Protein AF-A0A9D4PNY8-F1 (afdb_monomer_lite)

Secondary structure (DSSP, 8-state):
-----HHHHHHHS---HHHHHHHHHHHHHHHHHHHHTT-HHHHHHHHHHHHHHHHH--GGGHHHHHTTHHHHHHHHHHSPTT-TTHHHHHHHHHHHHHH--HHHHHHHHSSTTHHHHHHHHHHHHHHHHHSTTS-TT-HHHHHHHHHHHHHHHHHHHHHHHHHSBTTB-HHHHHHHHHHHHHHHH-GGG-GGGS-HHHHHHHHHHH--HHHHHHHHHHHHHHHHHHHH---HHHHHHHHHHHHHHHHSS-HHHHHHHHHHHHHHHHHHHHHHHHHHHHHHHHHHHHT---HHHHHHHHHHHHHHHHH--STTHHHHHHHHHHHHHHHHHHHTTTT--SGGGHHHHHHHHHHHHHHIIIII--HHHHHHHHHHHHHHHGGGT-HHHHHHHHHHHHTTS---TTHHHHHHHHHHHHHHHHHHHTT-PPP-

InterPro domains:
  IPR026791 Dedicator of cytokinesis [PTHR45653] (39-424)
  IPR027357 DOCKER domain [PS51651] (357-428)
  IPR043161 Dedicator of cytokinesis, C-terminal, lobe A [G3DSA:1.25.40.410] (334-428)
  IPR056372 Dedicator of cytokinesis, TPR repeats region [PF23554] (73-300)

pLDDT: mean 79.93, std 15.78, range [33.12, 97.75]

Foldseek 3Di:
DDLDPVVVVVPPDPDDPVVLLVCLLVLLLVLLVVLQVPDPVCLVVSLVVLVVNLVSDDLVNLVSLLSNQVSLLVSLVPDDAPPPSNQSSLVSNLSSLLSDAQVSLCVNQVDPCSLVSLLSVLVSLLCSQPNPNDDPVVLVVNLSSLLSSLRVLLSSLVVCLPPQVVVHPLVSVLSSLLSLLCSLLPPSLLLVPDDPVSSCVSCVVRNNSNVSSLVSVLVSLCSNCVPVVDDLVCLLSNLLSLLSSLLRPDLVSNVSSLVVLVSSCVRPLVSSLVSNVVNLVVCLVVLTHDPVSLVSLVVSLVCLVPVDPDPVSVLSSLSSVLSSVLSNLSNVCVVPPDPVCLVSVLVSLVVNLVSCVPRVVPLVVSQVSLCVSLVSCVVVLVLQVSLVSLVVNLVVADCDPDPRVVVSVVSVVSSVVSCVSSVPDDPD

Organism: Rhipicephalus sanguineus (NCBI:txid34632)

Sequence (428 aa):
MYGINARAVCASCKLTDEWRLRLVCACGAAVGSQLSQGRPEEAALCAKVLGQLVTAADVGAAPALLALVPPLLESLQALEDGDPLLGPLSASLLGVVRALGESHYAQLWGGEGGREGVACALSVLRRLLLGPTFPADWAVMRALANHVALGALQELAQLLASRFLRPLDVPLWLQYLRLASDFLAQPSLQLEHLSPTQRARLTERYGDMRLLAGFQVLALWGRLWEEEGGRCELVSSLVGPLVRMTLVREAELRRAMLPLFYDLMDKDLPKVESELMEQLDELVTAGSGDEQYQQLFTSIRMILLSALSLRKARRALRCILSLHYSIINTLCRSVMEGAENRDKRMSCTVNLLRFYREEVGRQEMFVRYVHKLCELHVPAEHFAEAAIALRLHADLLPWEEGEQGRLKEQLYLNMLHYFDRGKASFSA

Radius of gyration: 27.41 Å; chains: 1; bounding box: 78×50×77 Å

Structure (mmCIF, N/CA/C/O backbone):
data_AF-A0A9D4PNY8-F1
#
_entry.id   AF-A0A9D4PNY8-F1
#
loop_
_atom_site.group_PDB
_atom_site.id
_atom_site.type_symbol
_atom_site.label_atom_id
_atom_site.label_alt_id
_atom_site.label_comp_id
_atom_site.label_asym_id
_atom_site.label_entity_id
_atom_site.label_seq_id
_atom_site.pdbx_PDB_ins_code
_atom_site.Cartn_x
_atom_site.Cartn_y
_atom_site.Cartn_z
_atom_site.occupancy
_atom_site.B_iso_or_equiv
_atom_site.auth_seq_id
_atom_site.auth_comp_id
_atom_site.auth_asym_id
_atom_site.auth_atom_id
_atom_site.pdbx_PDB_model_num
ATOM 1 N N . MET A 1 1 ? -38.084 -16.919 14.797 1.00 34.31 1 MET A N 1
ATOM 2 C CA . MET A 1 1 ? -37.962 -15.997 15.949 1.00 34.31 1 MET A CA 1
ATOM 3 C C . MET A 1 1 ? -38.332 -14.596 15.488 1.00 34.31 1 MET A C 1
ATOM 5 O O . MET A 1 1 ? -37.939 -14.219 14.394 1.00 34.31 1 MET A O 1
ATOM 9 N N . TYR A 1 2 ? -39.160 -13.891 16.261 1.00 34.47 2 TYR A N 1
ATOM 10 C CA . TYR A 1 2 ? -39.755 -12.597 15.912 1.00 34.47 2 TYR A CA 1
ATOM 11 C C . TYR A 1 2 ? -38.698 -11.561 15.498 1.00 34.47 2 TYR A C 1
ATOM 13 O O . TYR A 1 2 ? -37.755 -11.303 16.240 1.00 34.47 2 TYR A O 1
ATOM 21 N N . GLY A 1 3 ? -38.866 -10.962 14.314 1.00 34.53 3 GLY A N 1
ATOM 22 C CA . GLY A 1 3 ? -38.012 -9.883 13.821 1.00 34.53 3 GLY A CA 1
ATOM 23 C C . GLY A 1 3 ? -38.187 -8.626 14.669 1.00 34.53 3 GLY A C 1
ATOM 24 O O . GLY A 1 3 ? -39.150 -7.881 14.494 1.00 34.53 3 GLY A O 1
ATOM 25 N N . ILE A 1 4 ? -37.263 -8.396 15.600 1.00 43.16 4 ILE A N 1
ATOM 26 C CA . ILE A 1 4 ? -37.228 -7.178 16.409 1.00 43.16 4 ILE A CA 1
ATOM 27 C C . ILE A 1 4 ? -36.754 -6.036 15.506 1.00 43.16 4 ILE A C 1
ATOM 29 O O . ILE A 1 4 ? -35.595 -5.969 15.105 1.00 43.16 4 ILE A O 1
ATOM 33 N N . ASN A 1 5 ? -37.668 -5.131 15.165 1.00 43.75 5 ASN A N 1
ATOM 34 C CA . ASN A 1 5 ? -37.341 -3.889 14.479 1.00 43.75 5 ASN A CA 1
ATOM 35 C C . ASN A 1 5 ? -36.811 -2.885 15.514 1.00 43.75 5 ASN A C 1
ATOM 37 O O . ASN A 1 5 ? -37.595 -2.183 16.156 1.00 43.75 5 ASN A O 1
ATOM 41 N N . ALA A 1 6 ? -35.488 -2.821 15.691 1.00 45.31 6 ALA A N 1
ATOM 42 C CA . ALA A 1 6 ? -34.845 -1.973 16.701 1.00 45.31 6 ALA A CA 1
ATOM 43 C C . ALA A 1 6 ? -35.224 -0.483 16.557 1.00 45.31 6 ALA A C 1
ATOM 45 O O . ALA A 1 6 ? -35.365 0.228 17.551 1.00 45.31 6 ALA A O 1
ATOM 46 N N . ARG A 1 7 ? -35.512 -0.021 15.328 1.00 38.12 7 ARG A N 1
ATOM 47 C CA . ARG A 1 7 ? -36.015 1.341 15.074 1.00 38.12 7 ARG A CA 1
ATOM 48 C C . ARG A 1 7 ? -37.415 1.589 15.634 1.00 38.12 7 ARG A C 1
ATOM 50 O O . ARG A 1 7 ? -37.678 2.691 16.105 1.00 38.12 7 ARG A O 1
ATOM 57 N N . ALA A 1 8 ? -38.301 0.594 15.593 1.00 45.06 8 ALA A N 1
ATOM 58 C CA . ALA A 1 8 ? -39.656 0.729 16.129 1.00 45.06 8 ALA A CA 1
ATOM 59 C C . ALA A 1 8 ? -39.648 0.789 17.664 1.00 45.06 8 ALA A C 1
ATOM 61 O O . ALA A 1 8 ? -40.397 1.565 18.245 1.00 45.06 8 ALA A O 1
ATOM 62 N N . VAL A 1 9 ? -38.744 0.041 18.307 1.00 47.59 9 VAL A N 1
ATOM 63 C CA . VAL A 1 9 ? -38.562 0.069 19.768 1.00 47.59 9 VAL A CA 1
ATOM 64 C C . VAL A 1 9 ? -37.977 1.410 20.232 1.00 47.59 9 VAL A C 1
ATOM 66 O O . VAL A 1 9 ? -38.410 1.951 21.247 1.00 47.59 9 VAL A O 1
ATOM 69 N N . CYS A 1 10 ? -37.041 1.993 19.475 1.00 41.59 10 CYS A N 1
ATOM 70 C CA . CYS A 1 10 ? -36.437 3.285 19.817 1.00 41.59 10 CYS A CA 1
ATOM 71 C C . CYS A 1 10 ? -37.340 4.503 19.560 1.00 41.59 10 CYS A C 1
ATOM 73 O O . CYS A 1 10 ? -37.179 5.511 20.242 1.00 41.59 10 CYS A O 1
ATOM 75 N N . ALA A 1 11 ? -38.264 4.448 18.592 1.00 43.19 11 ALA A N 1
ATOM 76 C CA . ALA A 1 11 ? -39.074 5.609 18.207 1.00 43.19 11 ALA A CA 1
ATOM 77 C C . ALA A 1 11 ? -40.287 5.863 19.124 1.00 43.19 11 ALA A C 1
ATOM 79 O O . ALA A 1 11 ? -40.733 7.003 19.235 1.00 43.19 11 ALA A O 1
ATOM 80 N N . SER A 1 12 ? -40.825 4.832 19.789 1.00 42.06 12 SER A N 1
ATOM 81 C CA . SER A 1 12 ? -42.035 4.957 20.619 1.00 42.06 12 SER A CA 1
ATOM 82 C C . SER A 1 12 ? -41.768 5.270 22.092 1.00 42.06 12 SER A C 1
ATOM 84 O O . SER A 1 12 ? -42.695 5.623 22.816 1.00 42.06 12 SER A O 1
ATOM 86 N N . CYS A 1 13 ? -40.523 5.154 22.553 1.00 38.91 13 CYS A N 1
ATOM 87 C CA . CYS A 1 13 ? -40.169 5.372 23.948 1.00 38.91 13 CYS A CA 1
ATOM 88 C C . CYS A 1 13 ? -39.072 6.432 24.045 1.00 38.91 13 CYS A C 1
ATOM 90 O O . CYS A 1 13 ? -38.023 6.315 23.414 1.00 38.91 13 CYS A O 1
ATOM 92 N N . LYS A 1 14 ? -39.283 7.445 24.894 1.00 39.97 14 LYS A N 1
ATOM 93 C CA . LYS A 1 14 ? -38.215 8.304 25.429 1.00 39.97 14 LYS A CA 1
ATOM 94 C C . LYS A 1 14 ? -37.290 7.439 26.303 1.00 39.97 14 LYS A C 1
ATOM 96 O O . LYS A 1 14 ? -37.368 7.474 27.524 1.00 39.97 14 LYS A O 1
ATOM 101 N N . LEU A 1 15 ? -36.515 6.564 25.667 1.00 49.09 15 LEU A N 1
ATOM 102 C CA . LEU A 1 15 ? -35.613 5.612 26.308 1.00 49.09 15 LEU A CA 1
ATOM 103 C C . LEU A 1 15 ? -34.380 6.359 26.811 1.00 49.09 15 LEU A C 1
ATOM 105 O O . LEU A 1 15 ? -33.722 7.045 26.032 1.00 49.09 15 LEU A O 1
ATOM 109 N N . THR A 1 16 ? -34.091 6.210 28.101 1.00 57.00 16 THR A N 1
ATOM 110 C CA . THR A 1 16 ? -32.850 6.656 28.740 1.00 57.00 16 THR A CA 1
ATOM 111 C C . THR A 1 16 ? -31.635 5.951 28.120 1.00 57.00 16 THR A C 1
ATOM 113 O O . THR A 1 16 ? -31.741 4.801 27.680 1.00 57.00 16 THR A O 1
ATOM 116 N N . ASP A 1 17 ? -30.475 6.617 28.110 1.00 61.72 17 ASP A N 1
ATOM 117 C CA . ASP A 1 17 ? -29.221 6.101 27.526 1.00 61.72 17 ASP A CA 1
ATOM 118 C C . ASP A 1 17 ? -28.834 4.712 28.067 1.00 61.72 17 ASP A C 1
ATOM 120 O O . ASP A 1 17 ? -28.313 3.866 27.338 1.00 61.72 17 ASP A O 1
ATOM 124 N N . GLU A 1 18 ? -29.183 4.419 29.323 1.00 65.12 18 GLU A N 1
ATOM 125 C CA . GLU A 1 18 ? -28.891 3.145 29.988 1.00 65.12 18 GLU A CA 1
ATOM 126 C C . GLU A 1 18 ? -29.607 1.934 29.355 1.00 65.12 18 GLU A C 1
ATOM 128 O O . GLU A 1 18 ? -29.022 0.857 29.224 1.00 65.12 18 GLU A O 1
ATOM 133 N N . TRP A 1 19 ? -30.859 2.083 28.907 1.00 66.50 19 TRP A N 1
ATOM 134 C CA . TRP A 1 19 ? -31.576 0.985 28.243 1.00 66.50 19 TRP A CA 1
ATOM 135 C C . TRP A 1 19 ? -31.083 0.750 26.818 1.00 66.50 19 TRP A C 1
ATOM 137 O O . TRP A 1 19 ? -31.044 -0.399 26.375 1.00 66.50 19 TRP A O 1
ATOM 147 N N . ARG A 1 20 ? -30.668 1.813 26.115 1.00 64.62 20 ARG A N 1
ATOM 148 C CA . ARG A 1 20 ? -30.032 1.693 24.794 1.00 64.62 20 ARG A CA 1
ATOM 149 C C . ARG A 1 20 ? -28.738 0.894 24.896 1.00 64.62 20 ARG A C 1
ATOM 151 O O . ARG A 1 20 ? -28.556 -0.052 24.140 1.00 64.62 20 ARG A O 1
ATOM 158 N N . LEU A 1 21 ? -27.907 1.202 25.890 1.00 67.44 21 LEU A N 1
ATOM 159 C CA . LEU A 1 21 ? -26.690 0.453 26.208 1.00 67.44 21 LEU A CA 1
ATOM 160 C C . LEU A 1 21 ? -26.967 -1.033 26.462 1.00 67.44 21 LEU A C 1
ATOM 162 O O . LEU A 1 21 ? -26.346 -1.887 25.836 1.00 67.44 21 LEU A O 1
ATOM 166 N N . ARG A 1 22 ? -27.940 -1.359 27.322 1.00 71.38 22 ARG A N 1
ATOM 167 C CA . ARG A 1 22 ? -28.304 -2.759 27.613 1.00 71.38 22 ARG A CA 1
ATOM 168 C C . ARG A 1 22 ? -28.824 -3.502 26.383 1.00 71.38 22 ARG A C 1
ATOM 170 O O . ARG A 1 22 ? -28.490 -4.671 26.201 1.00 71.38 22 ARG A O 1
ATOM 177 N N . LEU A 1 23 ? -29.613 -2.834 25.540 1.00 70.19 23 LEU A N 1
ATOM 178 C CA . LEU A 1 23 ? -30.108 -3.404 24.289 1.00 70.19 23 LEU A CA 1
ATOM 179 C C . LEU A 1 23 ? -28.954 -3.684 23.318 1.00 70.19 23 LEU A C 1
ATOM 181 O O . LEU A 1 23 ? -28.876 -4.782 22.776 1.00 70.19 23 LEU A O 1
ATOM 185 N N . VAL A 1 24 ? -28.038 -2.726 23.142 1.00 72.31 24 VAL A N 1
ATOM 186 C CA . VAL A 1 24 ? -26.851 -2.895 22.291 1.00 72.31 24 VAL A CA 1
ATOM 187 C C . VAL A 1 24 ? -25.971 -4.033 22.808 1.00 72.31 24 VAL A C 1
ATOM 189 O O . VAL A 1 24 ? -25.576 -4.876 22.008 1.00 72.31 24 VAL A O 1
ATOM 192 N N . CYS A 1 25 ? -25.745 -4.140 24.123 1.00 71.50 25 CYS A N 1
ATOM 193 C CA . CYS A 1 25 ? -25.008 -5.261 24.719 1.00 71.50 25 CYS A CA 1
ATOM 194 C C . CYS A 1 25 ? -25.680 -6.612 24.436 1.00 71.50 25 CYS A C 1
ATOM 196 O O . CYS A 1 25 ? -25.037 -7.537 23.944 1.00 71.50 25 CYS A O 1
ATOM 198 N N . ALA A 1 26 ? -26.973 -6.740 24.753 1.00 72.69 26 ALA A N 1
ATOM 199 C CA . ALA A 1 26 ? -27.687 -8.012 24.656 1.00 72.69 26 ALA A CA 1
ATOM 200 C C . ALA A 1 26 ? -27.835 -8.474 23.201 1.00 72.69 26 ALA A C 1
ATOM 202 O O . ALA A 1 26 ? -27.560 -9.631 22.879 1.00 72.69 26 ALA A O 1
ATOM 203 N N . CYS A 1 27 ? -28.232 -7.566 22.306 1.00 74.50 27 CYS A N 1
ATOM 204 C CA . CYS A 1 27 ? -28.344 -7.871 20.886 1.00 74.50 27 CYS A CA 1
ATOM 205 C C . CYS A 1 27 ? -26.967 -8.077 20.246 1.00 74.50 27 CYS A C 1
ATOM 207 O O . CYS A 1 27 ? -26.826 -8.968 19.417 1.00 74.50 27 CYS A O 1
ATOM 209 N N . GLY A 1 28 ? -25.951 -7.309 20.650 1.00 73.69 28 GLY A N 1
ATOM 210 C CA . GLY A 1 28 ? -24.579 -7.469 20.177 1.00 73.69 28 GLY A CA 1
ATOM 211 C C . GLY A 1 28 ? -24.016 -8.850 20.510 1.00 73.69 28 GLY A C 1
ATOM 212 O O . GLY A 1 28 ? -23.591 -9.569 19.612 1.00 73.69 28 GLY A O 1
ATOM 213 N N . ALA A 1 29 ? -24.106 -9.282 21.770 1.00 74.25 29 ALA A N 1
ATOM 214 C CA . ALA A 1 29 ? -23.644 -10.609 22.181 1.00 74.25 29 ALA A CA 1
ATOM 215 C C . ALA A 1 29 ? -24.378 -11.743 21.441 1.00 74.25 29 ALA A C 1
ATOM 217 O O . ALA A 1 29 ? -23.748 -12.686 20.961 1.00 74.25 29 ALA A O 1
ATOM 218 N N . ALA A 1 30 ? -25.704 -11.630 21.296 1.00 75.00 30 ALA A N 1
ATOM 219 C CA . ALA A 1 30 ? -26.499 -12.617 20.573 1.00 75.00 30 ALA A CA 1
ATOM 220 C C . ALA A 1 30 ? -26.102 -12.699 19.091 1.00 75.00 30 ALA A C 1
ATOM 222 O O . ALA A 1 30 ? -25.901 -13.793 18.573 1.00 75.00 30 ALA A O 1
ATOM 223 N N . VAL A 1 31 ? -25.947 -11.555 18.417 1.00 77.69 31 VAL A N 1
ATOM 224 C CA . VAL A 1 31 ? -25.566 -11.527 16.999 1.00 77.69 31 VAL A CA 1
ATOM 225 C C . VAL A 1 31 ? -24.124 -11.992 16.796 1.00 77.69 31 VAL A C 1
ATOM 227 O O . VAL A 1 31 ? -23.871 -12.759 15.873 1.00 77.69 31 VAL A O 1
ATOM 230 N N . GLY A 1 32 ? -23.194 -11.608 17.673 1.00 76.50 32 GLY A N 1
ATOM 231 C CA . GLY A 1 32 ? -21.815 -12.100 17.638 1.00 76.50 32 GLY A CA 1
ATOM 232 C C . GLY A 1 32 ? -21.745 -13.625 17.747 1.00 76.50 32 GLY A C 1
ATOM 233 O O . GLY A 1 32 ? -21.055 -14.266 16.960 1.00 76.50 32 GLY A O 1
ATOM 234 N N . SER A 1 33 ? -22.537 -14.219 18.647 1.00 77.50 33 SER A N 1
ATOM 235 C CA . SER A 1 33 ? -22.638 -15.677 18.767 1.00 77.50 33 SER A CA 1
ATOM 236 C C . SER A 1 33 ? -23.273 -16.352 17.548 1.00 77.50 33 SER A C 1
ATOM 238 O O . SER A 1 33 ? -22.978 -17.517 17.303 1.00 77.50 33 SER A O 1
ATOM 240 N N . GLN A 1 34 ? -24.179 -15.690 16.826 1.00 79.19 34 GLN A N 1
ATOM 241 C CA . GLN A 1 34 ? -24.774 -16.261 15.611 1.00 79.19 34 GLN A CA 1
ATOM 242 C C . GLN A 1 34 ? -23.816 -16.179 14.422 1.00 79.19 34 GLN A C 1
ATOM 244 O O . GLN A 1 34 ? -23.726 -17.120 13.635 1.00 79.19 34 GLN A O 1
ATOM 249 N N . LEU A 1 35 ? -23.052 -15.087 14.321 1.00 77.50 35 LEU A N 1
ATOM 250 C CA . LEU A 1 35 ? -22.006 -14.936 13.314 1.00 77.50 35 LEU A CA 1
ATOM 251 C C . LEU A 1 35 ? -20.925 -16.013 13.453 1.00 77.50 35 LEU A C 1
ATOM 253 O O . LEU A 1 35 ? -20.582 -16.653 12.463 1.00 77.50 35 LEU A O 1
ATOM 257 N N . SER A 1 36 ? -20.462 -16.289 14.676 1.00 78.06 36 SER A N 1
ATOM 258 C CA . SER A 1 36 ? -19.451 -17.329 14.910 1.00 78.06 36 SER A CA 1
ATOM 259 C C . SER A 1 36 ? -19.953 -18.753 14.639 1.00 78.06 36 SER A C 1
ATOM 261 O O . SER A 1 36 ? -19.158 -19.643 14.353 1.00 78.06 36 SER A O 1
ATOM 263 N N . GLN A 1 37 ? -21.271 -18.986 14.675 1.00 78.75 37 GLN A N 1
ATOM 264 C CA . GLN A 1 37 ? -21.876 -20.274 14.311 1.00 78.75 37 GLN A CA 1
ATOM 265 C C . GLN A 1 37 ? -21.957 -20.503 12.791 1.00 78.75 37 GLN A C 1
ATOM 267 O O . GLN A 1 37 ? -22.266 -21.618 12.370 1.00 78.75 37 GLN A O 1
ATOM 272 N N . GLY A 1 38 ? -21.689 -19.482 11.966 1.00 66.81 38 GLY A N 1
ATOM 273 C CA . GLY A 1 38 ? -21.497 -19.633 10.521 1.00 66.81 38 GLY A CA 1
ATOM 274 C C . GLY A 1 38 ? -22.745 -20.032 9.725 1.00 66.81 38 GLY A C 1
ATOM 275 O O . GLY A 1 38 ? -22.622 -20.668 8.681 1.00 66.81 38 GLY A O 1
ATOM 276 N N . ARG A 1 39 ? -23.956 -19.698 10.191 1.00 71.69 39 ARG A N 1
ATOM 277 C CA . ARG A 1 39 ? -25.202 -20.038 9.476 1.00 71.69 39 ARG A CA 1
ATOM 278 C C . ARG A 1 39 ? -25.509 -19.022 8.364 1.00 71.69 39 ARG A C 1
ATOM 280 O O . ARG A 1 39 ? -25.894 -17.892 8.677 1.00 71.69 39 ARG A O 1
ATOM 287 N N . PRO A 1 40 ? -25.428 -19.400 7.074 1.00 64.88 40 PRO A N 1
ATOM 288 C CA . PRO A 1 40 ? -25.546 -18.451 5.962 1.00 64.88 40 PRO A CA 1
ATOM 289 C C . PRO A 1 40 ? -26.939 -17.808 5.856 1.00 64.88 40 PRO A C 1
ATOM 291 O O . PRO A 1 40 ? -27.051 -16.627 5.532 1.00 64.88 40 PRO A O 1
ATOM 294 N N . GLU A 1 41 ? -28.003 -18.542 6.197 1.00 70.38 41 GLU A N 1
ATOM 295 C CA . GLU A 1 41 ? -29.388 -18.042 6.159 1.00 70.38 41 GLU A CA 1
ATOM 296 C C . GLU A 1 41 ? -29.650 -16.928 7.188 1.00 70.38 41 GLU A C 1
ATOM 298 O O . GLU A 1 41 ? -30.456 -16.024 6.960 1.00 70.38 41 GLU A O 1
ATOM 303 N N . GLU A 1 42 ? -28.943 -16.963 8.320 1.00 76.56 42 GLU A N 1
ATOM 304 C CA . GLU A 1 42 ? -29.091 -15.995 9.409 1.00 76.56 42 GLU A CA 1
ATOM 305 C C . GLU A 1 42 ? -28.133 -14.803 9.257 1.00 76.56 42 GLU A C 1
ATOM 307 O O . GLU A 1 42 ? -28.389 -13.726 9.800 1.00 76.56 42 GLU A O 1
ATOM 312 N N . ALA A 1 43 ? -27.061 -14.946 8.474 1.00 75.19 43 ALA A N 1
ATOM 313 C CA . ALA A 1 43 ? -26.017 -13.935 8.329 1.00 75.19 43 ALA A CA 1
ATOM 314 C C . ALA A 1 43 ? -26.531 -12.624 7.697 1.00 75.19 43 ALA A C 1
ATOM 316 O O . ALA A 1 43 ? -26.160 -11.533 8.136 1.00 75.19 43 ALA A O 1
ATOM 317 N N . ALA A 1 44 ? -27.473 -12.703 6.749 1.00 79.19 44 ALA A N 1
ATOM 318 C CA . ALA A 1 44 ? -28.128 -11.523 6.171 1.00 79.19 44 ALA A CA 1
ATOM 319 C C . ALA A 1 44 ? -28.982 -10.754 7.196 1.00 79.19 44 ALA A C 1
ATOM 321 O O . ALA A 1 44 ? -28.991 -9.518 7.224 1.00 79.19 44 ALA A O 1
ATOM 322 N N . LEU A 1 45 ? -29.684 -11.480 8.071 1.00 82.38 45 LEU A N 1
ATOM 323 C CA . LEU A 1 45 ? -30.448 -10.892 9.171 1.00 82.38 45 LEU A CA 1
ATOM 324 C C . LEU A 1 45 ? -29.508 -10.276 10.209 1.00 82.38 45 LEU A C 1
ATOM 326 O O . LEU A 1 45 ? -29.739 -9.142 10.630 1.00 82.38 45 LEU A O 1
ATOM 330 N N . CYS A 1 46 ? -28.424 -10.972 10.556 1.00 81.94 46 CYS A N 1
ATOM 331 C CA . CYS A 1 46 ? -27.390 -10.478 11.462 1.00 81.94 46 CYS A CA 1
ATOM 332 C C . CYS A 1 46 ? -26.794 -9.163 10.955 1.00 81.94 46 CYS A C 1
ATOM 334 O O . CYS A 1 46 ? -26.785 -8.183 11.694 1.00 81.94 46 CYS A O 1
ATOM 336 N N . ALA A 1 47 ? -26.396 -9.091 9.682 1.00 80.94 47 ALA A N 1
ATOM 337 C CA . ALA A 1 47 ? -25.866 -7.870 9.078 1.00 80.94 47 ALA A CA 1
ATOM 338 C C . ALA A 1 47 ? -26.864 -6.699 9.143 1.00 80.94 47 ALA A C 1
ATOM 340 O O . ALA A 1 47 ? -26.495 -5.567 9.465 1.00 80.94 47 ALA A O 1
ATOM 341 N N . LYS A 1 48 ? -28.154 -6.963 8.896 1.00 83.44 48 LYS A N 1
ATOM 342 C CA . LYS A 1 48 ? -29.208 -5.942 8.987 1.00 83.44 48 LYS A CA 1
ATOM 343 C C . LYS A 1 48 ? -29.412 -5.444 10.420 1.00 83.44 48 LYS A C 1
ATOM 345 O O . LYS A 1 48 ? -29.550 -4.238 10.628 1.00 83.44 48 LYS A O 1
ATOM 350 N N . VAL A 1 49 ? -29.441 -6.354 11.395 1.00 83.00 49 VAL A N 1
ATOM 351 C CA . VAL A 1 49 ? -29.580 -6.020 12.821 1.00 83.00 49 VAL A CA 1
ATOM 352 C C . VAL A 1 49 ? -28.357 -5.241 13.300 1.00 83.00 49 VAL A C 1
ATOM 354 O O . VAL A 1 49 ? -28.518 -4.209 13.944 1.00 83.00 49 VAL A O 1
ATOM 357 N N . LEU A 1 50 ? -27.150 -5.656 12.916 1.00 81.75 50 LEU A N 1
ATOM 358 C CA . LEU A 1 50 ? -25.905 -4.955 13.240 1.00 81.75 50 LEU A CA 1
ATOM 359 C C . LEU A 1 50 ? -25.893 -3.530 12.713 1.00 81.75 50 LEU A C 1
ATOM 361 O O . LEU A 1 50 ? -25.618 -2.612 13.479 1.00 81.75 50 LEU A O 1
ATOM 365 N N . GLY A 1 51 ? -26.272 -3.320 11.452 1.00 79.88 51 GLY A N 1
ATOM 366 C CA . GLY A 1 51 ? -26.366 -1.973 10.894 1.00 79.88 51 GLY A CA 1
ATOM 367 C C . GLY A 1 51 ? -27.299 -1.066 11.706 1.00 79.88 51 GLY A C 1
ATOM 368 O O . GLY A 1 51 ? -26.988 0.106 11.922 1.00 79.88 51 GLY A O 1
ATOM 369 N N . GLN A 1 52 ? -28.416 -1.605 12.211 1.00 80.69 52 GLN A N 1
ATOM 370 C CA . GLN A 1 52 ? -29.339 -0.871 13.086 1.00 80.69 52 GLN A CA 1
ATOM 371 C C . GLN A 1 52 ? -28.766 -0.621 14.485 1.00 80.69 52 GLN A C 1
ATOM 373 O O . GLN A 1 52 ? -28.925 0.477 15.010 1.00 80.69 52 GLN A O 1
ATOM 378 N N . LEU A 1 53 ? -28.097 -1.612 15.081 1.00 77.94 53 LEU A N 1
ATOM 379 C CA . LEU A 1 53 ? -27.470 -1.481 16.399 1.00 77.94 53 LEU A CA 1
ATOM 380 C C . LEU A 1 53 ? -26.360 -0.434 16.381 1.00 77.94 53 LEU A C 1
ATOM 382 O O . LEU A 1 53 ? -26.335 0.446 17.231 1.00 77.94 53 LEU A O 1
ATOM 386 N N . VAL A 1 54 ? -25.489 -0.491 15.376 1.00 80.19 54 VAL A N 1
ATOM 387 C CA . VAL A 1 54 ? -24.362 0.432 15.215 1.00 80.19 54 VAL A CA 1
ATOM 388 C C . VAL A 1 54 ? -24.843 1.857 14.941 1.00 80.19 54 VAL A C 1
ATOM 390 O O . VAL A 1 54 ? -24.256 2.802 15.448 1.00 80.19 54 VAL A O 1
ATOM 393 N N . THR A 1 55 ? -25.940 2.039 14.194 1.00 79.50 55 THR A N 1
ATOM 394 C CA . THR A 1 55 ? -26.529 3.380 14.009 1.00 79.50 55 THR A CA 1
ATOM 395 C C . THR A 1 55 ? -27.257 3.909 15.241 1.00 79.50 55 THR A C 1
ATOM 397 O O . THR A 1 55 ? -27.402 5.121 15.367 1.00 79.50 55 THR A O 1
ATOM 400 N N . ALA A 1 56 ? -27.733 3.034 16.128 1.00 72.94 56 ALA A N 1
ATOM 401 C CA . ALA A 1 56 ? -28.380 3.420 17.381 1.00 72.94 56 ALA A CA 1
ATOM 402 C C . ALA A 1 56 ? -27.391 3.606 18.547 1.00 72.94 56 ALA A C 1
ATOM 404 O O . ALA A 1 56 ? -27.777 4.133 19.590 1.00 72.94 56 ALA A O 1
ATOM 405 N N . ALA A 1 57 ? -26.149 3.147 18.393 1.00 70.62 57 ALA A N 1
ATOM 406 C CA . ALA A 1 57 ? -25.107 3.248 19.399 1.00 70.62 57 ALA A CA 1
ATOM 407 C C . ALA A 1 57 ? -24.484 4.656 19.398 1.00 70.62 57 ALA A C 1
ATOM 409 O O . ALA A 1 57 ? -23.844 5.064 18.431 1.00 70.62 57 ALA A O 1
ATOM 410 N N . ASP A 1 58 ? -24.652 5.387 20.500 1.00 66.25 58 ASP A N 1
ATOM 411 C CA . ASP A 1 58 ? -23.914 6.627 20.767 1.00 66.25 58 ASP A CA 1
ATOM 412 C C . ASP A 1 58 ? -22.474 6.316 21.234 1.00 66.25 58 ASP A C 1
ATOM 414 O O . ASP A 1 58 ? -22.145 5.173 21.550 1.00 66.25 58 ASP A O 1
ATOM 418 N N . VAL A 1 59 ? -21.601 7.331 21.333 1.00 59.59 59 VAL A N 1
ATOM 419 C CA . VAL A 1 59 ? -20.174 7.177 21.722 1.00 59.59 59 VAL A CA 1
ATOM 420 C C . VAL A 1 59 ? -19.996 6.424 23.054 1.00 59.59 59 VAL A C 1
ATOM 422 O O . VAL A 1 59 ? -19.032 5.683 23.229 1.00 59.59 59 VAL A O 1
ATOM 425 N N . GLY A 1 60 ? -20.956 6.538 23.979 1.00 62.81 60 GLY A N 1
ATOM 426 C CA . GLY A 1 60 ? -20.944 5.814 25.256 1.00 62.81 60 GLY A CA 1
ATOM 427 C C . GLY A 1 60 ? -21.164 4.297 25.148 1.00 62.81 60 GLY A C 1
ATOM 428 O O . GLY A 1 60 ? -20.903 3.586 26.114 1.00 62.81 60 GLY A O 1
ATOM 429 N N . ALA A 1 61 ? -21.614 3.786 23.997 1.00 69.62 61 ALA A N 1
ATOM 430 C CA . ALA A 1 61 ? -21.886 2.366 23.762 1.00 69.62 61 ALA A CA 1
ATOM 431 C C . ALA A 1 61 ? -20.689 1.567 23.222 1.00 69.62 61 ALA A C 1
ATOM 433 O O . ALA A 1 61 ? -20.828 0.373 22.959 1.00 69.62 61 ALA A O 1
ATOM 434 N N . ALA A 1 62 ? -19.502 2.172 23.119 1.00 72.69 62 ALA A N 1
ATOM 435 C CA . ALA A 1 62 ? -18.284 1.492 22.677 1.00 72.69 62 ALA A CA 1
ATOM 436 C C . ALA A 1 62 ? -17.970 0.175 23.433 1.00 72.69 62 ALA A C 1
ATOM 438 O O . ALA A 1 62 ? -17.679 -0.819 22.762 1.00 72.69 62 ALA A O 1
ATOM 439 N N . PRO A 1 63 ? -18.132 0.072 24.773 1.00 72.62 63 PRO A N 1
ATOM 440 C CA . PRO A 1 63 ? -17.905 -1.190 25.485 1.00 72.62 63 PRO A CA 1
ATOM 441 C C . PRO A 1 63 ? -18.878 -2.302 25.066 1.00 72.62 63 PRO A C 1
ATOM 443 O O . PRO A 1 63 ? -18.505 -3.470 25.007 1.00 72.62 63 PRO A O 1
ATOM 446 N N . ALA A 1 64 ? -20.121 -1.938 24.737 1.00 73.00 64 ALA A N 1
ATOM 447 C CA . ALA A 1 64 ? -21.152 -2.871 24.284 1.00 73.00 64 ALA A CA 1
ATOM 448 C C . ALA A 1 64 ? -20.851 -3.433 22.888 1.00 73.00 64 ALA A C 1
ATOM 450 O O . ALA A 1 64 ? -21.168 -4.582 22.587 1.00 73.00 64 ALA A O 1
ATOM 451 N N . LEU A 1 65 ? -20.230 -2.613 22.036 1.00 81.94 65 LEU A N 1
ATOM 452 C CA . LEU A 1 65 ? -19.836 -2.985 20.680 1.00 81.94 65 LEU A CA 1
ATOM 453 C C . LEU A 1 65 ? -18.532 -3.794 20.643 1.00 81.94 65 LEU A C 1
ATOM 455 O O . LEU A 1 65 ? -18.270 -4.470 19.652 1.00 81.94 65 LEU A O 1
ATOM 459 N N . LEU A 1 66 ? -17.734 -3.769 21.714 1.00 86.00 66 LEU A N 1
ATOM 460 C CA . LEU A 1 66 ? -16.437 -4.442 21.778 1.00 86.00 66 LEU A CA 1
ATOM 461 C C . LEU A 1 66 ? -16.538 -5.947 21.492 1.00 86.00 66 LEU A C 1
ATOM 463 O O . LEU A 1 66 ? -15.766 -6.489 20.705 1.00 86.00 66 LEU A O 1
ATOM 467 N N . ALA A 1 67 ? -17.547 -6.605 22.069 1.00 83.69 67 ALA A N 1
ATOM 468 C CA . ALA A 1 67 ? -17.784 -8.040 21.906 1.00 83.69 67 ALA A CA 1
ATOM 469 C C . ALA A 1 67 ? -18.136 -8.448 20.462 1.00 83.69 67 ALA A C 1
ATOM 471 O O . ALA A 1 67 ? -18.044 -9.623 20.118 1.00 83.69 67 ALA A O 1
ATOM 472 N N . LEU A 1 68 ? -18.533 -7.494 19.611 1.00 86.88 68 LEU A N 1
ATOM 473 C CA . LEU A 1 68 ? -18.828 -7.745 18.201 1.00 86.88 68 LEU A CA 1
ATOM 474 C C . LEU A 1 68 ? -17.577 -7.780 17.327 1.00 86.88 68 LEU A C 1
ATOM 476 O O . LEU A 1 68 ? -17.637 -8.336 16.233 1.00 86.88 68 LEU A O 1
ATOM 480 N N . VAL A 1 69 ? -16.464 -7.192 17.776 1.00 91.06 69 VAL A N 1
ATOM 481 C CA . VAL A 1 69 ? -15.268 -7.036 16.938 1.00 91.06 69 VAL A CA 1
ATOM 482 C C . VAL A 1 69 ? -14.691 -8.391 16.517 1.00 91.06 69 VAL A C 1
ATOM 484 O O . VAL A 1 69 ? -14.569 -8.588 15.309 1.00 91.06 69 VAL A O 1
ATOM 487 N N . PRO A 1 70 ? -14.391 -9.349 17.421 1.00 91.19 70 PRO A N 1
ATOM 488 C CA . PRO A 1 70 ? -13.797 -10.618 16.998 1.00 91.19 70 PRO A CA 1
ATOM 489 C C . PRO A 1 70 ? -14.698 -11.429 16.045 1.00 91.19 70 PRO A C 1
ATOM 491 O O . PRO A 1 70 ? -14.229 -11.752 14.955 1.00 91.19 70 PRO A O 1
ATOM 494 N N . PRO A 1 71 ? -16.002 -11.655 16.332 1.00 89.19 71 PRO A N 1
ATOM 495 C CA . PRO A 1 71 ? -16.880 -12.376 15.406 1.00 89.19 71 PRO A CA 1
ATOM 496 C C . PRO A 1 71 ? -17.035 -11.693 14.042 1.00 89.19 71 PRO A C 1
ATOM 498 O O . PRO A 1 71 ? -17.146 -12.371 13.021 1.00 89.19 71 PRO A O 1
ATOM 501 N N . LEU A 1 72 ? -17.050 -10.353 14.000 1.00 91.44 72 LEU A N 1
ATOM 502 C CA . LEU A 1 72 ? -17.104 -9.606 12.742 1.00 91.44 72 LEU A CA 1
ATOM 503 C C . LEU A 1 72 ? -15.826 -9.776 11.925 1.00 91.44 72 LEU A C 1
ATOM 505 O O . LEU A 1 72 ? -15.913 -9.969 10.714 1.00 91.44 72 LEU A O 1
ATOM 509 N N . LEU A 1 73 ? -14.661 -9.699 12.570 1.00 94.00 73 LEU A N 1
ATOM 510 C CA . LEU A 1 73 ? -13.373 -9.892 11.910 1.00 94.00 73 LEU A CA 1
ATOM 511 C C . LEU A 1 73 ? -13.248 -11.313 11.347 1.00 94.00 73 LEU A C 1
ATOM 513 O O . LEU A 1 73 ? -12.927 -11.463 10.170 1.00 94.00 73 LEU A O 1
ATOM 517 N N . GLU A 1 74 ? -13.589 -12.331 12.138 1.00 90.44 74 GLU A N 1
ATOM 518 C CA . GLU A 1 74 ? -13.585 -13.736 11.709 1.00 90.44 74 GLU A CA 1
ATOM 519 C C . GLU A 1 74 ? -14.539 -13.975 10.533 1.00 90.44 74 GLU A C 1
ATOM 521 O O . GLU A 1 74 ? -14.150 -14.558 9.520 1.00 90.44 74 GLU A O 1
ATOM 526 N N . SER A 1 75 ? -15.768 -13.453 10.620 1.00 89.94 75 SER A N 1
ATOM 527 C CA . SER A 1 75 ? -16.753 -13.568 9.539 1.00 89.94 75 SER A CA 1
ATOM 528 C C . SER A 1 75 ? -16.245 -12.909 8.257 1.00 89.94 75 SER A C 1
ATOM 530 O O . SER A 1 75 ? -16.280 -13.513 7.191 1.00 89.94 75 SER A O 1
ATOM 532 N N . LEU A 1 76 ? -15.725 -11.681 8.347 1.00 92.31 76 LEU A N 1
ATOM 533 C CA . LEU A 1 76 ? -15.195 -10.948 7.195 1.00 92.31 76 LEU A CA 1
ATOM 534 C C . LEU A 1 76 ? -13.951 -11.601 6.590 1.00 92.31 76 LEU A C 1
ATOM 536 O O . LEU A 1 76 ? -13.717 -11.457 5.391 1.00 92.31 76 LEU A O 1
ATOM 540 N N . GLN A 1 77 ? -13.153 -12.303 7.392 1.00 91.38 77 GLN A N 1
ATOM 541 C CA . GLN A 1 77 ? -12.013 -13.066 6.900 1.00 91.38 77 GLN A CA 1
ATOM 542 C C . GLN A 1 77 ? -12.451 -14.331 6.147 1.00 91.38 77 GLN A C 1
ATOM 544 O O . GLN A 1 77 ? -11.789 -14.710 5.185 1.00 91.38 77 GLN A O 1
ATOM 549 N N . ALA A 1 78 ? -13.559 -14.957 6.555 1.00 90.19 78 ALA A N 1
ATOM 550 C CA . ALA A 1 78 ? -14.077 -16.182 5.946 1.00 90.19 78 ALA A CA 1
ATOM 551 C C . ALA A 1 78 ? -14.842 -15.962 4.627 1.00 90.19 78 ALA A C 1
ATOM 553 O O . ALA A 1 78 ? -14.943 -16.887 3.825 1.00 90.19 78 ALA A O 1
ATOM 554 N N . LEU A 1 79 ? -15.394 -14.767 4.392 1.00 90.25 79 LEU A N 1
ATOM 555 C CA . LEU A 1 79 ? -16.162 -14.475 3.174 1.00 90.25 79 LEU A CA 1
ATOM 556 C C . LEU A 1 79 ? -15.277 -14.404 1.923 1.00 90.25 79 LEU A C 1
ATOM 558 O O . LEU A 1 79 ? -14.164 -13.885 1.969 1.00 90.25 79 LEU A O 1
ATOM 562 N N . GLU A 1 80 ? -15.798 -14.811 0.770 1.00 90.00 80 GLU A N 1
ATOM 563 C CA . GLU A 1 80 ? -15.130 -14.645 -0.528 1.00 90.00 80 GLU A CA 1
ATOM 564 C C . GLU A 1 80 ? -15.404 -13.266 -1.149 1.00 90.00 80 GLU A C 1
ATOM 566 O O . GLU A 1 80 ? -16.314 -12.536 -0.743 1.00 90.00 80 GLU A O 1
ATOM 571 N N . ASP A 1 81 ? -14.563 -12.852 -2.100 1.00 88.06 81 ASP A N 1
ATOM 572 C CA . ASP A 1 81 ? -14.777 -11.595 -2.818 1.00 88.06 81 ASP A CA 1
ATOM 573 C C . ASP A 1 81 ? -16.036 -11.706 -3.690 1.00 88.06 81 ASP A C 1
ATOM 575 O O . ASP A 1 81 ? -16.202 -12.657 -4.448 1.00 88.06 81 ASP A O 1
ATOM 579 N N . GLY A 1 82 ? -16.931 -10.720 -3.583 1.00 84.50 82 GLY A N 1
ATOM 580 C CA . GLY A 1 82 ? -18.225 -10.720 -4.276 1.00 84.50 82 GLY A CA 1
ATOM 581 C C . GLY A 1 82 ? -19.397 -11.257 -3.449 1.00 84.50 82 GLY A C 1
ATOM 582 O O . GLY A 1 82 ? -20.538 -11.153 -3.901 1.00 84.50 82 GLY A O 1
ATOM 583 N N . ASP A 1 83 ? -19.154 -11.759 -2.234 1.00 89.50 83 ASP A N 1
ATOM 584 C CA . ASP A 1 83 ? -20.234 -12.151 -1.328 1.00 89.50 83 ASP A CA 1
ATOM 585 C C . ASP A 1 83 ? -21.130 -10.938 -0.974 1.00 89.50 83 ASP A C 1
ATOM 587 O O . ASP A 1 83 ? -20.617 -9.871 -0.601 1.00 89.50 83 ASP A O 1
ATOM 591 N N . PRO A 1 84 ? -22.471 -11.060 -1.055 1.00 88.75 84 PRO A N 1
ATOM 592 C CA . PRO A 1 84 ? -23.393 -9.956 -0.781 1.00 88.75 84 PRO A CA 1
ATOM 593 C C . PRO A 1 84 ? -23.320 -9.415 0.658 1.00 88.75 84 PRO A C 1
ATOM 595 O O . PRO A 1 84 ? -23.761 -8.291 0.911 1.00 88.75 84 PRO A O 1
ATOM 598 N N . LEU A 1 85 ? -22.776 -10.180 1.608 1.00 88.81 85 LEU A N 1
ATOM 599 C CA . LEU A 1 85 ? -22.619 -9.791 3.010 1.00 88.81 85 LEU A CA 1
ATOM 600 C C . LEU A 1 85 ? -21.342 -8.993 3.274 1.00 88.81 85 LEU A C 1
ATOM 602 O O . LEU A 1 85 ? -21.269 -8.304 4.296 1.00 88.81 85 LEU A O 1
ATOM 606 N N . LEU A 1 86 ? -20.370 -9.023 2.355 1.00 90.44 86 LEU A N 1
ATOM 607 C CA . LEU A 1 86 ? -19.075 -8.368 2.530 1.00 90.44 86 LEU A CA 1
ATOM 608 C C . LEU A 1 86 ? -19.236 -6.864 2.790 1.00 90.44 86 LEU A C 1
ATOM 610 O O . LEU A 1 86 ? -18.686 -6.340 3.758 1.00 90.44 86 LEU A O 1
ATOM 614 N N . GLY A 1 87 ? -20.041 -6.167 1.985 1.00 91.50 87 GLY A N 1
ATOM 615 C CA . GLY A 1 87 ? -20.289 -4.730 2.149 1.00 91.50 87 GLY A CA 1
ATOM 616 C C . GLY A 1 87 ? -21.022 -4.381 3.458 1.00 91.50 87 GLY A C 1
ATOM 617 O O . GLY A 1 87 ? -20.513 -3.567 4.233 1.00 91.50 87 GLY A O 1
ATOM 618 N N . PRO A 1 88 ? -22.192 -4.987 3.748 1.00 90.75 88 PRO A N 1
ATOM 619 C CA . PRO A 1 88 ? -22.947 -4.750 4.982 1.00 90.75 88 PRO A CA 1
ATOM 620 C C . PRO A 1 88 ? -22.167 -5.025 6.275 1.00 90.75 88 PRO A C 1
ATOM 622 O O . PRO A 1 88 ? -22.220 -4.218 7.212 1.00 90.75 88 PRO A O 1
ATOM 625 N N . LEU A 1 89 ? -21.424 -6.134 6.339 1.00 91.00 89 LEU A N 1
ATOM 626 C CA . LEU A 1 89 ? -20.599 -6.460 7.504 1.00 91.00 89 LEU A CA 1
ATOM 627 C C . LEU A 1 89 ? -19.386 -5.529 7.608 1.00 91.00 89 LEU A C 1
ATOM 629 O O . LEU A 1 89 ? -19.092 -5.061 8.706 1.00 91.00 89 LEU A O 1
ATOM 633 N N . SER A 1 90 ? -18.751 -5.158 6.491 1.00 93.50 90 SER A N 1
ATOM 634 C CA . SER A 1 90 ? -17.656 -4.175 6.498 1.00 93.50 90 SER A CA 1
ATOM 635 C C . SER A 1 90 ? -18.123 -2.803 6.979 1.00 93.50 90 SER A C 1
ATOM 637 O O . SER A 1 90 ? -17.445 -2.154 7.772 1.00 93.50 90 SER A O 1
ATOM 639 N N . ALA A 1 91 ? -19.308 -2.359 6.554 1.00 92.12 91 ALA A N 1
ATOM 640 C CA . ALA A 1 91 ? -19.898 -1.108 7.025 1.00 92.12 91 ALA A CA 1
ATOM 641 C C . ALA A 1 91 ? -20.231 -1.156 8.527 1.00 92.12 91 ALA A C 1
ATOM 643 O O . ALA A 1 91 ? -20.018 -0.172 9.238 1.00 92.12 91 ALA A O 1
ATOM 644 N N . SER A 1 92 ? -20.711 -2.304 9.014 1.00 90.69 92 SER A N 1
ATOM 645 C CA . SER A 1 92 ? -20.972 -2.522 10.441 1.00 90.69 92 SER A CA 1
ATOM 646 C C . SER A 1 92 ? -19.676 -2.485 11.250 1.00 90.69 92 SER A C 1
ATOM 648 O O . SER A 1 92 ? -19.607 -1.769 12.247 1.00 90.69 92 SER A O 1
ATOM 650 N N . LEU A 1 93 ? -18.626 -3.171 10.780 1.00 92.94 93 LEU A N 1
ATOM 651 C CA . LEU A 1 93 ? -17.297 -3.131 11.389 1.00 92.94 93 LEU A CA 1
ATOM 652 C C . LEU A 1 93 ? -16.758 -1.699 11.445 1.00 92.94 93 LEU A C 1
ATOM 654 O O . LEU A 1 93 ? -16.304 -1.275 12.500 1.00 92.94 93 LEU A O 1
ATOM 658 N N . LEU A 1 94 ? -16.851 -0.927 10.357 1.00 93.56 94 LEU A N 1
ATOM 659 C CA . LEU A 1 94 ? -16.410 0.472 10.346 1.00 93.56 94 LEU A CA 1
ATOM 660 C C . LEU A 1 94 ? -17.129 1.318 11.394 1.00 93.56 94 LEU A C 1
ATOM 662 O O . LEU A 1 94 ? -16.498 2.135 12.059 1.00 93.56 94 LEU A O 1
ATOM 666 N N . GLY A 1 95 ? -18.440 1.137 11.554 1.00 90.12 95 GLY A N 1
ATOM 667 C CA . GLY A 1 95 ? -19.181 1.870 12.572 1.00 90.12 95 GLY A CA 1
ATOM 668 C C . GLY A 1 95 ? -18.806 1.453 13.998 1.00 90.12 95 GLY A C 1
ATOM 669 O O . GLY A 1 95 ? -18.693 2.327 14.853 1.00 90.12 95 GLY A O 1
ATOM 670 N N . VAL A 1 96 ? -18.528 0.165 14.238 1.00 90.06 96 VAL A N 1
ATOM 671 C CA . VAL A 1 96 ? -18.001 -0.317 15.527 1.00 90.06 96 VAL A CA 1
ATOM 672 C C . VAL A 1 96 ? -16.618 0.268 15.799 1.00 90.06 96 VAL A C 1
ATOM 674 O O . VAL A 1 96 ? -16.428 0.929 16.813 1.00 90.06 96 VAL A O 1
ATOM 677 N N . VAL A 1 97 ? -15.671 0.079 14.877 1.00 92.25 97 VAL A N 1
ATOM 678 C CA . VAL A 1 97 ? -14.273 0.517 15.005 1.00 92.25 97 VAL A CA 1
ATOM 679 C C . VAL A 1 97 ? -14.177 2.025 15.222 1.00 92.25 97 VAL A C 1
ATOM 681 O O . VAL A 1 97 ? -13.371 2.472 16.030 1.00 92.25 97 VAL A O 1
ATOM 684 N N . ARG A 1 98 ? -15.040 2.810 14.569 1.00 91.31 98 ARG A N 1
ATOM 685 C CA . ARG A 1 98 ? -15.113 4.266 14.750 1.00 91.31 98 ARG A CA 1
ATOM 686 C C . ARG A 1 98 ? -15.470 4.694 16.179 1.00 91.31 98 ARG A C 1
ATOM 688 O O . ARG A 1 98 ? -15.143 5.814 16.557 1.00 91.31 98 ARG A O 1
ATOM 695 N N . ALA A 1 99 ? -16.162 3.851 16.943 1.00 88.12 99 ALA A N 1
ATOM 696 C CA . ALA A 1 99 ? -16.510 4.128 18.335 1.00 88.12 99 ALA A CA 1
ATOM 697 C C . ALA A 1 99 ? -15.414 3.693 19.325 1.00 88.12 99 ALA A C 1
ATOM 699 O O . ALA A 1 99 ? -15.482 4.051 20.499 1.00 88.12 99 ALA A O 1
ATOM 700 N N . LEU A 1 100 ? -14.420 2.918 18.880 1.00 90.25 100 LEU A N 1
ATOM 701 C CA . LEU A 1 100 ? -13.343 2.418 19.734 1.00 90.25 100 LEU A CA 1
ATOM 702 C C . LEU A 1 100 ? -12.232 3.463 19.903 1.00 90.25 100 LEU A C 1
ATOM 704 O O . LEU A 1 100 ? -12.045 4.346 19.073 1.00 90.25 100 LEU A O 1
ATOM 708 N N . GLY A 1 101 ? -11.460 3.310 20.976 1.00 89.06 101 GLY A N 1
ATOM 709 C CA . GLY A 1 101 ? -10.259 4.098 21.268 1.00 89.06 101 GLY A CA 1
ATOM 710 C C . GLY A 1 101 ? -9.251 3.254 22.046 1.00 89.06 101 GLY A C 1
ATOM 711 O O . GLY A 1 101 ? -9.532 2.085 22.315 1.00 89.06 101 GLY A O 1
ATOM 712 N N . GLU A 1 102 ? -8.118 3.832 22.434 1.00 89.81 102 GLU A N 1
ATOM 713 C CA . GLU A 1 102 ? -6.964 3.142 23.040 1.00 89.81 102 GLU A CA 1
ATOM 714 C C . GLU A 1 102 ? -7.316 2.070 24.089 1.00 89.81 102 GLU A C 1
ATOM 716 O O . GLU A 1 102 ? -6.929 0.904 23.964 1.00 89.81 102 GLU A O 1
ATOM 721 N N . SER A 1 103 ? -8.130 2.414 25.094 1.00 91.31 103 SER A N 1
ATOM 722 C CA . SER A 1 103 ? -8.510 1.482 26.168 1.00 91.31 103 SER A CA 1
ATOM 723 C C . SER A 1 103 ? -9.270 0.251 25.663 1.00 91.31 103 SER A C 1
ATOM 725 O O . SER A 1 103 ? -9.111 -0.843 26.204 1.00 91.31 103 SER A O 1
ATOM 727 N N . HIS A 1 104 ? -10.063 0.403 24.603 1.00 92.50 104 HIS A N 1
ATOM 728 C CA . HIS A 1 104 ? -10.816 -0.681 23.979 1.00 92.50 104 HIS A CA 1
ATOM 729 C C . HIS A 1 104 ? -9.894 -1.631 23.204 1.00 92.50 104 HIS A C 1
ATOM 731 O O . HIS A 1 104 ? -10.059 -2.847 23.281 1.00 92.50 104 HIS A O 1
ATOM 737 N N . TYR A 1 105 ? -8.889 -1.101 22.504 1.00 93.62 105 TYR A N 1
ATOM 738 C CA . TYR A 1 105 ? -7.883 -1.914 21.813 1.00 93.62 105 TYR A CA 1
ATOM 739 C C . TYR A 1 105 ? -7.027 -2.711 22.801 1.00 93.62 105 TYR A C 1
ATOM 741 O O . TYR A 1 105 ? -6.774 -3.896 22.578 1.00 93.62 105 TYR A O 1
ATOM 749 N N . ALA A 1 106 ? -6.649 -2.100 23.927 1.00 92.06 106 ALA A N 1
ATOM 750 C CA . ALA A 1 106 ? -5.964 -2.797 25.011 1.00 92.06 106 ALA A CA 1
ATOM 751 C C . ALA A 1 106 ? -6.820 -3.927 25.613 1.00 92.06 106 ALA A C 1
ATOM 753 O O . ALA A 1 106 ? -6.288 -4.986 25.933 1.00 92.06 106 ALA A O 1
ATOM 754 N N . GLN A 1 107 ? -8.140 -3.745 25.730 1.00 92.31 107 GLN A N 1
ATOM 755 C CA . GLN A 1 107 ? -9.047 -4.802 26.197 1.00 92.31 107 GLN A CA 1
ATOM 756 C C . GLN A 1 107 ? -9.202 -5.943 25.184 1.00 92.31 107 GLN A C 1
ATOM 758 O O . GLN A 1 107 ? -9.177 -7.104 25.582 1.00 92.31 107 GLN A O 1
ATOM 763 N N . LEU A 1 108 ? -9.337 -5.632 23.891 1.00 92.19 108 LEU A N 1
ATOM 764 C CA . LEU A 1 108 ? -9.476 -6.642 22.836 1.00 92.19 108 LEU A CA 1
ATOM 765 C C . LEU A 1 108 ? -8.216 -7.494 22.680 1.00 92.19 108 LEU A C 1
ATOM 767 O O . LEU A 1 108 ? -8.298 -8.713 22.572 1.00 92.19 108 LEU A O 1
ATOM 771 N N . TRP A 1 109 ? -7.051 -6.845 22.656 1.00 93.75 109 TRP A N 1
ATOM 772 C CA . TRP A 1 109 ? -5.807 -7.467 22.195 1.00 93.75 109 TRP A CA 1
ATOM 773 C C . TRP A 1 109 ? -4.710 -7.528 23.266 1.00 93.75 109 TRP A C 1
ATOM 775 O O . TRP A 1 109 ? -3.586 -7.946 22.987 1.00 93.75 109 TRP A O 1
ATOM 785 N N . GLY A 1 110 ? -5.008 -7.121 24.502 1.00 87.62 110 GLY A N 1
ATOM 786 C CA . GLY A 1 110 ? -4.068 -7.169 25.626 1.00 87.62 110 GLY A CA 1
ATOM 787 C C . GLY A 1 110 ? -3.956 -8.535 26.313 1.00 87.62 110 GLY A C 1
ATOM 788 O O . GLY A 1 110 ? -3.049 -8.731 27.124 1.00 87.62 110 GLY A O 1
ATOM 789 N N . GLY A 1 111 ? -4.854 -9.474 26.013 1.00 88.12 111 GLY A N 1
ATOM 790 C CA . GLY A 1 111 ? -4.859 -10.827 26.576 1.00 88.12 111 GLY A CA 1
ATOM 791 C C . GLY A 1 111 ? -4.068 -11.857 25.762 1.00 88.12 111 GLY A C 1
ATOM 792 O O . GLY A 1 111 ? -3.340 -11.528 24.820 1.00 88.12 111 GLY A O 1
ATOM 793 N N . GLU A 1 112 ? -4.238 -13.126 26.131 1.00 82.75 112 GLU A N 1
ATOM 794 C CA . GLU A 1 112 ? -3.840 -14.272 25.306 1.00 82.75 112 GLU A CA 1
ATOM 795 C C . GLU A 1 112 ? -4.699 -14.307 24.028 1.00 82.75 112 GLU A C 1
ATOM 797 O O . GLU A 1 112 ? -5.894 -14.024 24.076 1.00 82.75 112 GLU A O 1
ATOM 802 N N . GLY A 1 113 ? -4.092 -14.585 22.871 1.00 86.75 113 GLY A N 1
ATOM 803 C CA . GLY A 1 113 ? -4.768 -14.510 21.563 1.00 86.75 113 GLY A CA 1
ATOM 804 C C . GLY A 1 113 ? -4.773 -13.120 20.906 1.00 86.75 113 GLY A C 1
ATOM 805 O O . GLY A 1 113 ? -5.237 -12.955 19.777 1.00 86.75 113 GLY A O 1
ATOM 806 N N . GLY A 1 114 ? -4.227 -12.095 21.577 1.00 92.38 114 GLY A N 1
ATOM 807 C CA . GLY A 1 114 ? -4.160 -10.737 21.026 1.00 92.38 114 GLY A CA 1
ATOM 808 C C . GLY A 1 114 ? -3.353 -10.639 19.728 1.00 92.38 114 GLY A C 1
ATOM 809 O O . GLY A 1 114 ? -3.657 -9.815 18.869 1.00 92.38 114 GLY A O 1
ATOM 810 N N . ARG A 1 115 ? -2.356 -11.512 19.550 1.00 95.06 115 ARG A N 1
ATOM 811 C CA . ARG A 1 115 ? -1.526 -11.580 18.343 1.00 95.06 115 ARG A CA 1
ATOM 812 C C . ARG A 1 115 ? -2.356 -11.944 17.109 1.00 95.06 115 ARG A C 1
ATOM 814 O O . ARG A 1 115 ? -2.311 -11.237 16.105 1.00 95.06 115 ARG A O 1
ATOM 821 N N . GLU A 1 116 ? -3.108 -13.041 17.187 1.00 95.12 116 GLU A N 1
ATOM 822 C CA . GLU A 1 116 ? -3.982 -13.536 16.119 1.00 95.12 116 GLU A CA 1
ATOM 823 C C . GLU A 1 116 ? -5.061 -12.505 15.792 1.00 95.12 116 GLU A C 1
ATOM 825 O O . GLU A 1 116 ? -5.326 -12.223 14.624 1.00 95.12 116 GLU A O 1
ATOM 830 N N . GLY A 1 117 ? -5.617 -11.883 16.831 1.00 94.62 117 GLY A N 1
ATOM 831 C CA . GLY A 1 117 ? -6.584 -10.804 16.716 1.00 94.62 117 GLY A CA 1
ATOM 832 C C . GLY A 1 117 ? -6.075 -9.590 15.940 1.00 94.62 117 GLY A C 1
ATOM 833 O O . GLY A 1 117 ? -6.725 -9.137 14.997 1.00 94.62 117 GLY A O 1
ATOM 834 N N . VAL A 1 118 ? -4.876 -9.098 16.272 1.00 96.62 118 VAL A N 1
ATOM 835 C CA . VAL A 1 118 ? -4.231 -7.997 15.536 1.00 96.62 118 VAL A CA 1
ATOM 836 C C . VAL A 1 118 ? -3.929 -8.409 14.093 1.00 96.62 118 VAL A C 1
ATOM 838 O O . VAL A 1 118 ? -4.219 -7.647 13.172 1.00 96.62 118 VAL A O 1
ATOM 841 N N . ALA A 1 119 ? -3.409 -9.618 13.861 1.00 97.25 119 ALA A N 1
ATOM 842 C CA . ALA A 1 119 ? -3.133 -10.115 12.509 1.00 97.25 119 ALA A CA 1
ATOM 843 C C . ALA A 1 119 ? -4.408 -10.220 11.648 1.00 97.25 119 ALA A C 1
ATOM 845 O O . ALA A 1 119 ? -4.402 -9.876 10.457 1.00 97.25 119 ALA A O 1
ATOM 846 N N . CYS A 1 120 ? -5.516 -10.664 12.248 1.00 96.81 120 CYS A N 1
ATOM 847 C CA . CYS A 1 120 ? -6.833 -10.709 11.622 1.00 96.81 120 CYS A CA 1
ATOM 848 C C . CYS A 1 120 ? -7.332 -9.292 11.302 1.00 96.81 120 CYS A C 1
ATOM 850 O O . CYS A 1 120 ? -7.675 -9.004 10.153 1.00 96.81 120 CYS A O 1
ATOM 852 N N . ALA A 1 121 ? -7.262 -8.371 12.270 1.00 97.19 121 ALA A N 1
ATOM 853 C CA . ALA A 1 121 ? -7.644 -6.973 12.087 1.00 97.19 121 ALA A CA 1
ATOM 854 C C . ALA A 1 121 ? -6.870 -6.307 10.936 1.00 97.19 121 ALA A C 1
ATOM 856 O O . ALA A 1 121 ? -7.481 -5.684 10.070 1.00 97.19 121 ALA A O 1
ATOM 857 N N . LEU A 1 122 ? -5.546 -6.493 10.860 1.00 97.75 122 LEU A N 1
ATOM 858 C CA . LEU A 1 122 ? -4.725 -5.976 9.758 1.00 97.75 122 LEU A CA 1
ATOM 859 C C . LEU A 1 122 ? -5.141 -6.568 8.401 1.00 97.75 122 LEU A C 1
ATOM 861 O O . LEU A 1 122 ? -5.217 -5.847 7.406 1.00 97.75 122 LEU A O 1
ATOM 865 N N . SER A 1 123 ? -5.452 -7.864 8.342 1.00 96.56 123 SER A N 1
ATOM 866 C CA . SER A 1 123 ? -5.901 -8.524 7.105 1.00 96.56 123 SER A CA 1
ATOM 867 C C . SER A 1 123 ? -7.251 -7.989 6.624 1.00 96.56 123 SER A C 1
ATOM 869 O O . SER A 1 123 ? -7.412 -7.667 5.445 1.00 96.56 123 SER A O 1
ATOM 871 N N . VAL A 1 124 ? -8.211 -7.844 7.541 1.00 96.56 124 VAL A N 1
ATOM 872 C CA . VAL A 1 124 ? -9.544 -7.312 7.234 1.00 96.56 124 VAL A CA 1
ATOM 873 C C . VAL A 1 124 ? -9.462 -5.840 6.834 1.00 96.56 124 VAL A C 1
ATOM 875 O O . VAL A 1 124 ? -10.065 -5.456 5.834 1.00 96.56 124 VAL A O 1
ATOM 878 N N . LEU A 1 125 ? -8.662 -5.021 7.531 1.00 96.75 125 LEU A N 1
ATOM 879 C CA . LEU A 1 125 ? -8.420 -3.627 7.144 1.00 96.75 125 LEU A CA 1
ATOM 880 C C . LEU A 1 125 ? -7.823 -3.535 5.737 1.00 96.75 125 LEU A C 1
ATOM 882 O O . LEU A 1 125 ? -8.305 -2.753 4.920 1.00 96.75 125 LEU A O 1
ATOM 886 N N . ARG A 1 126 ? -6.831 -4.374 5.409 1.00 95.75 126 ARG A N 1
ATOM 887 C CA . ARG A 1 126 ? -6.259 -4.437 4.057 1.00 95.75 126 ARG A CA 1
ATOM 888 C C . ARG A 1 126 ? -7.334 -4.690 3.000 1.00 95.75 126 ARG A C 1
ATOM 890 O O . ARG A 1 126 ? -7.398 -3.961 2.011 1.00 95.75 126 ARG A O 1
ATOM 897 N N . ARG A 1 127 ? -8.181 -5.701 3.207 1.00 93.81 127 ARG A N 1
ATOM 898 C CA . ARG A 1 127 ? -9.263 -6.056 2.275 1.00 93.81 127 ARG A CA 1
ATOM 899 C C . ARG A 1 127 ? -10.320 -4.961 2.165 1.00 93.81 127 ARG A C 1
ATOM 901 O O . ARG A 1 127 ? -10.837 -4.701 1.082 1.00 93.81 127 ARG A O 1
ATOM 908 N N . LEU A 1 128 ? -10.626 -4.296 3.271 1.00 93.88 128 LEU A N 1
ATOM 909 C CA . LEU A 1 128 ? -11.589 -3.205 3.312 1.00 93.88 128 LEU A CA 1
ATOM 910 C C . LEU A 1 128 ? -11.121 -1.988 2.498 1.00 93.88 128 LEU A C 1
ATOM 912 O O . LEU A 1 128 ? -11.938 -1.332 1.854 1.00 93.88 128 LEU A O 1
ATOM 916 N N . LEU A 1 129 ? -9.817 -1.699 2.517 1.00 92.88 129 LEU A N 1
ATOM 917 C CA . LEU A 1 129 ? -9.225 -0.530 1.861 1.00 92.88 129 LEU A CA 1
ATOM 918 C C . LEU A 1 129 ? -8.893 -0.778 0.383 1.00 92.88 129 LEU A C 1
ATOM 920 O O . LEU A 1 129 ? -9.149 0.075 -0.471 1.00 92.88 129 LEU A O 1
ATOM 924 N N . LEU A 1 130 ? -8.321 -1.949 0.089 1.00 90.88 130 LEU A N 1
ATOM 925 C CA . LEU A 1 130 ? -7.735 -2.272 -1.216 1.00 90.88 130 LEU A CA 1
ATOM 926 C C . LEU A 1 130 ? -8.557 -3.283 -2.022 1.00 90.88 130 LEU A C 1
ATOM 928 O O . LEU A 1 130 ? -8.354 -3.401 -3.227 1.00 90.88 130 LEU A O 1
ATOM 932 N N . GLY A 1 131 ? -9.443 -4.033 -1.367 1.00 90.00 131 GLY A N 1
ATOM 933 C CA . GLY A 1 131 ? -10.277 -5.048 -2.004 1.00 90.00 131 GLY A CA 1
ATOM 934 C C . GLY A 1 131 ? -11.561 -4.481 -2.624 1.00 90.00 131 GLY A C 1
ATOM 935 O O . GLY A 1 131 ? -11.844 -3.284 -2.523 1.00 90.00 131 GLY A O 1
ATOM 936 N N . PRO A 1 132 ? -12.390 -5.348 -3.229 1.00 87.62 132 PRO A N 1
ATOM 937 C CA . PRO A 1 132 ? -13.613 -4.953 -3.931 1.00 87.62 132 PRO A CA 1
ATOM 938 C C . PRO A 1 132 ? -14.797 -4.630 -2.999 1.00 87.62 132 PRO A C 1
ATOM 940 O O . PRO A 1 132 ? -15.921 -4.478 -3.469 1.00 87.62 132 PRO A O 1
ATOM 943 N N . THR A 1 133 ? -14.563 -4.516 -1.685 1.00 90.44 133 THR A N 1
ATOM 944 C CA . THR A 1 133 ? -15.590 -4.298 -0.649 1.00 90.44 133 THR A CA 1
ATOM 945 C C . THR A 1 133 ? -16.498 -3.104 -0.948 1.00 90.44 133 THR A C 1
ATOM 947 O O . THR A 1 133 ? -17.718 -3.197 -0.811 1.00 90.44 133 THR A O 1
ATOM 950 N N . PHE A 1 134 ? -15.904 -1.976 -1.349 1.00 92.00 134 PHE A N 1
ATOM 951 C CA . PHE A 1 134 ? -16.631 -0.771 -1.738 1.00 92.00 134 PHE A CA 1
ATOM 952 C C . PHE A 1 134 ? -16.238 -0.363 -3.162 1.00 92.00 134 PHE A C 1
ATOM 954 O O . PHE A 1 134 ? -15.047 -0.157 -3.418 1.00 92.00 134 PHE A O 1
ATOM 961 N N . PRO A 1 135 ? -17.213 -0.195 -4.075 1.00 90.88 135 PRO A N 1
ATOM 962 C CA . PRO A 1 135 ? -16.959 0.256 -5.438 1.00 90.88 135 PRO A CA 1
ATOM 963 C C . PRO A 1 135 ? -16.163 1.565 -5.510 1.00 90.88 135 PRO A C 1
ATOM 965 O O . PRO A 1 135 ? -16.240 2.423 -4.624 1.00 90.88 135 PRO A O 1
ATOM 968 N N . ALA A 1 136 ? -15.389 1.743 -6.582 1.00 87.31 136 ALA A N 1
ATOM 969 C CA . ALA A 1 136 ? -14.489 2.887 -6.712 1.00 87.31 136 ALA A CA 1
ATOM 970 C C . ALA A 1 136 ? -15.217 4.242 -6.784 1.00 87.31 136 ALA A C 1
ATOM 972 O O . ALA A 1 136 ? -14.682 5.246 -6.314 1.00 87.31 136 ALA A O 1
ATOM 973 N N . ASP A 1 137 ? -16.438 4.254 -7.313 1.00 88.88 137 ASP A N 1
ATOM 974 C CA . ASP A 1 137 ? -17.337 5.404 -7.406 1.00 88.88 137 ASP A CA 1
ATOM 975 C C . ASP A 1 137 ? -17.968 5.790 -6.055 1.00 88.88 137 ASP A C 1
ATOM 977 O O . ASP A 1 137 ? -18.433 6.920 -5.887 1.00 88.88 137 ASP A O 1
ATOM 981 N N . TRP A 1 138 ? -17.902 4.922 -5.038 1.00 92.94 138 TRP A N 1
ATOM 982 C CA . TRP A 1 138 ? -18.388 5.204 -3.682 1.00 92.94 138 TRP A CA 1
ATOM 983 C C . TRP A 1 138 ? -17.380 6.031 -2.875 1.00 92.94 138 TRP A C 1
ATOM 985 O O . TRP A 1 138 ? -17.008 5.693 -1.748 1.00 92.94 138 TRP A O 1
ATOM 995 N N . ALA A 1 139 ? -16.941 7.156 -3.443 1.00 89.88 139 ALA A N 1
ATOM 996 C CA . ALA A 1 139 ? -15.867 7.987 -2.904 1.00 89.88 139 ALA A CA 1
ATOM 997 C C . ALA A 1 139 ? -16.110 8.430 -1.450 1.00 89.88 139 ALA A C 1
ATOM 999 O O . ALA A 1 139 ? -15.179 8.453 -0.650 1.00 89.88 139 ALA A O 1
ATOM 1000 N N . VAL A 1 140 ? -17.361 8.728 -1.075 1.00 92.56 140 VAL A N 1
ATOM 1001 C CA . VAL A 1 140 ? -17.718 9.116 0.304 1.00 92.56 140 VAL A CA 1
ATOM 1002 C C . VAL A 1 140 ? -17.521 7.956 1.280 1.00 92.56 140 VAL A C 1
ATOM 1004 O O . VAL A 1 140 ? -16.952 8.152 2.353 1.00 92.56 140 VAL A O 1
ATOM 1007 N N . MET A 1 141 ? -17.963 6.751 0.908 1.00 93.88 141 MET A N 1
ATOM 1008 C CA . MET A 1 141 ? -17.815 5.567 1.755 1.00 93.88 141 MET A CA 1
ATOM 1009 C C . MET A 1 141 ? -16.344 5.165 1.872 1.00 93.88 141 MET A C 1
ATOM 1011 O O . MET A 1 141 ? -15.875 4.895 2.972 1.00 93.88 141 MET A O 1
ATOM 1015 N N . ARG A 1 142 ? -15.588 5.212 0.767 1.00 94.44 142 ARG A N 1
ATOM 1016 C CA . ARG A 1 142 ? -14.142 4.946 0.771 1.00 94.44 142 ARG A CA 1
ATOM 1017 C C . ARG A 1 142 ? -13.363 5.982 1.582 1.00 94.44 142 ARG A C 1
ATOM 1019 O O . ARG A 1 142 ? -12.443 5.617 2.302 1.00 94.44 142 ARG A O 1
ATOM 1026 N N . ALA A 1 143 ? -13.737 7.261 1.529 1.00 94.38 143 ALA A N 1
ATOM 1027 C CA . ALA A 1 143 ? -13.128 8.297 2.367 1.00 94.38 143 ALA A CA 1
ATOM 1028 C C . ALA A 1 143 ? -13.391 8.054 3.862 1.00 94.38 143 ALA A C 1
ATOM 1030 O O . ALA A 1 143 ? -12.468 8.140 4.669 1.00 94.38 143 ALA A O 1
ATOM 1031 N N . LEU A 1 144 ? -14.628 7.693 4.227 1.00 95.12 144 LEU A N 1
ATOM 1032 C CA . LEU A 1 144 ? -14.978 7.328 5.601 1.00 95.12 144 LEU A CA 1
ATOM 1033 C C . LEU A 1 144 ? -14.207 6.085 6.068 1.00 95.12 144 LEU A C 1
ATOM 1035 O O . LEU A 1 144 ? -13.648 6.094 7.161 1.00 95.12 144 LEU A O 1
ATOM 1039 N N . ALA A 1 145 ? -14.160 5.047 5.232 1.00 96.38 145 ALA A N 1
ATOM 1040 C CA . ALA A 1 145 ? -13.403 3.825 5.471 1.00 96.38 145 ALA A CA 1
ATOM 1041 C C . ALA A 1 145 ? -11.920 4.118 5.732 1.00 96.38 145 ALA A C 1
ATOM 1043 O O . ALA A 1 145 ? -11.381 3.660 6.734 1.00 96.38 145 ALA A O 1
ATOM 1044 N N . ASN A 1 146 ? -11.292 4.941 4.886 1.00 96.75 146 ASN A N 1
ATOM 1045 C CA . ASN A 1 146 ? -9.902 5.364 5.051 1.00 96.75 146 ASN A CA 1
ATOM 1046 C C . ASN A 1 146 ? -9.667 6.102 6.370 1.00 96.75 146 ASN A C 1
ATOM 1048 O O . ASN A 1 146 ? -8.708 5.804 7.074 1.00 96.75 146 ASN A O 1
ATOM 1052 N N . HIS A 1 147 ? -10.554 7.030 6.730 1.00 96.69 147 HIS A N 1
ATOM 1053 C CA . HIS A 1 147 ? -10.423 7.788 7.971 1.00 96.69 147 HIS A CA 1
ATOM 1054 C C . HIS A 1 147 ? -10.536 6.896 9.215 1.00 96.69 147 HIS A C 1
ATOM 1056 O O . HIS A 1 147 ? -9.723 7.000 10.130 1.00 96.69 147 HIS A O 1
ATOM 1062 N N . VAL A 1 148 ? -11.518 5.991 9.242 1.00 96.31 148 VAL A N 1
ATOM 1063 C CA . VAL A 1 148 ? -11.696 5.051 10.358 1.00 96.31 148 VAL A CA 1
ATOM 1064 C C . VAL A 1 148 ? -10.534 4.057 10.427 1.00 96.31 148 VAL A C 1
ATOM 1066 O O . VAL A 1 148 ? -10.023 3.789 11.512 1.00 96.31 148 VAL A O 1
ATOM 1069 N N . ALA A 1 149 ? -10.077 3.545 9.281 1.00 97.06 149 ALA A N 1
ATOM 1070 C CA . ALA A 1 149 ? -8.935 2.641 9.219 1.00 97.06 149 ALA A CA 1
ATOM 1071 C C . ALA A 1 149 ? -7.630 3.315 9.661 1.00 97.06 149 ALA A C 1
ATOM 1073 O O . ALA A 1 149 ? -6.822 2.667 10.314 1.00 97.06 149 ALA A O 1
ATOM 1074 N N . LEU A 1 150 ? -7.433 4.602 9.360 1.00 97.50 150 LEU A N 1
ATOM 1075 C CA . LEU A 1 150 ? -6.290 5.368 9.856 1.00 97.50 150 LEU A CA 1
ATOM 1076 C C . LEU A 1 150 ? -6.280 5.425 11.388 1.00 97.50 150 LEU A C 1
ATOM 1078 O O . LEU A 1 150 ? -5.250 5.133 11.990 1.00 97.50 150 LEU A O 1
ATOM 1082 N N . GLY A 1 151 ? -7.422 5.737 12.008 1.00 96.81 151 GLY A N 1
ATOM 1083 C CA . GLY A 1 151 ? -7.549 5.711 13.468 1.00 96.81 151 GLY A CA 1
ATOM 1084 C C . GLY A 1 151 ? -7.249 4.322 14.038 1.00 96.81 151 GLY A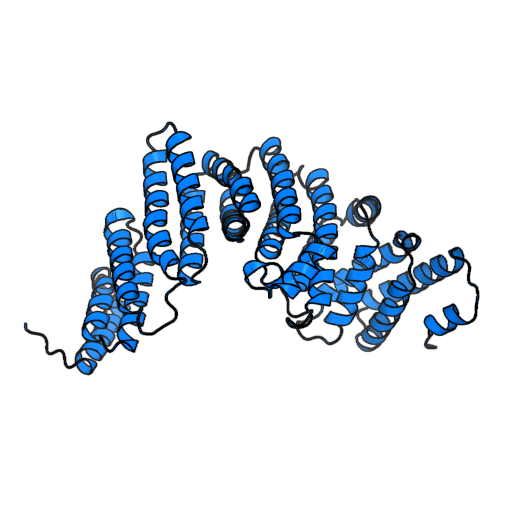 C 1
ATOM 1085 O O . GLY A 1 151 ? -6.450 4.186 14.957 1.00 96.81 151 GLY A O 1
ATOM 1086 N N . ALA A 1 152 ? -7.794 3.268 13.425 1.00 96.94 152 ALA A N 1
ATOM 1087 C CA . ALA A 1 152 ? -7.499 1.893 13.824 1.00 96.94 152 ALA A CA 1
ATOM 1088 C C . ALA A 1 152 ? -6.009 1.538 13.694 1.00 96.94 152 ALA A C 1
ATOM 1090 O O . ALA A 1 152 ? -5.443 0.932 14.596 1.00 96.94 152 ALA A O 1
ATOM 1091 N N . LEU A 1 153 ? -5.352 1.933 12.600 1.00 97.06 153 LEU A N 1
ATOM 1092 C CA . LEU A 1 153 ? -3.917 1.719 12.397 1.00 97.06 153 LEU A CA 1
ATOM 1093 C C . LEU A 1 153 ? -3.079 2.432 13.461 1.00 97.06 153 LEU A C 1
ATOM 1095 O O . LEU A 1 153 ? -2.112 1.852 13.944 1.00 97.06 153 LEU A O 1
ATOM 1099 N N . GLN A 1 154 ? -3.457 3.648 13.859 1.00 96.56 154 GLN A N 1
ATOM 1100 C CA . GLN A 1 154 ? -2.780 4.383 14.931 1.00 96.56 154 GLN A CA 1
ATOM 1101 C C . GLN A 1 154 ? -2.895 3.663 16.281 1.00 96.56 154 GLN A C 1
ATOM 1103 O O . GLN A 1 154 ? -1.904 3.560 17.000 1.00 96.56 154 GLN A O 1
ATOM 1108 N N . GLU A 1 155 ? -4.057 3.099 16.609 1.00 95.81 155 GLU A N 1
ATOM 1109 C CA . GLU A 1 155 ? -4.231 2.312 17.838 1.00 95.81 155 GLU A CA 1
ATOM 1110 C C . GLU A 1 155 ? -3.469 0.977 17.780 1.00 95.81 155 GLU A C 1
ATOM 1112 O O . GLU A 1 155 ? -2.762 0.592 18.716 1.00 95.81 155 GLU A O 1
ATOM 1117 N N . LEU A 1 156 ? -3.530 0.280 16.641 1.00 96.25 156 LEU A N 1
ATOM 1118 C CA . LEU A 1 156 ? -2.783 -0.960 16.426 1.00 96.25 156 LEU A CA 1
ATOM 1119 C C . LEU A 1 156 ? -1.265 -0.734 16.467 1.00 96.25 156 LEU A C 1
ATOM 1121 O O . LEU A 1 156 ? -0.543 -1.596 16.962 1.00 96.25 156 LEU A O 1
ATOM 1125 N N . ALA A 1 157 ? -0.773 0.420 16.014 1.00 95.50 157 ALA A N 1
ATOM 1126 C CA . ALA A 1 157 ? 0.634 0.801 16.115 1.00 95.50 157 ALA A CA 1
ATOM 1127 C C . ALA A 1 157 ? 1.119 0.846 17.571 1.00 95.50 157 ALA A C 1
ATOM 1129 O O . ALA A 1 157 ? 2.210 0.366 17.886 1.00 95.50 157 ALA A O 1
ATOM 1130 N N . GLN A 1 158 ? 0.307 1.396 18.476 1.00 93.25 158 GLN A N 1
ATOM 1131 C CA . GLN A 1 158 ? 0.654 1.471 19.896 1.00 93.25 158 GLN A CA 1
ATOM 1132 C C . GLN A 1 158 ? 0.743 0.075 20.523 1.00 93.25 158 GLN A C 1
ATOM 1134 O O . GLN A 1 158 ? 1.689 -0.216 21.262 1.00 93.25 158 GLN A O 1
ATOM 1139 N N . LEU A 1 159 ? -0.192 -0.817 20.182 1.00 93.12 159 LEU A N 1
ATOM 1140 C CA . LEU A 1 159 ? -0.150 -2.224 20.595 1.00 93.12 159 LEU A CA 1
ATOM 1141 C C . LEU A 1 159 ? 1.067 -2.957 2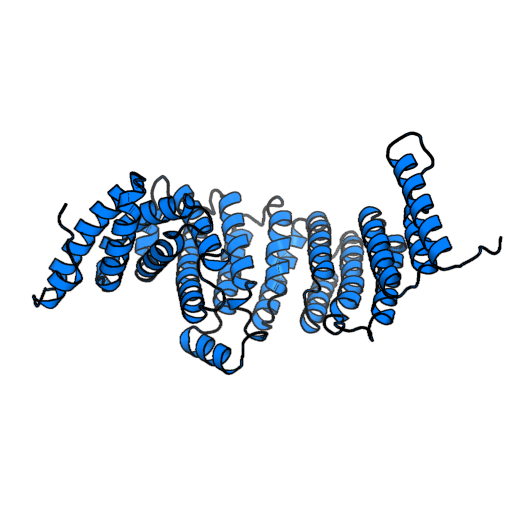0.022 1.00 93.12 159 LEU A C 1
ATOM 1143 O O . LEU A 1 159 ? 1.741 -3.690 20.746 1.00 93.12 159 LEU A O 1
ATOM 1147 N N . LEU A 1 160 ? 1.375 -2.727 18.744 1.00 93.31 160 LEU A N 1
ATOM 1148 C CA . LEU A 1 160 ? 2.535 -3.294 18.061 1.00 93.31 160 LEU A CA 1
ATOM 1149 C C . LEU A 1 160 ? 3.836 -2.944 18.793 1.00 93.31 160 LEU A C 1
ATOM 1151 O O . LEU A 1 160 ? 4.615 -3.833 19.136 1.00 93.31 160 LEU A O 1
ATOM 1155 N N . ALA A 1 161 ? 4.024 -1.662 19.110 1.00 92.25 161 ALA A N 1
ATOM 1156 C CA . ALA A 1 161 ? 5.202 -1.184 19.822 1.00 92.25 161 ALA A CA 1
ATOM 1157 C C . ALA A 1 161 ? 5.264 -1.658 21.284 1.00 92.25 161 ALA A C 1
ATOM 1159 O O . ALA A 1 161 ? 6.338 -1.994 21.767 1.00 92.25 161 ALA A O 1
ATOM 1160 N N . SER A 1 162 ? 4.136 -1.682 21.998 1.00 91.62 162 SER A N 1
ATOM 1161 C CA . SER A 1 162 ? 4.118 -2.011 23.432 1.00 91.62 162 SER A CA 1
ATOM 1162 C C . SER A 1 162 ? 4.203 -3.508 23.731 1.00 91.62 162 SER A C 1
ATOM 1164 O O . SER A 1 162 ? 4.746 -3.882 24.768 1.00 91.62 162 SER A O 1
ATOM 1166 N N . ARG A 1 163 ? 3.676 -4.371 22.852 1.00 91.12 163 ARG A N 1
ATOM 1167 C CA . ARG A 1 163 ? 3.560 -5.818 23.117 1.00 91.12 163 ARG A CA 1
ATOM 1168 C C . ARG A 1 163 ? 4.364 -6.703 22.182 1.00 91.12 163 ARG A C 1
ATOM 1170 O O . ARG A 1 163 ? 4.788 -7.776 22.592 1.00 91.12 163 ARG A O 1
ATOM 1177 N N . PHE A 1 164 ? 4.548 -6.277 20.937 1.00 91.69 164 PHE A N 1
ATOM 1178 C CA . PHE A 1 164 ? 5.108 -7.121 19.879 1.00 91.69 164 PHE A CA 1
ATOM 1179 C C . PHE A 1 164 ? 6.488 -6.652 19.418 1.00 91.69 164 PHE A C 1
ATOM 1181 O O . PHE A 1 164 ? 6.989 -7.124 18.400 1.00 91.69 164 PHE A O 1
ATOM 1188 N N . LEU A 1 165 ? 7.097 -5.704 20.137 1.00 90.12 165 LEU A N 1
ATOM 1189 C CA . LEU A 1 165 ? 8.480 -5.281 19.927 1.00 90.12 165 LEU A CA 1
ATOM 1190 C C . LEU A 1 165 ? 9.467 -6.130 20.739 1.00 90.12 165 LEU A C 1
ATOM 1192 O O . LEU A 1 165 ? 10.578 -6.367 20.278 1.00 90.12 165 LEU A O 1
ATOM 1196 N N . ARG A 1 166 ? 9.067 -6.611 21.928 1.00 87.12 166 ARG A N 1
ATOM 1197 C CA . ARG A 1 166 ? 9.926 -7.382 22.842 1.00 87.12 166 ARG A CA 1
ATOM 1198 C C . ARG A 1 166 ? 9.186 -8.586 23.453 1.00 87.12 166 ARG A C 1
ATOM 1200 O O . ARG A 1 166 ? 8.479 -8.413 24.445 1.00 87.12 166 ARG A O 1
ATOM 1207 N N . PRO A 1 167 ? 9.384 -9.806 22.918 1.00 87.50 167 PRO A N 1
ATOM 1208 C CA . PRO A 1 167 ? 10.184 -10.117 21.731 1.00 87.50 167 PRO A CA 1
ATOM 1209 C C . PRO A 1 167 ? 9.546 -9.574 20.445 1.00 87.50 167 PRO A C 1
ATOM 1211 O O . PRO A 1 167 ? 8.327 -9.438 20.353 1.00 87.50 167 PRO A O 1
ATOM 1214 N N . LEU A 1 168 ? 10.382 -9.287 19.448 1.00 88.81 168 LEU A N 1
ATOM 1215 C CA . LEU A 1 168 ? 9.927 -8.789 18.155 1.00 88.81 168 LEU A CA 1
ATOM 1216 C C . LEU A 1 168 ? 9.147 -9.862 17.379 1.00 88.81 168 LEU A C 1
ATOM 1218 O O . LEU A 1 168 ? 9.713 -10.887 16.992 1.00 88.81 168 LEU A O 1
ATOM 1222 N N . ASP A 1 169 ? 7.882 -9.582 17.064 1.00 92.00 169 ASP A N 1
ATOM 1223 C CA . ASP A 1 169 ? 7.067 -10.389 16.147 1.00 92.00 169 ASP A CA 1
ATOM 1224 C C . ASP A 1 169 ? 7.260 -9.916 14.700 1.00 92.00 169 ASP A C 1
ATOM 1226 O O . ASP A 1 169 ? 6.501 -9.101 14.169 1.00 92.00 169 ASP A O 1
ATOM 1230 N N . VAL A 1 170 ? 8.322 -10.409 14.059 1.00 90.88 170 VAL A N 1
ATOM 1231 C CA . VAL A 1 170 ? 8.698 -10.011 12.693 1.00 90.88 170 VAL A CA 1
ATOM 1232 C C . VAL A 1 170 ? 7.528 -10.123 11.695 1.00 90.88 170 VAL A C 1
ATOM 1234 O O . VAL A 1 170 ? 7.268 -9.136 10.999 1.00 90.88 170 VAL A O 1
ATOM 1237 N N . PRO A 1 171 ? 6.783 -11.246 11.610 1.00 93.62 171 PRO A N 1
ATOM 1238 C CA . PRO A 1 171 ? 5.643 -11.353 10.699 1.00 93.62 171 PRO A CA 1
ATOM 1239 C C . PRO A 1 171 ? 4.578 -10.273 10.911 1.00 93.62 171 PRO A C 1
ATOM 1241 O O . PRO A 1 171 ? 4.120 -9.674 9.935 1.00 93.62 171 PRO A O 1
ATOM 1244 N N . LEU A 1 172 ? 4.200 -10.002 12.165 1.00 94.44 172 LEU A N 1
ATOM 1245 C CA . LEU A 1 172 ? 3.148 -9.035 12.478 1.00 94.44 172 LEU A CA 1
ATOM 1246 C C . LEU A 1 172 ? 3.576 -7.600 12.137 1.00 94.44 172 LEU A C 1
ATOM 1248 O O . LEU A 1 172 ? 2.811 -6.844 11.534 1.00 94.44 172 LEU A O 1
ATOM 1252 N N . TRP A 1 173 ? 4.826 -7.244 12.446 1.00 93.44 173 TRP A N 1
ATOM 1253 C CA . TRP A 1 173 ? 5.400 -5.946 12.084 1.00 93.44 173 TRP A CA 1
ATOM 1254 C C . TRP A 1 173 ? 5.467 -5.740 10.571 1.00 93.44 173 TRP A C 1
ATOM 1256 O O . TRP A 1 173 ? 5.084 -4.680 10.071 1.00 93.44 173 TRP A O 1
ATOM 1266 N N . LEU A 1 174 ? 5.901 -6.755 9.819 1.00 93.00 174 LEU A N 1
ATOM 1267 C CA . LEU A 1 174 ? 5.930 -6.686 8.358 1.00 93.00 174 LEU A CA 1
ATOM 1268 C C . LEU A 1 174 ? 4.523 -6.567 7.767 1.00 93.00 174 LEU A C 1
ATOM 1270 O O . LEU A 1 174 ? 4.327 -5.813 6.814 1.00 93.00 174 LEU A O 1
ATOM 1274 N N . GLN A 1 175 ? 3.536 -7.264 8.332 1.00 95.94 175 GLN A N 1
ATOM 1275 C CA . GLN A 1 175 ? 2.142 -7.144 7.911 1.00 95.94 175 GLN A CA 1
ATOM 1276 C C . GLN A 1 175 ? 1.614 -5.717 8.113 1.00 95.94 175 GLN A C 1
ATOM 1278 O O . GLN A 1 175 ? 1.014 -5.155 7.193 1.00 95.94 175 GLN A O 1
ATOM 1283 N N . TYR A 1 176 ? 1.884 -5.112 9.275 1.00 96.44 176 TYR A N 1
ATOM 1284 C CA . TYR A 1 176 ? 1.518 -3.725 9.559 1.00 96.44 176 TYR A CA 1
ATOM 1285 C C . TYR A 1 176 ? 2.183 -2.753 8.572 1.00 96.44 176 TYR A C 1
ATOM 1287 O O . TYR A 1 176 ? 1.501 -1.946 7.944 1.00 96.44 176 TYR A O 1
ATOM 1295 N N . LEU A 1 177 ? 3.505 -2.845 8.387 1.00 94.56 177 LEU A N 1
ATOM 1296 C CA . LEU A 1 177 ? 4.257 -1.913 7.537 1.00 94.56 177 LEU A CA 1
ATOM 1297 C C . LEU A 1 177 ? 3.871 -2.029 6.057 1.00 94.56 177 LEU A C 1
ATOM 1299 O O . LEU A 1 177 ? 3.794 -1.017 5.360 1.00 94.56 177 LEU A O 1
ATOM 1303 N N . ARG A 1 178 ? 3.561 -3.242 5.581 1.00 95.12 178 ARG A N 1
ATOM 1304 C CA . ARG A 1 178 ? 3.004 -3.458 4.236 1.00 95.12 178 ARG A CA 1
ATOM 1305 C C . ARG A 1 178 ? 1.627 -2.815 4.092 1.00 95.12 178 ARG A C 1
ATOM 1307 O O . ARG A 1 178 ? 1.401 -2.106 3.118 1.00 95.12 178 ARG A O 1
ATOM 1314 N N . LEU A 1 179 ? 0.731 -2.997 5.065 1.00 96.81 179 LEU A N 1
ATOM 1315 C CA . LEU A 1 179 ? -0.577 -2.337 5.049 1.00 96.81 179 LEU A CA 1
ATOM 1316 C C . LEU A 1 179 ? -0.449 -0.810 5.079 1.00 96.81 179 LEU A C 1
ATOM 1318 O O . LEU A 1 179 ? -1.134 -0.135 4.319 1.00 96.81 179 LEU A O 1
ATOM 1322 N N . ALA A 1 180 ? 0.443 -0.259 5.903 1.00 96.50 180 ALA A N 1
ATOM 1323 C CA . ALA A 1 180 ? 0.689 1.179 5.941 1.00 96.50 180 ALA A CA 1
ATOM 1324 C C . ALA A 1 180 ? 1.222 1.704 4.596 1.00 96.50 180 ALA A C 1
ATOM 1326 O O . ALA A 1 180 ? 0.781 2.751 4.127 1.00 96.50 180 ALA A O 1
ATOM 1327 N N . SER A 1 181 ? 2.124 0.957 3.946 1.00 95.00 181 SER A N 1
ATOM 1328 C CA . SER A 1 181 ? 2.627 1.281 2.604 1.00 95.00 181 SER A CA 1
ATOM 1329 C C . SER A 1 181 ? 1.498 1.328 1.579 1.00 95.00 181 SER A C 1
ATOM 1331 O O . SER A 1 181 ? 1.360 2.306 0.845 1.00 95.00 181 SER A O 1
ATOM 1333 N N . ASP A 1 182 ? 0.637 0.312 1.579 1.00 95.00 182 ASP A N 1
ATOM 1334 C CA . ASP A 1 182 ? -0.462 0.239 0.625 1.00 95.00 182 ASP A CA 1
ATOM 1335 C C . ASP A 1 182 ? -1.554 1.275 0.915 1.00 95.00 182 ASP A C 1
ATOM 1337 O O . ASP A 1 182 ? -2.104 1.859 -0.016 1.00 95.00 182 ASP A O 1
ATOM 1341 N N . PHE A 1 183 ? -1.828 1.573 2.189 1.00 96.69 183 PHE A N 1
ATOM 1342 C CA . PHE A 1 183 ? -2.718 2.667 2.582 1.00 96.69 183 PHE A CA 1
ATOM 1343 C C . PHE A 1 183 ? -2.224 4.006 2.029 1.00 96.69 183 PHE A C 1
ATOM 1345 O O . PHE A 1 183 ? -3.024 4.792 1.529 1.00 96.69 183 PHE A O 1
ATOM 1352 N N . LEU A 1 184 ? -0.916 4.263 2.091 1.00 95.38 184 LEU A N 1
ATOM 1353 C CA . LEU A 1 184 ? -0.301 5.485 1.572 1.00 95.38 184 LEU A CA 1
ATOM 1354 C C . LEU A 1 184 ? -0.349 5.562 0.041 1.00 95.38 184 LEU A C 1
ATOM 1356 O O . LEU A 1 184 ? -0.603 6.634 -0.508 1.00 95.38 184 LEU A O 1
ATOM 1360 N N . ALA A 1 185 ? -0.124 4.437 -0.642 1.00 91.31 185 ALA A N 1
ATOM 1361 C CA . ALA A 1 185 ? -0.029 4.361 -2.100 1.00 91.31 185 ALA A CA 1
ATOM 1362 C C . ALA A 1 185 ? -1.380 4.166 -2.818 1.00 91.31 185 ALA A C 1
ATOM 1364 O O . ALA A 1 185 ? -1.445 4.260 -4.043 1.00 91.31 185 ALA A O 1
ATOM 1365 N N . GLN A 1 186 ? -2.474 3.903 -2.096 1.00 92.00 186 GLN A N 1
ATOM 1366 C CA . GLN A 1 186 ? -3.755 3.574 -2.724 1.00 92.00 186 GLN A CA 1
ATOM 1367 C C . GLN A 1 186 ? -4.322 4.724 -3.586 1.00 92.00 186 GLN A C 1
ATOM 1369 O O . GLN A 1 186 ? -4.224 5.897 -3.200 1.00 92.00 186 GLN A O 1
ATOM 1374 N N . PRO A 1 187 ? -5.025 4.418 -4.696 1.00 89.81 187 PRO A N 1
ATOM 1375 C CA . PRO A 1 187 ? -5.557 5.434 -5.608 1.00 89.81 187 PRO A CA 1
ATOM 1376 C C . PRO A 1 187 ? -6.513 6.441 -4.958 1.00 89.81 187 PRO A C 1
ATOM 1378 O O . PRO A 1 187 ? -6.510 7.613 -5.317 1.00 89.81 187 PRO A O 1
ATOM 1381 N N . SER A 1 188 ? -7.319 6.016 -3.976 1.00 91.12 188 SER A N 1
ATOM 1382 C CA . SER A 1 188 ? -8.318 6.890 -3.340 1.00 91.12 188 SER A CA 1
ATOM 1383 C C . SER A 1 188 ? -7.721 8.015 -2.495 1.00 91.12 188 SER A C 1
ATOM 1385 O O . SER A 1 188 ? -8.448 8.941 -2.142 1.00 91.12 188 SER A O 1
ATOM 1387 N N . LEU A 1 189 ? -6.434 7.926 -2.145 1.00 94.31 189 LEU A N 1
ATOM 1388 C CA . LEU A 1 189 ? -5.724 8.954 -1.384 1.00 94.31 189 LEU A CA 1
ATOM 1389 C C . LEU A 1 189 ? -4.719 9.743 -2.234 1.00 94.31 189 LEU A C 1
ATOM 1391 O O . LEU A 1 189 ? -4.154 10.708 -1.731 1.00 94.31 189 LEU A O 1
ATOM 1395 N N . GLN A 1 190 ? -4.529 9.407 -3.515 1.00 93.38 190 GLN A N 1
ATOM 1396 C CA . GLN A 1 190 ? -3.666 10.186 -4.407 1.00 93.38 190 GLN A CA 1
ATOM 1397 C C . GLN A 1 190 ? -4.388 11.469 -4.849 1.00 93.38 190 GLN A C 1
ATOM 1399 O O . GLN A 1 190 ? -5.067 11.514 -5.878 1.00 93.38 190 GLN A O 1
ATOM 1404 N N . LEU A 1 191 ? -4.279 12.513 -4.021 1.00 92.31 191 LEU A N 1
ATOM 1405 C CA . LEU A 1 191 ? -4.993 13.789 -4.153 1.00 92.31 191 LEU A CA 1
ATOM 1406 C C . LEU A 1 191 ? -4.762 14.487 -5.501 1.00 92.31 191 LEU A C 1
ATOM 1408 O O . LEU A 1 191 ? -5.622 15.227 -5.973 1.00 92.31 191 LEU A O 1
ATOM 1412 N N . GLU A 1 192 ? -3.611 14.253 -6.117 1.00 90.06 192 GLU A N 1
ATOM 1413 C CA . GLU A 1 192 ? -3.204 14.728 -7.439 1.00 90.06 192 GLU A CA 1
ATOM 1414 C C . GLU A 1 192 ? -4.068 14.200 -8.594 1.00 90.06 192 GLU A C 1
ATOM 1416 O O . GLU A 1 192 ? -4.134 14.839 -9.642 1.00 90.06 192 GLU A O 1
ATOM 1421 N N . HIS A 1 193 ? -4.728 13.055 -8.412 1.00 89.44 193 HIS A N 1
ATOM 1422 C CA . HIS A 1 193 ? -5.577 12.422 -9.421 1.00 89.44 193 HIS A CA 1
ATOM 1423 C C . HIS A 1 193 ? -7.064 12.722 -9.201 1.00 89.44 193 HIS A C 1
ATOM 1425 O O . HIS A 1 193 ? -7.899 12.387 -10.041 1.00 89.44 193 HIS A O 1
ATOM 1431 N N . LEU A 1 194 ? -7.406 13.366 -8.083 1.00 90.56 194 LEU A N 1
ATOM 1432 C CA . LEU A 1 194 ? -8.769 13.774 -7.772 1.00 90.56 194 LEU A CA 1
ATOM 1433 C C . LEU A 1 194 ? -9.099 15.119 -8.424 1.00 90.56 194 LEU A C 1
ATOM 1435 O O . LEU A 1 194 ? -8.245 15.992 -8.586 1.00 90.56 194 LEU A O 1
ATOM 1439 N N . SER A 1 195 ? -10.380 15.331 -8.732 1.00 92.75 195 SER A N 1
ATOM 1440 C CA . SER A 1 195 ? -10.840 16.656 -9.156 1.00 92.75 195 SER A CA 1
ATOM 1441 C C . SER A 1 195 ? -10.624 17.697 -8.042 1.00 92.75 195 SER A C 1
ATOM 1443 O O . SER A 1 195 ? -10.669 17.352 -6.853 1.00 92.75 195 SER A O 1
ATOM 1445 N N . PRO A 1 196 ? -10.462 18.993 -8.378 1.00 94.62 196 PRO A N 1
ATOM 1446 C CA . PRO A 1 196 ? -10.242 20.040 -7.378 1.00 94.62 196 PRO A CA 1
ATOM 1447 C C . PRO A 1 196 ? -11.312 20.075 -6.277 1.00 94.62 196 PRO A C 1
ATOM 1449 O O . PRO A 1 196 ? -10.992 20.311 -5.113 1.00 94.62 196 PRO A O 1
ATOM 1452 N N . THR A 1 197 ? -12.570 19.792 -6.627 1.00 93.56 197 THR A N 1
ATOM 1453 C CA . THR A 1 197 ? -13.704 19.766 -5.694 1.00 93.56 197 THR A CA 1
ATOM 1454 C C . THR A 1 197 ? -13.681 18.548 -4.774 1.00 93.56 197 THR A C 1
ATOM 1456 O O . THR A 1 197 ? -13.935 18.688 -3.578 1.00 93.56 197 THR A O 1
ATOM 1459 N N . GLN A 1 198 ? -13.359 17.358 -5.294 1.00 91.50 198 GLN A N 1
ATOM 1460 C CA . GLN A 1 198 ? -13.202 16.147 -4.480 1.00 91.50 198 GLN A CA 1
ATOM 1461 C C . GLN A 1 198 ? -12.042 16.297 -3.497 1.00 91.50 198 GLN A C 1
ATOM 1463 O O . GLN A 1 198 ? -12.214 16.017 -2.312 1.00 91.50 198 GLN A O 1
ATOM 1468 N N . ARG A 1 199 ? -10.895 16.795 -3.976 1.00 94.56 199 ARG A N 1
ATOM 1469 C CA . ARG A 1 199 ? -9.718 17.061 -3.147 1.00 94.56 199 ARG A CA 1
ATOM 1470 C C . ARG A 1 199 ? -10.040 18.036 -2.017 1.00 94.56 199 ARG A C 1
ATOM 1472 O O . ARG A 1 199 ? -9.792 17.708 -0.865 1.00 94.56 199 ARG A O 1
ATOM 1479 N N . ALA A 1 200 ? -10.649 19.185 -2.329 1.00 94.12 200 ALA A N 1
ATOM 1480 C CA . ALA A 1 200 ? -11.011 20.182 -1.321 1.00 94.12 200 ALA A CA 1
ATOM 1481 C C . ALA A 1 200 ? -11.915 19.593 -0.228 1.00 94.12 200 ALA A C 1
ATOM 1483 O O . ALA A 1 200 ? -11.607 19.724 0.950 1.00 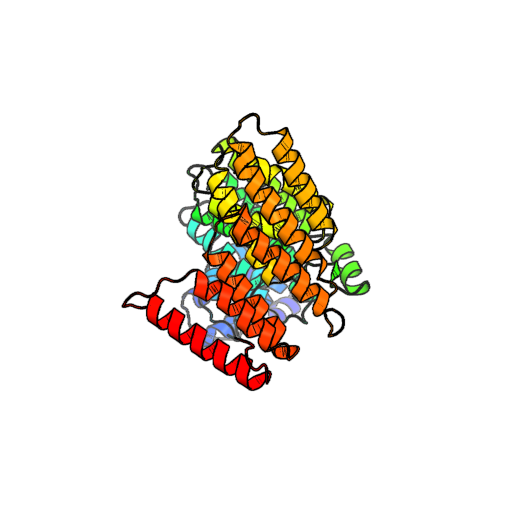94.12 200 ALA A O 1
ATOM 1484 N N . ARG A 1 201 ? -12.972 18.860 -0.609 1.00 93.25 201 ARG A N 1
ATOM 1485 C CA . ARG A 1 201 ? -13.889 18.219 0.350 1.00 93.25 201 ARG A CA 1
ATOM 1486 C C . ARG A 1 201 ? -13.208 17.168 1.224 1.00 93.25 201 ARG A C 1
ATOM 1488 O O . ARG A 1 201 ? -13.539 17.051 2.401 1.00 93.25 201 ARG A O 1
ATOM 1495 N N . LEU A 1 202 ? -12.308 16.370 0.648 1.00 94.06 202 LEU A N 1
ATOM 1496 C CA . LEU A 1 202 ? -11.591 15.328 1.380 1.00 94.06 202 LEU A CA 1
ATOM 1497 C C . LEU A 1 202 ? -10.649 15.951 2.417 1.00 94.06 202 LEU A C 1
ATOM 1499 O O . LEU A 1 202 ? -10.713 15.590 3.591 1.00 94.06 202 LEU A O 1
ATOM 1503 N N . THR A 1 203 ? -9.835 16.921 1.994 1.00 93.94 203 THR A N 1
ATOM 1504 C CA . THR A 1 203 ? -8.857 17.593 2.856 1.00 93.94 203 THR A CA 1
ATOM 1505 C C . THR A 1 203 ? -9.523 18.480 3.908 1.00 93.94 203 THR A C 1
ATOM 1507 O O . THR A 1 203 ? -9.087 18.478 5.051 1.00 93.94 203 THR A O 1
ATOM 1510 N N . GLU A 1 204 ? -10.604 19.191 3.576 1.00 95.69 204 GLU A N 1
ATOM 1511 C CA . GLU A 1 204 ? -11.362 19.996 4.547 1.00 95.69 204 GLU A CA 1
ATOM 1512 C C . GLU A 1 204 ? -11.941 19.126 5.669 1.00 95.69 204 GLU A C 1
ATOM 1514 O O . GLU A 1 204 ? -11.934 19.516 6.834 1.00 95.69 204 GLU A O 1
ATOM 1519 N N . ARG A 1 205 ? -12.424 17.926 5.330 1.00 95.75 205 ARG A N 1
ATOM 1520 C CA . ARG A 1 205 ? -13.092 17.048 6.294 1.00 95.75 205 ARG A CA 1
ATOM 1521 C C . ARG A 1 205 ? -12.136 16.190 7.120 1.00 95.75 205 ARG A C 1
ATOM 1523 O O . ARG A 1 205 ? -12.434 15.924 8.281 1.00 95.75 205 ARG A O 1
ATOM 1530 N N . TYR A 1 206 ? -11.050 15.704 6.521 1.00 95.62 206 TYR A N 1
ATOM 1531 C CA . TYR A 1 206 ? -10.181 14.689 7.129 1.00 95.62 206 TYR A CA 1
ATOM 1532 C C . TYR A 1 206 ? -8.692 15.059 7.144 1.00 95.62 206 TYR A C 1
ATOM 1534 O O . TYR A 1 206 ? -7.890 14.300 7.685 1.00 95.62 206 TYR A O 1
ATOM 1542 N N . GLY A 1 207 ? -8.306 16.195 6.559 1.00 94.94 207 GLY A N 1
ATOM 1543 C CA . GLY A 1 207 ? -6.905 16.539 6.318 1.00 94.94 207 GLY A CA 1
ATOM 1544 C C . GLY A 1 207 ? -6.252 15.663 5.244 1.00 94.94 207 GLY A C 1
ATOM 1545 O O . GLY A 1 207 ? -6.919 14.898 4.540 1.00 94.94 207 GLY A O 1
ATOM 1546 N N . ASP A 1 208 ? -4.929 15.774 5.106 1.00 95.19 208 ASP A N 1
ATOM 1547 C CA . ASP A 1 208 ? -4.155 14.821 4.309 1.00 95.19 208 ASP A CA 1
ATOM 1548 C C . ASP A 1 208 ? -3.822 13.588 5.161 1.00 95.19 208 ASP A C 1
ATOM 1550 O O . ASP A 1 208 ? -2.860 13.558 5.934 1.00 95.19 208 ASP A O 1
ATOM 1554 N N . MET A 1 209 ? -4.645 12.550 5.011 1.00 96.69 209 MET A N 1
ATOM 1555 C CA . MET A 1 209 ? -4.473 11.273 5.707 1.00 96.69 209 MET A CA 1
ATOM 1556 C C . MET A 1 209 ? -3.127 10.599 5.397 1.00 96.69 209 MET A C 1
ATOM 1558 O O . MET A 1 209 ? -2.661 9.792 6.203 1.00 96.69 209 MET A O 1
ATOM 1562 N N . ARG A 1 210 ? -2.477 10.932 4.269 1.00 96.44 210 ARG A N 1
ATOM 1563 C CA . ARG A 1 210 ? -1.169 10.371 3.907 1.00 96.44 210 ARG A CA 1
ATOM 1564 C C . ARG A 1 210 ? -0.071 10.886 4.830 1.00 96.44 210 ARG A C 1
ATOM 1566 O O . ARG A 1 210 ? 0.765 10.102 5.267 1.00 96.44 210 ARG A O 1
ATOM 1573 N N . LEU A 1 211 ? -0.097 12.172 5.185 1.00 95.69 211 LEU A N 1
ATOM 1574 C CA . LEU A 1 211 ? 0.859 12.735 6.145 1.00 95.69 211 LEU A CA 1
ATOM 1575 C C . LEU A 1 211 ? 0.699 12.074 7.518 1.00 95.69 211 LEU A C 1
ATOM 1577 O O . LEU A 1 211 ? 1.679 11.609 8.094 1.00 95.69 211 LEU A O 1
ATOM 1581 N N . LEU A 1 212 ? -0.540 11.951 8.004 1.00 95.75 212 LEU A N 1
ATOM 1582 C CA . LEU A 1 212 ? -0.832 11.327 9.299 1.00 95.75 212 LEU A CA 1
ATOM 1583 C C . LEU A 1 212 ? -0.350 9.867 9.367 1.00 95.75 212 LEU A C 1
ATOM 1585 O O . LEU A 1 212 ? 0.307 9.480 10.334 1.00 95.75 212 LEU A O 1
ATOM 1589 N N . ALA A 1 213 ? -0.633 9.066 8.335 1.00 96.62 213 ALA A N 1
ATOM 1590 C CA . ALA A 1 213 ? -0.168 7.680 8.259 1.00 96.62 213 ALA A CA 1
ATOM 1591 C C . ALA A 1 213 ? 1.362 7.585 8.138 1.00 96.62 213 ALA A C 1
ATOM 1593 O O . ALA A 1 213 ? 1.988 6.756 8.798 1.00 96.62 213 ALA A O 1
ATOM 1594 N N . GLY A 1 214 ? 1.979 8.445 7.327 1.00 95.81 214 GLY A N 1
ATOM 1595 C CA . GLY A 1 214 ? 3.426 8.470 7.136 1.00 95.81 214 GLY A CA 1
ATOM 1596 C C . GLY A 1 214 ? 4.189 8.807 8.414 1.00 95.81 214 GLY A C 1
ATOM 1597 O O . GLY A 1 214 ? 5.120 8.094 8.783 1.00 95.81 214 GLY A O 1
ATOM 1598 N N . PHE A 1 215 ? 3.749 9.829 9.151 1.00 94.94 215 PHE A N 1
ATOM 1599 C CA . PHE A 1 215 ? 4.346 10.171 10.444 1.00 94.94 215 PHE A CA 1
ATOM 1600 C C . PHE A 1 215 ? 4.147 9.079 11.499 1.00 94.94 215 PHE A C 1
ATOM 1602 O O . PHE A 1 215 ? 5.041 8.856 12.316 1.00 94.94 215 PHE A O 1
ATOM 1609 N N . GLN A 1 216 ? 3.042 8.329 11.446 1.00 95.69 216 GLN A N 1
ATOM 1610 C CA . GLN A 1 216 ? 2.864 7.150 12.296 1.00 95.69 216 GLN A CA 1
ATOM 1611 C C . GLN A 1 216 ? 3.893 6.050 11.983 1.00 95.69 216 GLN A C 1
ATOM 1613 O O . GLN A 1 216 ? 4.436 5.437 12.905 1.00 95.69 216 GLN A O 1
ATOM 1618 N N . VAL A 1 217 ? 4.182 5.800 10.700 1.00 95.12 217 VAL A N 1
ATOM 1619 C CA . VAL A 1 217 ? 5.233 4.853 10.286 1.00 95.12 217 VAL A CA 1
ATOM 1620 C C . VAL A 1 217 ? 6.602 5.322 10.772 1.00 95.12 217 VAL A C 1
ATOM 1622 O O . VAL A 1 217 ? 7.346 4.516 11.321 1.00 95.12 217 VAL A O 1
ATOM 1625 N N . LEU A 1 218 ? 6.916 6.612 10.637 1.00 93.94 218 LEU A N 1
ATOM 1626 C CA . LEU A 1 218 ? 8.176 7.192 11.115 1.00 93.94 218 LEU A CA 1
ATOM 1627 C C . LEU A 1 218 ? 8.354 7.030 12.630 1.00 93.94 218 LEU A C 1
ATOM 1629 O O . LEU A 1 218 ? 9.419 6.625 13.090 1.00 93.94 218 LEU A O 1
ATOM 1633 N N . ALA A 1 219 ? 7.301 7.285 13.407 1.00 93.12 219 ALA A N 1
ATOM 1634 C CA . ALA A 1 219 ? 7.333 7.109 14.856 1.00 93.12 219 ALA A CA 1
ATOM 1635 C C . ALA A 1 219 ? 7.568 5.642 15.260 1.00 93.12 219 ALA A C 1
ATOM 1637 O O . ALA A 1 219 ? 8.339 5.364 16.179 1.00 93.12 219 ALA A O 1
ATOM 1638 N N . LEU A 1 220 ? 6.928 4.693 14.566 1.00 92.38 220 LEU A N 1
ATOM 1639 C CA . LEU A 1 220 ? 7.159 3.262 14.785 1.00 92.38 220 LEU A CA 1
ATOM 1640 C C . LEU A 1 220 ? 8.555 2.822 14.359 1.00 92.38 220 LEU A C 1
ATOM 1642 O O . LEU A 1 220 ? 9.165 2.006 15.047 1.00 92.38 220 LEU A O 1
ATOM 1646 N N . TRP A 1 221 ? 9.050 3.359 13.244 1.00 91.69 221 TRP A N 1
ATOM 1647 C CA . TRP A 1 221 ? 10.390 3.082 12.749 1.00 91.69 221 TRP A CA 1
ATOM 1648 C C . TRP A 1 221 ? 11.442 3.439 13.789 1.00 91.69 221 TRP A C 1
ATOM 1650 O O . TRP A 1 221 ? 12.276 2.596 14.098 1.00 91.69 221 TRP A O 1
ATOM 1660 N N . GLY A 1 222 ? 11.356 4.637 14.382 1.00 89.31 222 GLY A N 1
ATOM 1661 C CA . GLY A 1 222 ? 12.270 5.060 15.445 1.00 89.31 222 GLY A CA 1
ATOM 1662 C C . GLY A 1 222 ? 12.336 4.041 16.584 1.00 89.31 222 GLY A C 1
ATOM 1663 O O . GLY A 1 222 ? 13.419 3.595 16.944 1.00 89.31 222 GLY A O 1
ATOM 1664 N N . ARG A 1 223 ? 11.180 3.559 17.063 1.00 89.44 223 ARG A N 1
ATOM 1665 C CA . ARG A 1 223 ? 11.121 2.525 18.115 1.00 89.44 223 ARG A CA 1
ATOM 1666 C C . ARG A 1 223 ? 11.729 1.195 17.674 1.00 89.44 223 ARG A C 1
ATOM 1668 O O . ARG A 1 223 ? 12.519 0.608 18.405 1.00 89.44 223 ARG A O 1
ATOM 1675 N N . LEU A 1 224 ? 11.372 0.720 16.480 1.00 88.75 224 LEU A N 1
ATOM 1676 C CA . LEU A 1 224 ? 11.891 -0.532 15.927 1.00 88.75 224 LEU A CA 1
ATOM 1677 C C . LEU A 1 224 ? 13.416 -0.484 15.754 1.00 88.75 224 LEU A C 1
ATOM 1679 O O . LEU A 1 224 ? 14.110 -1.471 16.000 1.00 88.75 224 LEU A O 1
ATOM 1683 N N . TRP A 1 225 ? 13.931 0.663 15.315 1.00 87.38 225 TRP A N 1
ATOM 1684 C CA . TRP A 1 225 ? 15.329 0.840 14.960 1.00 87.38 225 TRP A CA 1
ATOM 1685 C C . TRP A 1 225 ? 16.231 1.107 16.165 1.00 87.38 225 TRP A C 1
ATOM 1687 O O . TRP A 1 225 ? 17.305 0.513 16.257 1.00 87.38 225 TRP A O 1
ATOM 1697 N N . GLU A 1 226 ? 15.796 1.951 17.104 1.00 81.88 226 GLU A N 1
ATOM 1698 C CA . GLU A 1 226 ? 16.550 2.280 18.319 1.00 81.88 226 GLU A CA 1
ATOM 1699 C C . GLU A 1 226 ? 16.636 1.094 19.288 1.00 81.88 226 GLU A C 1
ATOM 1701 O O . GLU A 1 226 ? 17.688 0.855 19.878 1.00 81.88 226 GLU A O 1
ATOM 1706 N N . GLU A 1 227 ? 15.550 0.333 19.452 1.00 71.25 227 GLU A N 1
ATOM 1707 C CA . GLU A 1 227 ? 15.470 -0.697 20.492 1.00 71.25 227 GLU A CA 1
ATOM 1708 C C . GLU A 1 227 ? 16.068 -2.050 20.091 1.00 71.25 227 GLU A C 1
ATOM 1710 O O . GLU A 1 227 ? 16.710 -2.703 20.911 1.00 71.25 227 GLU A O 1
ATOM 1715 N N . GLU A 1 228 ? 15.874 -2.478 18.842 1.00 67.31 228 GLU A N 1
ATOM 1716 C CA . GLU A 1 228 ? 16.363 -3.768 18.322 1.00 67.31 228 GLU A CA 1
ATOM 1717 C C . GLU A 1 228 ? 17.567 -3.598 17.381 1.00 67.31 228 GLU A C 1
ATOM 1719 O O . GLU A 1 228 ? 18.071 -4.569 16.812 1.00 67.31 228 GLU A O 1
ATOM 1724 N N . GLY A 1 229 ? 18.034 -2.360 17.188 1.00 64.81 229 GLY A N 1
ATOM 1725 C CA . GLY A 1 229 ? 19.198 -2.047 16.366 1.00 64.81 229 GLY A CA 1
ATOM 1726 C C . GLY A 1 229 ? 19.042 -2.420 14.892 1.00 64.81 229 GLY A C 1
ATOM 1727 O O . GLY A 1 229 ? 20.066 -2.574 14.229 1.00 64.81 229 GLY A O 1
ATOM 1728 N N . GLY A 1 230 ? 17.812 -2.591 14.389 1.00 65.12 230 GLY A N 1
ATOM 1729 C CA . GLY A 1 230 ? 17.533 -2.939 12.996 1.00 65.12 230 GLY A CA 1
ATOM 1730 C C . GLY A 1 230 ? 18.102 -4.299 12.588 1.00 65.12 230 GLY A C 1
ATOM 1731 O O . GLY A 1 230 ? 19.216 -4.392 12.072 1.00 65.12 230 GLY A O 1
ATOM 1732 N N . ARG A 1 231 ? 17.341 -5.381 12.789 1.00 73.50 231 ARG A N 1
ATOM 1733 C CA . ARG A 1 231 ? 17.796 -6.732 12.419 1.00 73.50 231 ARG A CA 1
ATOM 1734 C C . ARG A 1 231 ? 18.022 -6.846 10.907 1.00 73.50 231 ARG A C 1
ATOM 1736 O O . ARG A 1 231 ? 17.140 -6.504 10.121 1.00 73.50 231 ARG A O 1
ATOM 1743 N N . CYS A 1 232 ? 19.147 -7.436 10.495 1.00 76.12 232 CYS A N 1
ATOM 1744 C CA . CYS A 1 232 ? 19.482 -7.637 9.076 1.00 76.12 232 CYS A CA 1
ATOM 1745 C C . CYS A 1 232 ? 18.461 -8.499 8.306 1.00 76.12 232 CYS A C 1
ATOM 1747 O O . CYS A 1 232 ? 18.436 -8.475 7.077 1.00 76.12 232 CYS A O 1
ATOM 1749 N N . GLU A 1 233 ? 17.641 -9.283 9.009 1.00 79.38 233 GLU A N 1
ATOM 1750 C CA . GLU A 1 233 ? 16.558 -10.098 8.437 1.00 79.38 233 GLU A CA 1
ATOM 1751 C C . GLU A 1 233 ? 15.374 -9.248 7.958 1.00 79.38 233 GLU A C 1
ATOM 1753 O O . GLU A 1 233 ? 14.710 -9.597 6.984 1.00 79.38 233 GLU A O 1
ATOM 1758 N N . LEU A 1 234 ? 15.123 -8.108 8.610 1.00 85.00 234 LEU A N 1
ATOM 1759 C CA . LEU A 1 234 ? 14.043 -7.199 8.232 1.00 85.00 234 LEU A CA 1
ATOM 1760 C C . LEU A 1 234 ? 14.383 -6.388 6.984 1.00 85.00 234 LEU A C 1
ATOM 1762 O O . LEU A 1 234 ? 13.480 -6.026 6.236 1.00 85.00 234 LEU A O 1
ATOM 1766 N N . VAL A 1 235 ? 15.672 -6.114 6.757 1.00 86.12 235 VAL A N 1
ATOM 1767 C CA . VAL A 1 235 ? 16.153 -5.169 5.740 1.00 86.12 235 VAL A CA 1
ATOM 1768 C C . VAL A 1 235 ? 15.525 -5.432 4.370 1.00 86.12 235 VAL A C 1
ATOM 1770 O O . VAL A 1 235 ? 14.863 -4.542 3.842 1.00 86.12 235 VAL A O 1
ATOM 1773 N N . SER A 1 236 ? 15.632 -6.653 3.833 1.00 86.94 236 SER A N 1
ATOM 1774 C CA . SER A 1 236 ? 15.059 -6.987 2.517 1.00 86.94 236 SER A CA 1
ATOM 1775 C C . SER A 1 236 ? 13.542 -6.784 2.472 1.00 86.94 236 SER A C 1
ATOM 1777 O O . SER A 1 236 ? 12.998 -6.265 1.509 1.00 86.94 236 SER A O 1
ATOM 1779 N N . SER A 1 237 ? 12.833 -7.110 3.553 1.00 91.19 237 SER A N 1
ATOM 1780 C CA . SER A 1 237 ? 11.371 -6.981 3.580 1.00 91.19 237 SER A CA 1
ATOM 1781 C C . SER A 1 237 ? 10.876 -5.535 3.709 1.00 91.19 237 SER A C 1
ATOM 1783 O O . SER A 1 237 ? 9.693 -5.283 3.466 1.00 91.19 237 SER A O 1
ATOM 1785 N N . LEU A 1 238 ? 11.742 -4.596 4.106 1.00 91.56 238 LEU A N 1
ATOM 1786 C CA . LEU A 1 238 ? 11.386 -3.201 4.382 1.00 91.56 238 LEU A CA 1
ATOM 1787 C C . LEU A 1 238 ? 11.698 -2.242 3.230 1.00 91.56 238 LEU A C 1
ATOM 1789 O O . LEU A 1 238 ? 11.042 -1.205 3.125 1.00 91.56 238 LEU A O 1
ATOM 1793 N N . VAL A 1 239 ? 12.626 -2.589 2.334 1.00 89.44 239 VAL A N 1
ATOM 1794 C CA . VAL A 1 239 ? 12.974 -1.735 1.186 1.00 89.44 239 VAL A CA 1
ATOM 1795 C C . VAL A 1 239 ? 11.763 -1.504 0.279 1.00 89.44 239 VAL A C 1
ATOM 1797 O O . VAL A 1 239 ? 11.440 -0.354 -0.002 1.00 89.44 239 VAL A O 1
ATOM 1800 N N . GLY A 1 240 ? 11.042 -2.555 -0.127 1.00 89.19 240 GLY A N 1
ATOM 1801 C CA . GLY A 1 240 ? 9.858 -2.425 -0.989 1.00 89.19 240 GLY A CA 1
ATOM 1802 C C . GLY A 1 240 ? 8.768 -1.501 -0.427 1.00 89.19 240 GLY A C 1
ATOM 1803 O O . GLY A 1 240 ? 8.358 -0.560 -1.111 1.00 89.19 240 GLY A O 1
ATOM 1804 N N . PRO A 1 241 ? 8.298 -1.707 0.820 1.00 91.94 241 PRO A N 1
ATOM 1805 C CA . PRO A 1 241 ? 7.375 -0.787 1.478 1.00 91.94 241 PRO A CA 1
ATOM 1806 C C . PRO A 1 241 ? 7.853 0.671 1.508 1.00 91.94 241 PRO A C 1
ATOM 1808 O O . PRO A 1 241 ? 7.057 1.559 1.201 1.00 91.94 241 PRO A O 1
ATOM 1811 N N . LEU A 1 242 ? 9.128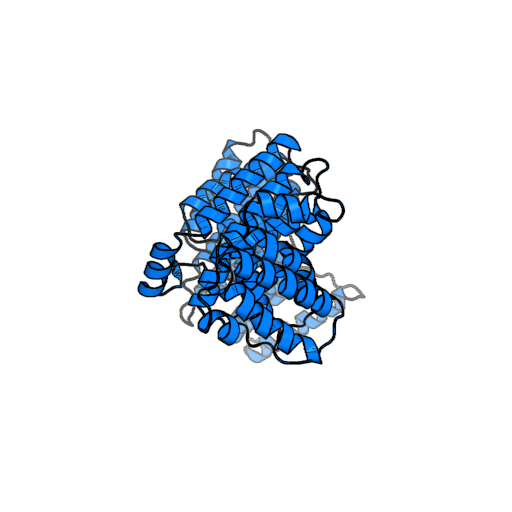 0.935 1.822 1.00 90.00 242 LEU A N 1
ATOM 1812 C CA . LEU A 1 242 ? 9.671 2.301 1.848 1.00 90.00 242 LEU A CA 1
ATOM 1813 C C . LEU A 1 242 ? 9.740 2.927 0.454 1.00 90.00 242 LEU A C 1
ATOM 1815 O O . LEU A 1 242 ? 9.356 4.084 0.273 1.00 90.00 242 LEU A O 1
ATOM 1819 N N . VAL A 1 243 ? 10.173 2.160 -0.547 1.00 85.81 243 VAL A N 1
ATOM 1820 C CA . VAL A 1 243 ? 10.209 2.599 -1.947 1.00 85.81 243 VAL A CA 1
ATOM 1821 C C . VAL A 1 243 ? 8.808 3.001 -2.409 1.00 85.81 243 VAL A C 1
ATOM 1823 O O . VAL A 1 243 ? 8.635 4.110 -2.919 1.00 85.81 243 VAL A O 1
ATOM 1826 N N . ARG A 1 244 ? 7.785 2.190 -2.115 1.00 86.50 244 ARG A N 1
ATOM 1827 C CA . ARG A 1 244 ? 6.376 2.531 -2.374 1.00 86.50 244 ARG A CA 1
ATOM 1828 C C . ARG A 1 244 ? 5.923 3.809 -1.666 1.00 86.50 244 ARG A C 1
ATOM 1830 O O . ARG A 1 244 ? 5.302 4.662 -2.292 1.00 86.50 244 ARG A O 1
ATOM 1837 N N . MET A 1 245 ? 6.271 3.989 -0.393 1.00 89.81 245 MET A N 1
ATOM 1838 C CA . MET A 1 245 ? 5.902 5.194 0.363 1.00 89.81 245 MET A CA 1
ATOM 1839 C C . MET A 1 245 ? 6.540 6.465 -0.212 1.00 89.81 245 MET A C 1
ATOM 1841 O O . MET A 1 245 ? 5.910 7.520 -0.211 1.00 89.81 245 MET A O 1
ATOM 1845 N N . THR A 1 246 ? 7.758 6.379 -0.756 1.00 85.50 246 THR A N 1
ATOM 1846 C CA . THR A 1 246 ? 8.398 7.535 -1.408 1.00 85.50 246 THR A CA 1
ATOM 1847 C C . THR A 1 246 ? 7.760 7.927 -2.742 1.00 85.50 246 THR A C 1
ATOM 1849 O O . THR A 1 246 ? 7.953 9.058 -3.185 1.00 85.50 246 THR A O 1
ATOM 1852 N N . LEU A 1 247 ? 6.996 7.043 -3.395 1.00 83.81 247 LEU A N 1
ATOM 1853 C CA . LEU A 1 247 ? 6.325 7.368 -4.662 1.00 83.81 247 LEU A CA 1
ATOM 1854 C C . LEU A 1 247 ? 5.157 8.328 -4.484 1.00 83.81 247 LEU A C 1
ATOM 1856 O O . LEU A 1 247 ? 4.875 9.110 -5.395 1.00 83.81 247 LEU A O 1
ATOM 1860 N N . VAL A 1 248 ? 4.513 8.298 -3.317 1.00 88.81 248 VAL A N 1
ATOM 1861 C CA . VAL A 1 248 ? 3.402 9.188 -2.969 1.00 88.81 248 VAL A CA 1
ATOM 1862 C C . VAL A 1 248 ? 3.806 10.631 -3.246 1.00 88.81 248 VAL A C 1
ATOM 1864 O O . VAL A 1 248 ? 4.864 11.075 -2.790 1.00 88.81 248 VAL A O 1
ATOM 1867 N N . ARG A 1 249 ? 3.000 11.365 -4.023 1.00 88.62 249 ARG A N 1
ATOM 1868 C CA . ARG A 1 249 ? 3.322 12.726 -4.489 1.00 88.62 249 ARG A CA 1
ATOM 1869 C C . ARG A 1 249 ? 3.041 13.768 -3.412 1.00 88.62 249 ARG A C 1
ATOM 1871 O O . ARG A 1 249 ? 2.258 14.690 -3.602 1.00 88.62 249 ARG A O 1
ATOM 1878 N N . GLU A 1 250 ? 3.706 13.596 -2.276 1.00 90.88 250 GLU A N 1
ATOM 1879 C CA . GLU A 1 250 ? 3.634 14.487 -1.129 1.00 90.88 250 GLU A CA 1
ATOM 1880 C C . GLU A 1 250 ? 5.049 14.814 -0.641 1.00 90.88 250 GLU A C 1
ATOM 1882 O O . GLU A 1 250 ? 5.792 13.941 -0.186 1.00 90.88 250 GLU A O 1
ATOM 1887 N N . ALA A 1 251 ? 5.457 16.074 -0.803 1.00 88.06 251 ALA A N 1
ATOM 1888 C CA . ALA A 1 251 ? 6.856 16.479 -0.683 1.00 88.06 251 ALA A CA 1
ATOM 1889 C C . ALA A 1 251 ? 7.379 16.370 0.753 1.00 88.06 251 ALA A C 1
ATOM 1891 O O . ALA A 1 251 ? 8.538 16.007 0.963 1.00 88.06 251 ALA A O 1
ATOM 1892 N N . GLU A 1 252 ? 6.538 16.686 1.737 1.00 90.69 252 GLU A N 1
ATOM 1893 C CA . GLU A 1 252 ? 6.904 16.586 3.147 1.00 90.69 252 GLU A CA 1
ATOM 1894 C C . GLU A 1 252 ? 7.107 15.126 3.561 1.00 90.69 252 GLU A C 1
ATOM 1896 O O . GLU A 1 252 ? 8.164 14.788 4.097 1.00 90.69 252 GLU A O 1
ATOM 1901 N N . LEU A 1 253 ? 6.162 14.249 3.200 1.00 91.94 253 LEU A N 1
ATOM 1902 C CA . LEU A 1 253 ? 6.264 12.808 3.436 1.00 91.94 253 LEU A CA 1
ATOM 1903 C C . LEU A 1 253 ? 7.551 12.244 2.831 1.00 91.94 253 LEU A C 1
ATOM 1905 O O . LEU A 1 253 ? 8.358 11.626 3.517 1.00 91.94 253 LEU A O 1
ATOM 1909 N N . ARG A 1 254 ? 7.774 12.522 1.547 1.00 88.12 254 ARG A N 1
ATOM 1910 C CA . ARG A 1 254 ? 8.965 12.123 0.797 1.00 88.12 254 ARG A CA 1
ATOM 1911 C C . ARG A 1 254 ? 10.261 12.474 1.525 1.00 88.12 254 ARG A C 1
ATOM 1913 O O . ARG A 1 254 ? 11.101 11.600 1.718 1.00 88.12 254 ARG A O 1
ATOM 1920 N N . ARG A 1 255 ? 10.412 13.730 1.960 1.00 85.62 255 ARG A N 1
ATOM 1921 C CA . ARG A 1 255 ? 11.596 14.190 2.708 1.00 85.62 255 ARG A CA 1
ATOM 1922 C C . ARG A 1 255 ? 11.743 13.474 4.045 1.00 85.62 255 ARG A C 1
ATOM 1924 O O . ARG A 1 255 ? 12.862 13.137 4.415 1.00 85.62 255 ARG A O 1
ATOM 1931 N N . ALA A 1 256 ? 10.638 13.240 4.746 1.00 90.19 256 ALA A N 1
ATOM 1932 C CA . ALA A 1 256 ? 10.648 12.597 6.051 1.00 90.19 256 ALA A CA 1
ATOM 1933 C C . ALA A 1 256 ? 11.016 11.101 5.978 1.00 90.19 256 ALA A C 1
ATOM 1935 O O . ALA A 1 256 ? 11.643 10.595 6.900 1.00 90.19 256 ALA A O 1
ATOM 1936 N N . MET A 1 257 ? 10.707 10.412 4.871 1.00 88.69 257 MET A N 1
ATOM 1937 C CA . MET A 1 257 ? 11.077 9.000 4.665 1.00 88.69 257 MET A CA 1
ATOM 1938 C C . MET A 1 257 ? 12.539 8.793 4.250 1.00 88.69 257 MET A C 1
ATOM 1940 O O . MET A 1 257 ? 13.063 7.690 4.381 1.00 88.69 257 MET A O 1
ATOM 1944 N N . LEU A 1 258 ? 13.219 9.827 3.744 1.00 80.56 258 LEU A N 1
ATOM 1945 C CA . LEU A 1 258 ? 14.592 9.710 3.241 1.00 80.56 258 LEU A CA 1
ATOM 1946 C C . LEU A 1 258 ? 15.604 9.141 4.249 1.00 80.56 258 LEU A C 1
ATOM 1948 O O . LEU A 1 258 ? 16.375 8.261 3.855 1.00 80.56 258 LEU A O 1
ATOM 1952 N N . PRO A 1 259 ? 15.627 9.584 5.521 1.00 84.69 259 PRO A N 1
ATOM 1953 C CA . PRO A 1 259 ? 16.574 9.065 6.503 1.00 84.69 259 PRO A CA 1
ATOM 1954 C C . PRO A 1 259 ? 16.434 7.557 6.758 1.00 84.69 259 PRO A C 1
ATOM 1956 O O . PRO A 1 259 ? 17.416 6.909 7.094 1.00 84.69 259 PRO A O 1
ATOM 1959 N N . LEU A 1 260 ? 15.263 6.962 6.519 1.00 88.31 260 LEU A N 1
ATOM 1960 C CA . LEU A 1 260 ? 15.020 5.540 6.798 1.00 88.31 260 LEU A CA 1
ATOM 1961 C C . LEU A 1 260 ? 15.800 4.628 5.840 1.00 88.31 260 LEU A C 1
ATOM 1963 O O . LEU A 1 260 ? 16.157 3.503 6.185 1.00 88.31 260 LEU A O 1
ATOM 1967 N N . PHE A 1 261 ? 16.122 5.112 4.636 1.00 82.12 261 PHE A N 1
ATOM 1968 C CA . PHE A 1 261 ? 17.028 4.398 3.736 1.00 82.12 261 PHE A CA 1
ATOM 1969 C C . PHE A 1 261 ? 18.458 4.372 4.266 1.00 82.12 261 PHE A C 1
ATOM 1971 O O . PHE A 1 261 ? 19.154 3.382 4.054 1.00 82.12 261 PHE A O 1
ATOM 1978 N N . TYR A 1 262 ? 18.894 5.435 4.948 1.00 79.62 262 TYR A N 1
ATOM 1979 C CA . TYR A 1 262 ? 20.218 5.463 5.559 1.00 79.62 262 TYR A CA 1
ATOM 1980 C C . TYR A 1 262 ? 20.332 4.388 6.637 1.00 79.62 262 TYR A C 1
ATOM 1982 O O . TYR A 1 262 ? 21.273 3.601 6.597 1.00 79.62 262 TYR A O 1
ATOM 1990 N N . ASP A 1 263 ? 19.329 4.294 7.510 1.00 85.44 263 ASP A N 1
ATOM 1991 C CA . ASP A 1 263 ? 19.221 3.243 8.519 1.00 85.44 263 ASP A CA 1
ATOM 1992 C C . ASP A 1 263 ? 19.378 1.849 7.885 1.00 85.44 263 ASP A C 1
ATOM 1994 O O . ASP A 1 263 ? 20.309 1.106 8.203 1.00 85.44 263 ASP A O 1
ATOM 1998 N N . LEU A 1 264 ? 18.542 1.507 6.899 1.00 86.06 264 LEU A N 1
ATOM 1999 C CA . LEU A 1 264 ? 18.623 0.206 6.226 1.00 86.06 264 LEU A CA 1
ATOM 2000 C C . LEU A 1 264 ? 20.006 -0.089 5.630 1.00 86.06 264 LEU A C 1
ATOM 2002 O O . LEU A 1 264 ? 20.510 -1.212 5.730 1.00 86.06 264 LEU A O 1
ATOM 2006 N N . MET A 1 265 ? 20.612 0.913 4.997 1.00 78.44 265 MET A N 1
ATOM 2007 C CA . MET A 1 265 ? 21.896 0.771 4.317 1.00 78.44 265 MET A CA 1
ATOM 2008 C C . MET A 1 265 ? 23.073 0.670 5.286 1.00 78.44 265 MET A C 1
ATOM 2010 O O . MET A 1 265 ? 24.026 -0.049 4.987 1.00 78.44 265 MET A O 1
ATOM 2014 N N . ASP A 1 266 ? 23.002 1.337 6.439 1.00 79.50 266 ASP A N 1
ATOM 2015 C CA . ASP A 1 266 ? 23.986 1.197 7.514 1.00 79.50 266 ASP A CA 1
ATOM 2016 C C . ASP A 1 266 ? 24.046 -0.252 8.027 1.00 79.50 266 ASP A C 1
ATOM 2018 O O . ASP A 1 266 ? 25.126 -0.757 8.338 1.00 79.50 266 ASP A O 1
ATOM 2022 N N . LYS A 1 267 ? 22.912 -0.971 8.027 1.00 83.94 267 LYS A N 1
ATOM 2023 C CA . LYS A 1 267 ? 22.866 -2.380 8.459 1.00 83.94 267 LYS A CA 1
ATOM 2024 C C . LYS A 1 267 ? 23.317 -3.379 7.411 1.00 83.94 267 LYS A C 1
ATOM 2026 O O . LYS A 1 267 ? 24.149 -4.230 7.718 1.00 83.94 267 LYS A O 1
ATOM 2031 N N . ASP A 1 268 ? 22.742 -3.348 6.210 1.00 82.62 268 ASP A N 1
ATOM 2032 C CA . ASP A 1 268 ? 23.013 -4.377 5.195 1.00 82.62 268 ASP A CA 1
ATOM 2033 C C . ASP A 1 268 ? 22.911 -3.820 3.770 1.00 82.62 268 ASP A C 1
ATOM 2035 O O . ASP A 1 268 ? 22.002 -4.131 2.997 1.00 82.62 268 ASP A O 1
ATOM 2039 N N . LEU A 1 269 ? 23.879 -2.970 3.420 1.00 77.62 269 LEU A N 1
ATOM 2040 C CA . LEU A 1 269 ? 23.964 -2.319 2.113 1.00 77.62 269 LEU A CA 1
ATOM 2041 C C . LEU A 1 269 ? 23.833 -3.279 0.911 1.00 77.62 269 LEU A C 1
ATOM 2043 O O . LEU A 1 269 ? 23.072 -2.940 0.008 1.00 77.62 269 LEU A O 1
ATOM 2047 N N . PRO A 1 270 ? 24.500 -4.453 0.849 1.00 76.88 270 PRO A N 1
ATOM 2048 C CA . PRO A 1 270 ? 24.348 -5.365 -0.288 1.00 76.88 270 PRO A CA 1
ATOM 2049 C C . PRO A 1 270 ? 22.918 -5.888 -0.468 1.00 76.88 270 PRO A C 1
ATOM 2051 O O . PRO A 1 270 ? 22.444 -5.991 -1.601 1.00 76.88 270 PRO A O 1
ATOM 2054 N N . LYS A 1 271 ? 22.213 -6.204 0.628 1.00 82.81 271 LYS A N 1
ATOM 2055 C CA . LYS A 1 271 ? 20.807 -6.621 0.543 1.00 82.81 271 LYS A CA 1
ATOM 2056 C C . LYS A 1 271 ? 19.908 -5.470 0.125 1.00 82.81 271 LYS A C 1
ATOM 2058 O O . LYS A 1 271 ? 19.068 -5.666 -0.750 1.00 82.81 271 LYS A O 1
ATOM 2063 N N . VAL A 1 272 ? 20.109 -4.280 0.702 1.00 81.50 272 VAL A N 1
ATOM 2064 C CA . VAL A 1 272 ? 19.357 -3.087 0.289 1.00 81.50 272 VAL A CA 1
ATOM 2065 C C . VAL A 1 272 ? 19.562 -2.813 -1.190 1.00 81.50 272 VAL A C 1
ATOM 2067 O O . VAL A 1 272 ? 18.599 -2.537 -1.886 1.00 81.50 272 VAL A O 1
ATOM 2070 N N . GLU A 1 273 ? 20.795 -2.908 -1.680 1.00 75.81 273 GLU A N 1
ATOM 2071 C CA . GLU A 1 273 ? 21.124 -2.688 -3.084 1.00 75.81 273 GLU A CA 1
ATOM 2072 C C . GLU A 1 273 ? 20.363 -3.644 -4.008 1.00 75.81 273 GLU A C 1
ATOM 2074 O O . GLU A 1 273 ? 19.757 -3.177 -4.970 1.00 75.81 273 GLU A O 1
ATOM 2079 N N . SER A 1 274 ? 20.366 -4.953 -3.721 1.00 78.44 274 SER A N 1
ATOM 2080 C CA . SER A 1 274 ? 19.673 -5.932 -4.571 1.00 78.44 274 SER A CA 1
ATOM 2081 C C . SER A 1 274 ? 18.156 -5.769 -4.541 1.00 78.44 274 SER A C 1
ATOM 2083 O O . SER A 1 274 ? 17.521 -5.807 -5.589 1.00 78.44 274 SER A O 1
ATOM 2085 N N . GLU A 1 275 ? 17.582 -5.538 -3.364 1.00 84.12 275 GLU A N 1
ATOM 2086 C CA . GLU A 1 275 ? 16.137 -5.370 -3.226 1.00 84.12 275 GLU A CA 1
ATOM 2087 C C . GLU A 1 275 ? 15.674 -4.044 -3.838 1.00 84.12 275 GLU A C 1
ATOM 2089 O O . GLU A 1 275 ? 14.716 -4.000 -4.600 1.00 84.12 275 GLU A O 1
ATOM 2094 N N . LEU A 1 276 ? 16.395 -2.947 -3.583 1.00 78.81 276 LEU A N 1
ATOM 2095 C CA . LEU A 1 276 ? 16.112 -1.650 -4.199 1.00 78.81 276 LEU A CA 1
ATOM 2096 C C . LEU A 1 276 ? 16.177 -1.764 -5.725 1.00 78.81 276 LEU A C 1
ATOM 2098 O O . LEU A 1 276 ? 15.395 -1.126 -6.422 1.00 78.81 276 LEU A O 1
ATOM 2102 N N . MET A 1 277 ? 17.074 -2.609 -6.234 1.00 73.69 277 MET A N 1
ATOM 2103 C CA . MET A 1 277 ? 17.166 -2.943 -7.647 1.00 73.69 277 MET A CA 1
ATOM 2104 C C . MET A 1 277 ? 15.885 -3.539 -8.222 1.00 73.69 277 MET A C 1
ATOM 2106 O O . MET A 1 277 ? 15.384 -3.056 -9.237 1.00 73.69 277 MET A O 1
ATOM 2110 N N . GLU A 1 278 ? 15.378 -4.577 -7.570 1.00 78.31 278 GLU A N 1
ATOM 2111 C CA . GLU A 1 278 ? 14.174 -5.299 -7.977 1.00 78.31 278 GLU A CA 1
ATOM 2112 C C . GLU A 1 278 ? 12.943 -4.391 -7.898 1.00 78.31 278 GLU A C 1
ATOM 2114 O O . GLU A 1 278 ? 12.210 -4.249 -8.876 1.00 78.31 278 GLU A O 1
ATOM 2119 N N . GLN A 1 279 ? 12.790 -3.665 -6.789 1.00 79.50 279 GLN A N 1
ATOM 2120 C CA . GLN A 1 279 ? 11.677 -2.736 -6.592 1.00 79.50 279 GLN A CA 1
ATOM 2121 C C . GLN A 1 279 ? 11.674 -1.622 -7.643 1.00 79.50 279 GLN A C 1
ATOM 2123 O O . GLN A 1 279 ? 10.629 -1.250 -8.168 1.00 79.50 279 GLN A O 1
ATOM 2128 N N . LEU A 1 280 ? 12.840 -1.079 -7.989 1.00 74.44 280 LEU A N 1
ATOM 2129 C CA . LEU A 1 280 ? 12.923 -0.021 -8.990 1.00 74.44 280 LEU A CA 1
ATOM 2130 C C . LEU A 1 280 ? 12.622 -0.518 -10.411 1.00 74.44 280 LEU A C 1
ATOM 2132 O O . LEU A 1 280 ? 12.056 0.238 -11.201 1.00 74.44 280 LEU A O 1
ATOM 2136 N N . ASP A 1 281 ? 12.954 -1.765 -10.742 1.00 71.62 281 ASP A N 1
ATOM 2137 C CA . ASP A 1 281 ? 12.573 -2.365 -12.024 1.00 71.62 281 ASP A CA 1
ATOM 2138 C C . ASP A 1 281 ? 11.053 -2.536 -12.156 1.00 71.62 281 ASP A C 1
ATOM 2140 O O . ASP A 1 281 ? 10.470 -2.192 -13.190 1.00 71.62 281 ASP A O 1
ATOM 2144 N N . GLU A 1 282 ? 10.386 -2.987 -11.091 1.00 74.56 282 GLU A N 1
ATOM 2145 C CA . GLU A 1 282 ? 8.920 -3.043 -11.038 1.00 74.56 282 GLU A CA 1
ATOM 2146 C C . GLU A 1 282 ? 8.300 -1.658 -11.277 1.00 74.56 282 GLU A C 1
ATOM 2148 O O . GLU A 1 282 ? 7.341 -1.509 -12.034 1.00 74.56 282 GLU A O 1
ATOM 2153 N N . LEU A 1 283 ? 8.882 -0.607 -10.698 1.00 70.06 283 LEU A N 1
ATOM 2154 C CA . LEU A 1 283 ? 8.384 0.757 -10.881 1.00 70.06 283 LEU A CA 1
ATOM 2155 C C . LEU A 1 283 ? 8.594 1.296 -12.289 1.00 70.06 283 LEU A C 1
ATOM 2157 O O . LEU A 1 283 ? 7.704 1.951 -12.835 1.00 70.06 283 LEU A O 1
ATOM 2161 N N . VAL A 1 284 ? 9.748 1.006 -12.885 1.00 66.69 284 VAL A N 1
ATOM 2162 C CA . VAL A 1 284 ? 10.050 1.386 -14.264 1.00 66.69 284 VAL A CA 1
ATOM 2163 C C . VAL A 1 284 ? 9.0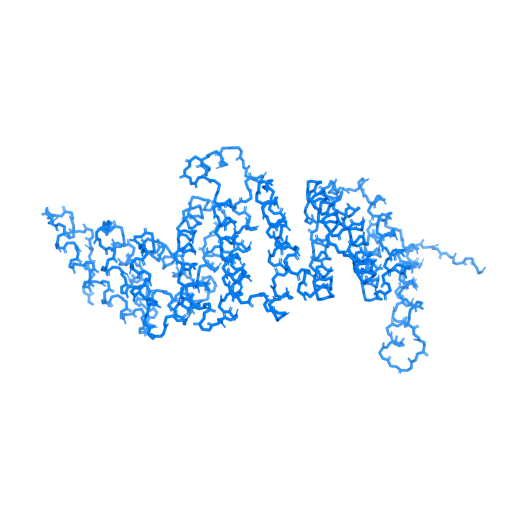94 0.696 -15.234 1.00 66.69 284 VAL A C 1
ATOM 2165 O O . VAL A 1 284 ? 8.548 1.348 -16.126 1.00 66.69 284 VAL A O 1
ATOM 2168 N N . THR A 1 285 ? 8.855 -0.602 -15.051 1.00 63.19 285 THR A N 1
ATOM 2169 C CA . THR A 1 285 ? 7.924 -1.362 -15.895 1.00 63.19 285 THR A CA 1
ATOM 2170 C C . THR A 1 285 ? 6.473 -0.908 -15.723 1.00 63.19 285 THR A C 1
ATOM 2172 O O . THR A 1 285 ? 5.738 -0.871 -16.711 1.00 63.19 285 THR A O 1
ATOM 2175 N N . ALA A 1 286 ? 6.083 -0.481 -14.519 1.00 66.00 286 ALA A N 1
ATOM 2176 C CA . ALA A 1 286 ? 4.771 0.099 -14.236 1.00 66.00 286 ALA A CA 1
ATOM 2177 C C . ALA A 1 286 ? 4.604 1.559 -14.712 1.00 66.00 286 ALA A C 1
ATOM 2179 O O . ALA A 1 286 ? 3.486 2.068 -14.724 1.00 66.00 286 ALA A O 1
ATOM 2180 N N . GLY A 1 287 ? 5.686 2.245 -15.103 1.00 63.41 287 GLY A N 1
ATOM 2181 C CA . GLY A 1 287 ? 5.648 3.660 -15.497 1.00 63.41 287 GLY A CA 1
ATOM 2182 C C . GLY A 1 287 ? 5.433 4.630 -14.327 1.00 63.41 287 GLY A C 1
ATOM 2183 O O . GLY A 1 287 ? 4.943 5.741 -14.526 1.00 63.41 287 GLY A O 1
ATOM 2184 N N . SER A 1 288 ? 5.784 4.215 -13.109 1.00 67.12 288 SER A N 1
ATOM 2185 C CA . SER A 1 288 ? 5.501 4.952 -11.876 1.00 67.12 288 SER A CA 1
ATOM 2186 C C . SER A 1 288 ? 6.560 6.012 -11.556 1.00 67.12 288 SER A C 1
ATOM 2188 O O . SER A 1 288 ? 7.754 5.732 -11.573 1.00 67.12 288 SER A O 1
ATOM 2190 N N . GLY A 1 289 ? 6.108 7.207 -11.160 1.00 68.44 289 GLY A N 1
ATOM 2191 C CA . GLY A 1 289 ? 6.907 8.273 -10.542 1.00 68.44 289 GLY A CA 1
ATOM 2192 C C . GLY A 1 289 ? 7.056 9.556 -11.375 1.00 68.44 289 GLY A C 1
ATOM 2193 O O . GLY A 1 289 ? 6.602 9.652 -12.514 1.00 68.44 289 GLY A O 1
ATOM 2194 N N . ASP A 1 290 ? 7.647 10.590 -10.766 1.00 69.50 290 ASP A N 1
ATOM 2195 C CA . ASP A 1 290 ? 7.686 11.959 -11.296 1.00 69.50 290 ASP A CA 1
ATOM 2196 C C . ASP A 1 290 ? 9.065 12.633 -11.178 1.00 69.50 290 ASP A C 1
ATOM 2198 O O . ASP A 1 290 ? 9.987 12.103 -10.566 1.00 69.50 290 ASP A O 1
ATOM 2202 N N . GLU A 1 291 ? 9.216 13.828 -11.756 1.00 68.62 291 GLU A N 1
ATOM 2203 C CA . GLU A 1 291 ? 10.471 14.597 -11.721 1.00 68.62 291 GLU A CA 1
ATOM 2204 C C . GLU A 1 291 ? 10.954 14.888 -10.286 1.00 68.62 291 GLU A C 1
ATOM 2206 O O . GLU A 1 291 ? 12.147 14.832 -9.989 1.00 68.62 291 GLU A O 1
ATOM 2211 N N . GLN A 1 292 ? 10.036 15.131 -9.348 1.00 69.00 292 GLN A N 1
ATOM 2212 C CA . GLN A 1 292 ? 10.394 15.346 -7.944 1.00 69.00 292 GLN A CA 1
ATOM 2213 C C . GLN A 1 292 ? 10.932 14.068 -7.285 1.00 69.00 292 GLN A C 1
ATOM 2215 O O . GLN A 1 292 ? 11.840 14.130 -6.459 1.00 69.00 292 GLN A O 1
ATOM 2220 N N . TYR A 1 293 ? 10.408 12.903 -7.655 1.00 70.81 293 TYR A N 1
ATOM 2221 C CA . TYR A 1 293 ? 10.893 11.601 -7.215 1.00 70.81 293 TYR A CA 1
ATOM 2222 C C . TYR A 1 293 ? 12.309 11.349 -7.742 1.00 70.81 293 TYR A C 1
ATOM 2224 O O . TYR A 1 293 ? 13.183 10.907 -7.001 1.00 70.81 293 TYR A O 1
ATOM 2232 N N . GLN A 1 294 ? 12.594 11.738 -8.985 1.00 68.44 294 GLN A N 1
ATOM 2233 C CA . GLN A 1 294 ? 13.953 11.692 -9.536 1.00 68.44 294 GLN A CA 1
ATOM 2234 C C . GLN A 1 294 ? 14.938 12.543 -8.719 1.00 68.44 294 GLN A C 1
ATOM 2236 O O . GLN A 1 294 ? 16.036 12.091 -8.368 1.00 68.44 294 GLN A O 1
ATOM 2241 N N . GLN A 1 295 ? 14.537 13.765 -8.364 1.00 69.50 295 GLN A N 1
ATOM 2242 C CA . GLN A 1 295 ? 15.332 14.644 -7.503 1.00 69.50 295 GLN A CA 1
ATOM 2243 C C . GLN A 1 295 ? 15.515 14.040 -6.105 1.00 69.50 295 GLN A C 1
ATOM 2245 O O . GLN A 1 295 ? 16.613 14.083 -5.557 1.00 69.50 295 GLN A O 1
ATOM 2250 N N . LEU A 1 296 ? 14.487 13.392 -5.560 1.00 68.75 296 LEU A N 1
ATOM 2251 C CA . LEU A 1 296 ? 14.557 12.714 -4.270 1.00 68.75 296 LEU A CA 1
ATOM 2252 C C . LEU A 1 296 ? 15.586 11.577 -4.261 1.00 68.75 296 LEU A C 1
ATOM 2254 O O . LEU A 1 296 ? 16.405 11.494 -3.346 1.00 68.75 296 LEU A O 1
ATOM 2258 N N . PHE A 1 297 ? 15.625 10.747 -5.303 1.00 66.00 297 PHE A N 1
ATOM 2259 C CA . PHE A 1 297 ? 16.673 9.731 -5.437 1.00 66.00 297 PHE A CA 1
ATOM 2260 C C . PHE A 1 297 ? 18.059 10.355 -5.606 1.00 66.00 297 PHE A C 1
ATOM 2262 O O . PHE A 1 297 ? 19.057 9.790 -5.158 1.00 66.00 297 PHE A O 1
ATOM 2269 N N . THR A 1 298 ? 18.130 11.548 -6.201 1.00 66.62 298 THR A N 1
ATOM 2270 C CA . THR A 1 298 ? 19.380 12.313 -6.287 1.00 66.62 298 THR A CA 1
ATOM 2271 C C . THR A 1 298 ? 19.840 12.719 -4.888 1.00 66.62 298 THR A C 1
ATOM 2273 O O . THR A 1 298 ? 21.031 12.645 -4.585 1.00 66.62 298 THR A O 1
ATOM 2276 N N . SER A 1 299 ? 18.909 13.090 -4.007 1.00 68.50 299 SER A N 1
ATOM 2277 C CA . SER A 1 299 ? 19.191 13.366 -2.598 1.00 68.50 299 SER A CA 1
ATOM 2278 C C . SER A 1 299 ? 19.635 12.112 -1.839 1.00 68.50 299 SER A C 1
ATOM 2280 O O . SER A 1 299 ? 20.656 12.181 -1.159 1.00 68.50 299 SER A O 1
ATOM 2282 N N . ILE A 1 300 ? 18.964 10.960 -2.015 1.00 64.56 300 ILE A N 1
ATOM 2283 C CA . ILE A 1 300 ? 19.403 9.662 -1.445 1.00 64.56 300 ILE A CA 1
ATOM 2284 C C . ILE A 1 300 ? 20.848 9.379 -1.856 1.00 64.56 300 ILE A C 1
ATOM 2286 O O . ILE A 1 300 ? 21.704 9.116 -1.017 1.00 64.56 300 ILE A O 1
ATOM 2290 N N . ARG A 1 301 ? 21.148 9.511 -3.151 1.00 63.12 301 ARG A N 1
ATOM 2291 C CA . ARG A 1 301 ? 22.496 9.353 -3.704 1.00 63.12 301 ARG A CA 1
ATOM 2292 C C . ARG A 1 301 ? 23.520 10.256 -3.017 1.00 63.12 301 ARG A C 1
ATOM 2294 O O . ARG A 1 301 ? 24.610 9.793 -2.691 1.00 63.12 301 ARG A O 1
ATOM 2301 N N . MET A 1 302 ? 23.204 11.537 -2.832 1.00 63.91 302 MET A N 1
ATOM 2302 C CA . MET A 1 302 ? 24.123 12.482 -2.191 1.00 63.91 302 MET A CA 1
ATOM 2303 C C . MET A 1 302 ? 24.369 12.130 -0.723 1.00 63.91 302 MET A C 1
ATOM 2305 O O . MET A 1 302 ? 25.521 12.140 -0.297 1.00 63.91 302 MET A O 1
ATOM 2309 N N . ILE A 1 303 ? 23.321 11.743 0.011 1.00 62.94 303 ILE A N 1
ATOM 2310 C CA . ILE A 1 303 ? 23.430 11.259 1.395 1.00 62.94 303 ILE A CA 1
ATOM 2311 C C . ILE A 1 303 ? 24.357 10.037 1.449 1.00 62.94 303 ILE A C 1
ATOM 2313 O O . ILE A 1 303 ? 25.274 9.993 2.270 1.00 62.94 303 ILE A O 1
ATOM 2317 N N . LEU A 1 304 ? 24.197 9.094 0.514 1.00 57.38 304 LEU A N 1
ATOM 2318 C CA . LEU A 1 304 ? 25.044 7.905 0.420 1.00 57.38 304 LEU A CA 1
ATOM 2319 C C . LEU A 1 304 ? 26.508 8.226 0.127 1.00 57.38 304 LEU A C 1
ATOM 2321 O O . LEU A 1 304 ? 27.400 7.610 0.710 1.00 57.38 304 LEU A O 1
ATOM 2325 N N . LEU A 1 305 ? 26.762 9.200 -0.751 1.00 62.44 305 LEU A N 1
ATOM 2326 C CA . LEU A 1 305 ? 28.116 9.664 -1.062 1.00 62.44 305 LEU A CA 1
ATOM 2327 C C . LEU A 1 305 ? 28.791 10.285 0.166 1.00 62.44 305 LEU A C 1
ATOM 2329 O O . LEU A 1 305 ? 29.993 10.099 0.347 1.00 62.44 305 LEU A O 1
ATOM 2333 N N . SER A 1 306 ? 28.036 11.026 0.984 1.00 60.19 306 SER A N 1
ATOM 2334 C CA . SER A 1 306 ? 28.570 11.737 2.149 1.00 60.19 306 SER A CA 1
ATOM 2335 C C . SER A 1 306 ? 28.714 10.878 3.402 1.00 60.19 306 SER A C 1
ATOM 2337 O O . SER A 1 306 ? 29.629 11.116 4.186 1.00 60.19 306 SER A O 1
ATOM 2339 N N . ALA A 1 307 ? 27.832 9.900 3.614 1.00 56.22 307 ALA A N 1
ATOM 2340 C CA . ALA A 1 307 ? 27.740 9.208 4.896 1.00 56.22 307 ALA A CA 1
ATOM 2341 C C . ALA A 1 307 ? 28.655 7.975 5.014 1.00 56.22 307 ALA A C 1
ATOM 2343 O O . ALA A 1 307 ? 28.940 7.519 6.117 1.00 56.22 307 ALA A O 1
ATOM 2344 N N . LEU A 1 308 ? 29.168 7.440 3.899 1.00 56.72 308 LEU A N 1
ATOM 2345 C CA . LEU A 1 308 ? 29.916 6.182 3.904 1.00 56.72 308 LEU A CA 1
ATOM 2346 C C . LEU A 1 308 ? 31.426 6.387 3.673 1.00 56.72 308 LEU A C 1
ATOM 2348 O O . LEU A 1 308 ? 31.891 6.675 2.571 1.00 56.72 308 LEU A O 1
ATOM 2352 N N . SER A 1 309 ? 32.222 6.156 4.719 1.00 53.62 309 SER A N 1
ATOM 2353 C CA . SER A 1 309 ? 33.680 6.375 4.759 1.00 53.62 309 SER A CA 1
ATOM 2354 C C . SER A 1 309 ? 34.542 5.285 4.083 1.00 53.62 309 SER A C 1
ATOM 2356 O O . SER A 1 309 ? 35.766 5.416 4.013 1.00 53.62 309 SER A O 1
ATOM 2358 N N . LEU A 1 310 ? 33.956 4.207 3.541 1.00 52.88 310 LEU A N 1
ATOM 2359 C CA . LEU A 1 310 ? 34.687 3.006 3.097 1.00 52.88 310 LEU A CA 1
ATOM 2360 C C . LEU A 1 310 ? 34.608 2.734 1.586 1.00 52.88 310 LEU A C 1
ATOM 2362 O O . LEU A 1 310 ? 33.562 2.827 0.953 1.00 52.88 310 LEU A O 1
ATOM 2366 N N . ARG A 1 311 ? 35.718 2.258 0.998 1.00 50.53 311 ARG A N 1
ATOM 2367 C CA . ARG A 1 311 ? 35.834 1.843 -0.422 1.00 50.53 311 ARG A CA 1
ATOM 2368 C C . ARG A 1 311 ? 34.758 0.839 -0.889 1.00 50.53 311 ARG A C 1
ATOM 2370 O O . ARG A 1 311 ? 34.476 0.797 -2.084 1.00 50.53 311 ARG A O 1
ATOM 2377 N N . LYS A 1 312 ? 34.147 0.064 0.020 1.00 49.56 312 LYS A N 1
ATOM 2378 C CA . LYS A 1 312 ? 33.023 -0.856 -0.261 1.00 49.56 312 LYS A CA 1
ATOM 2379 C C . LYS A 1 312 ? 31.719 -0.113 -0.582 1.00 49.56 312 LYS A C 1
ATOM 2381 O O . LYS A 1 312 ? 31.013 -0.508 -1.505 1.00 49.56 312 LYS A O 1
ATOM 2386 N N . ALA A 1 313 ? 31.481 1.029 0.059 1.00 49.38 313 ALA A N 1
ATOM 2387 C CA . ALA A 1 313 ? 30.354 1.899 -0.249 1.00 49.38 313 ALA A CA 1
ATOM 2388 C C . ALA A 1 313 ? 30.425 2.471 -1.666 1.00 49.38 313 ALA A C 1
ATOM 2390 O O . ALA A 1 313 ? 29.408 2.563 -2.328 1.00 49.38 313 ALA A O 1
ATOM 2391 N N . ARG A 1 314 ? 31.621 2.735 -2.210 1.00 51.50 314 ARG A N 1
ATOM 2392 C CA . ARG A 1 314 ? 31.799 3.203 -3.604 1.00 51.50 314 ARG A CA 1
ATOM 2393 C C . ARG A 1 314 ? 31.415 2.177 -4.682 1.00 51.50 314 ARG A C 1
ATOM 2395 O O . ARG A 1 314 ? 31.341 2.536 -5.857 1.00 51.50 314 ARG A O 1
ATOM 2402 N N . ARG A 1 315 ? 31.259 0.891 -4.344 1.00 50.72 315 ARG A N 1
ATOM 2403 C CA . ARG A 1 315 ? 30.813 -0.150 -5.291 1.00 50.72 315 ARG A CA 1
ATOM 2404 C C . ARG A 1 315 ? 29.291 -0.302 -5.246 1.00 50.72 315 ARG A C 1
ATOM 2406 O O . ARG A 1 315 ? 28.674 -0.243 -6.298 1.00 50.72 315 ARG A O 1
ATOM 2413 N N . ALA A 1 316 ? 28.715 -0.317 -4.048 1.00 48.25 316 ALA A N 1
ATOM 2414 C CA . ALA A 1 316 ? 27.267 -0.275 -3.849 1.00 48.25 316 ALA A CA 1
ATOM 2415 C C . ALA A 1 316 ? 26.633 1.042 -4.326 1.00 48.25 316 ALA A C 1
ATOM 2417 O O . ALA A 1 316 ? 25.613 1.049 -5.009 1.00 48.25 316 ALA A O 1
ATOM 2418 N N . LEU A 1 317 ? 27.308 2.174 -4.095 1.00 50.09 317 LEU A N 1
ATOM 2419 C CA . LEU A 1 317 ? 26.935 3.441 -4.709 1.00 50.09 317 LEU A CA 1
ATOM 2420 C C . LEU A 1 317 ? 26.995 3.381 -6.222 1.00 50.09 317 LEU A C 1
ATOM 2422 O O . LEU A 1 317 ? 26.165 4.017 -6.842 1.00 50.09 317 LEU A O 1
ATOM 2426 N N . ARG A 1 318 ? 27.941 2.652 -6.822 1.00 51.84 318 ARG A N 1
ATOM 2427 C CA . ARG A 1 318 ? 27.999 2.515 -8.280 1.00 51.84 318 ARG A CA 1
ATOM 2428 C C . ARG A 1 318 ? 26.751 1.831 -8.813 1.00 51.84 318 ARG A C 1
ATOM 2430 O O . ARG A 1 318 ? 26.207 2.345 -9.770 1.00 51.84 318 ARG A O 1
ATOM 2437 N N . CYS A 1 319 ? 26.253 0.785 -8.157 1.00 49.88 319 CYS A N 1
ATOM 2438 C CA . CYS A 1 319 ? 25.009 0.112 -8.533 1.00 49.88 319 CYS A CA 1
ATOM 2439 C C . CYS A 1 319 ? 23.755 0.971 -8.298 1.00 49.88 319 CYS A C 1
ATOM 2441 O O . CYS A 1 319 ? 22.894 1.023 -9.173 1.00 49.88 319 CYS A O 1
ATOM 2443 N N . ILE A 1 320 ? 23.681 1.717 -7.188 1.00 51.03 320 ILE A N 1
ATOM 2444 C CA . ILE A 1 320 ? 22.564 2.635 -6.883 1.00 51.03 320 ILE A CA 1
ATOM 2445 C C . ILE A 1 320 ? 22.576 3.865 -7.812 1.00 51.03 320 ILE A C 1
ATOM 2447 O O . ILE A 1 320 ? 21.540 4.236 -8.355 1.00 51.03 320 ILE A O 1
ATOM 2451 N N . LEU A 1 321 ? 23.749 4.465 -8.058 1.00 51.19 321 LEU A N 1
ATOM 2452 C CA . LEU A 1 321 ? 24.000 5.494 -9.085 1.00 51.19 321 LEU A CA 1
ATOM 2453 C C . LEU A 1 321 ? 23.634 4.986 -10.472 1.00 51.19 321 LEU A C 1
ATOM 2455 O O . LEU A 1 321 ? 23.157 5.753 -11.311 1.00 51.19 321 LEU A O 1
ATOM 2459 N N . SER A 1 322 ? 23.865 3.692 -10.678 1.00 51.56 322 SER A N 1
ATOM 2460 C CA . SER A 1 322 ? 23.600 3.055 -11.935 1.00 51.56 322 SER A CA 1
ATOM 2461 C C . SER A 1 322 ? 22.082 2.968 -12.181 1.00 51.56 322 SER A C 1
ATOM 2463 O O . SER A 1 322 ? 21.533 3.498 -13.153 1.00 51.56 322 SER A O 1
ATOM 2465 N N . LEU A 1 323 ? 21.349 2.415 -11.219 1.00 50.69 323 LEU A N 1
ATOM 2466 C CA . LEU A 1 323 ? 19.895 2.382 -11.306 1.00 50.69 323 LEU A CA 1
ATOM 2467 C C . LEU A 1 323 ? 19.294 3.770 -11.411 1.00 50.69 323 LEU A C 1
ATOM 2469 O O . LEU A 1 323 ? 18.400 3.992 -12.215 1.00 50.69 323 LEU A O 1
ATOM 2473 N N . HIS A 1 324 ? 19.841 4.723 -10.673 1.00 51.69 324 HIS A N 1
ATOM 2474 C CA . HIS A 1 324 ? 19.397 6.102 -10.662 1.00 51.69 324 HIS A CA 1
ATOM 2475 C C . HIS A 1 324 ? 19.412 6.771 -12.051 1.00 51.69 324 HIS A C 1
ATOM 2477 O O . HIS A 1 324 ? 18.422 7.401 -12.410 1.00 51.69 324 HIS A O 1
ATOM 2483 N N . TYR A 1 325 ? 20.456 6.607 -12.875 1.00 48.94 325 TYR A N 1
ATOM 2484 C CA . TYR A 1 325 ? 20.476 7.170 -14.239 1.00 48.94 325 TYR A CA 1
ATOM 2485 C C . TYR A 1 325 ? 19.437 6.502 -15.157 1.00 48.94 325 TYR A C 1
ATOM 2487 O O . TYR A 1 325 ? 18.728 7.168 -15.911 1.00 48.94 325 TYR A O 1
ATOM 2495 N N . SER A 1 326 ? 19.304 5.185 -15.040 1.00 47.12 326 SER A N 1
ATOM 2496 C CA . SER A 1 326 ? 18.423 4.341 -15.851 1.00 47.12 326 SER A CA 1
ATOM 2497 C C . SER A 1 326 ? 16.931 4.510 -15.533 1.00 47.12 326 SER A C 1
ATOM 2499 O O . SER A 1 326 ? 16.088 4.580 -16.430 1.00 47.12 326 SER A O 1
ATOM 2501 N N . ILE A 1 327 ? 16.604 4.669 -14.254 1.00 50.00 327 ILE A N 1
ATOM 2502 C CA . ILE A 1 327 ? 15.254 4.917 -13.747 1.00 50.00 327 ILE A CA 1
ATOM 2503 C C . ILE A 1 327 ? 14.818 6.334 -14.075 1.00 50.00 327 ILE A C 1
ATOM 2505 O O . ILE A 1 327 ? 13.712 6.510 -14.557 1.00 50.00 327 ILE A O 1
ATOM 2509 N N . ILE A 1 328 ? 15.681 7.340 -13.895 1.00 48.78 328 ILE A N 1
ATOM 2510 C CA . ILE A 1 328 ? 15.387 8.734 -14.261 1.00 48.78 328 ILE A CA 1
ATOM 2511 C C . ILE A 1 328 ? 15.096 8.857 -15.760 1.00 48.78 328 ILE A C 1
ATOM 2513 O O . ILE A 1 328 ? 14.105 9.466 -16.155 1.00 48.78 328 ILE A O 1
ATOM 2517 N N . ASN A 1 329 ? 15.895 8.213 -16.611 1.00 49.44 329 ASN A N 1
ATOM 2518 C CA . ASN A 1 329 ? 15.697 8.280 -18.060 1.00 49.44 329 ASN A CA 1
ATOM 2519 C C . ASN A 1 329 ? 14.414 7.557 -18.526 1.00 49.44 329 ASN A C 1
ATOM 2521 O O . ASN A 1 329 ? 13.865 7.875 -19.584 1.00 49.44 329 ASN A O 1
ATOM 2525 N N . THR A 1 330 ? 13.910 6.613 -17.724 1.00 45.25 330 THR A N 1
ATOM 2526 C CA . THR A 1 330 ? 12.670 5.878 -18.009 1.00 45.25 330 THR A CA 1
ATOM 2527 C C . THR A 1 330 ? 11.439 6.512 -17.338 1.00 45.25 330 THR A C 1
ATOM 2529 O O . THR A 1 330 ? 10.389 6.578 -17.969 1.00 45.25 330 THR A O 1
ATOM 2532 N N . LEU A 1 331 ? 11.572 7.094 -16.138 1.00 44.94 331 LEU A N 1
ATOM 2533 C CA . LEU A 1 331 ? 10.543 7.894 -15.449 1.00 44.94 331 LEU A CA 1
ATOM 2534 C C . LEU A 1 331 ? 10.276 9.241 -16.124 1.00 44.94 331 LEU A C 1
ATOM 2536 O O . LEU A 1 331 ? 9.150 9.727 -16.064 1.00 44.94 331 LEU A O 1
ATOM 2540 N N . CYS A 1 332 ? 11.257 9.829 -16.824 1.00 44.72 332 CYS A N 1
ATOM 2541 C CA . CYS A 1 332 ? 11.045 10.998 -17.694 1.00 44.72 332 CYS A CA 1
ATOM 2542 C C . CYS A 1 332 ? 10.010 10.738 -18.814 1.00 44.72 332 CYS A C 1
ATOM 2544 O O . CYS A 1 332 ? 9.778 11.600 -19.660 1.00 44.72 332 CYS A O 1
ATOM 2546 N N . ARG A 1 333 ? 9.382 9.554 -18.847 1.00 46.94 333 ARG A N 1
ATOM 2547 C CA . ARG A 1 333 ? 8.383 9.137 -19.825 1.00 46.94 333 ARG A CA 1
ATOM 2548 C C . ARG A 1 333 ? 6.984 8.871 -19.269 1.00 46.94 333 ARG A C 1
ATOM 2550 O O . ARG A 1 333 ? 6.174 8.305 -19.996 1.00 46.94 333 ARG A O 1
ATOM 2557 N N . SER A 1 334 ? 6.635 9.394 -18.095 1.00 44.47 334 SER A N 1
ATOM 2558 C CA . SER A 1 334 ? 5.219 9.674 -17.776 1.00 44.47 334 SER A CA 1
ATOM 2559 C C . SER A 1 334 ? 4.583 10.718 -18.727 1.00 44.47 334 SER A C 1
ATOM 2561 O O . SER A 1 334 ? 3.401 11.018 -18.625 1.00 44.47 334 SER A O 1
ATOM 2563 N N . VAL A 1 335 ? 5.348 11.226 -19.705 1.00 45.28 335 VAL A N 1
ATOM 2564 C CA . VAL A 1 335 ? 4.924 12.116 -20.805 1.00 45.28 335 VAL A CA 1
ATOM 2565 C C . VAL A 1 335 ? 4.674 11.359 -22.134 1.00 45.28 335 VAL A C 1
ATOM 2567 O O . VAL A 1 335 ? 4.368 11.972 -23.150 1.00 45.28 335 VAL A O 1
ATOM 2570 N N . MET A 1 336 ? 4.790 10.024 -22.186 1.00 46.66 336 MET A N 1
ATOM 2571 C CA . MET A 1 336 ? 4.866 9.277 -23.461 1.00 46.66 336 MET A CA 1
ATOM 2572 C C . MET A 1 336 ? 3.659 8.378 -23.765 1.00 46.66 336 MET A C 1
ATOM 2574 O O . MET A 1 336 ? 3.814 7.334 -24.405 1.00 46.66 336 MET A O 1
ATOM 2578 N N . GLU A 1 337 ? 2.455 8.782 -23.366 1.00 48.34 337 GLU A N 1
ATOM 2579 C CA . GLU A 1 337 ? 1.235 8.277 -24.001 1.00 48.34 337 GLU A CA 1
ATOM 2580 C C . GLU A 1 337 ? 1.103 8.938 -25.381 1.00 48.34 337 GLU A C 1
ATOM 2582 O O . GLU A 1 337 ? 0.912 10.145 -25.493 1.00 48.34 337 GLU A O 1
ATOM 2587 N N . GLY A 1 338 ? 1.301 8.163 -26.452 1.00 52.94 338 GLY A N 1
ATOM 2588 C CA . GLY A 1 338 ? 1.183 8.656 -27.828 1.00 52.94 338 GLY A CA 1
ATOM 2589 C C . GLY A 1 338 ? 2.170 8.030 -28.815 1.00 52.94 338 GLY A C 1
ATOM 2590 O O . GLY A 1 338 ? 3.257 7.566 -28.456 1.00 52.94 338 GLY A O 1
ATOM 2591 N N . ALA A 1 339 ? 1.791 8.005 -30.095 1.00 58.34 339 ALA A N 1
ATOM 2592 C CA . ALA A 1 339 ? 2.642 7.495 -31.173 1.00 58.34 339 ALA A CA 1
ATOM 2593 C C . ALA A 1 339 ? 3.892 8.366 -31.408 1.00 58.34 339 ALA A C 1
ATOM 2595 O O . ALA A 1 339 ? 4.941 7.833 -31.755 1.00 58.34 339 ALA A O 1
ATOM 2596 N N . GLU A 1 340 ? 3.810 9.667 -31.118 1.00 59.28 340 GLU A N 1
ATOM 2597 C CA . GLU A 1 340 ? 4.872 10.670 -31.337 1.00 59.28 340 GLU A CA 1
ATOM 2598 C C . GLU A 1 340 ? 6.128 10.449 -30.479 1.00 59.28 340 GLU A C 1
ATOM 2600 O O . GLU A 1 340 ? 7.199 10.993 -30.729 1.00 59.28 340 GLU A O 1
ATOM 2605 N N . ASN A 1 341 ? 6.004 9.609 -29.458 1.00 62.81 341 ASN A N 1
ATOM 2606 C CA . ASN A 1 341 ? 6.992 9.434 -28.410 1.00 62.81 341 ASN A CA 1
ATOM 2607 C C . ASN A 1 341 ? 7.704 8.065 -28.472 1.00 62.81 341 ASN A C 1
ATOM 2609 O O . ASN A 1 341 ? 8.407 7.665 -27.539 1.00 62.81 341 ASN A O 1
ATOM 2613 N N . ARG A 1 342 ? 7.528 7.321 -29.573 1.00 68.62 342 ARG A N 1
ATOM 2614 C CA . ARG A 1 342 ? 8.099 5.978 -29.803 1.00 68.62 342 ARG A CA 1
ATOM 2615 C C . ARG A 1 342 ? 9.625 5.976 -29.948 1.00 68.62 342 ARG A C 1
ATOM 2617 O O . ARG A 1 342 ? 10.277 5.165 -29.295 1.00 68.62 342 ARG A O 1
ATOM 2624 N N . ASP A 1 343 ? 10.207 6.916 -30.684 1.00 69.75 343 ASP A N 1
ATOM 2625 C CA . ASP A 1 343 ? 11.659 6.921 -30.951 1.00 69.75 343 ASP A CA 1
ATOM 2626 C C . ASP A 1 343 ? 12.477 7.243 -29.705 1.00 69.75 343 ASP A C 1
ATOM 2628 O O . ASP A 1 343 ? 13.453 6.570 -29.367 1.00 69.75 343 ASP A O 1
ATOM 2632 N N . LYS A 1 344 ? 12.006 8.227 -28.936 1.00 67.44 344 LYS A N 1
ATOM 2633 C CA . LYS A 1 344 ? 12.549 8.523 -27.610 1.00 67.44 344 LYS A CA 1
ATOM 2634 C C . LYS A 1 344 ? 12.427 7.303 -26.696 1.00 67.44 344 LYS A C 1
ATOM 2636 O O . LYS A 1 344 ? 13.332 7.085 -25.892 1.00 67.44 344 LYS A O 1
ATOM 2641 N N . ARG A 1 345 ? 11.358 6.494 -26.841 1.00 69.69 345 ARG A N 1
ATOM 2642 C CA . ARG A 1 345 ? 11.177 5.233 -26.105 1.00 69.69 345 ARG A CA 1
ATOM 2643 C C . ARG A 1 345 ? 12.228 4.181 -26.448 1.00 69.69 345 ARG A C 1
ATOM 2645 O O . ARG A 1 345 ? 12.857 3.642 -25.541 1.00 69.69 345 ARG A O 1
ATOM 2652 N N . MET A 1 346 ? 12.473 3.954 -27.729 1.00 76.25 346 MET A N 1
ATOM 2653 C CA . MET A 1 346 ? 13.509 3.028 -28.187 1.00 76.25 346 MET A CA 1
ATOM 2654 C C . MET A 1 346 ? 14.906 3.492 -27.755 1.00 76.25 346 MET A C 1
ATOM 2656 O O . MET A 1 346 ? 15.653 2.717 -27.165 1.00 76.25 346 MET A O 1
ATOM 2660 N N . SER A 1 347 ? 15.219 4.781 -27.932 1.00 75.75 347 SER A N 1
ATOM 2661 C CA . SER A 1 347 ? 16.532 5.355 -27.610 1.00 75.75 347 SER A CA 1
ATOM 2662 C C . SER A 1 347 ? 16.935 5.159 -26.143 1.00 75.75 347 SER A C 1
ATOM 2664 O O . SER A 1 347 ? 17.995 4.589 -2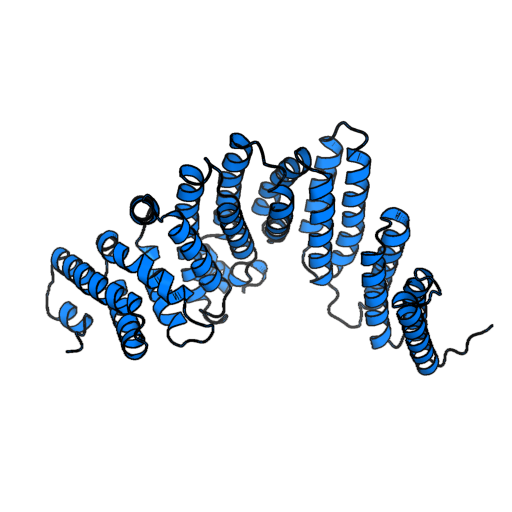5.876 1.00 75.75 347 SER A O 1
ATOM 2666 N N . CYS A 1 348 ? 16.093 5.522 -25.160 1.00 69.62 348 CYS A N 1
ATOM 2667 C CA . CYS A 1 348 ? 16.499 5.271 -23.764 1.00 69.62 348 CYS A CA 1
ATOM 2668 C C . CYS A 1 348 ? 16.440 3.787 -23.366 1.00 69.62 348 CYS A C 1
ATOM 2670 O O . CYS A 1 348 ? 17.191 3.406 -22.475 1.00 69.62 348 CYS A O 1
ATOM 2672 N N . THR A 1 349 ? 15.650 2.931 -24.033 1.00 74.00 349 THR A N 1
ATOM 2673 C CA . THR A 1 349 ? 15.719 1.475 -23.791 1.00 74.00 349 THR A CA 1
ATOM 2674 C C . THR A 1 349 ? 17.058 0.906 -24.272 1.00 74.00 349 THR A C 1
ATOM 2676 O O . THR A 1 349 ? 17.654 0.081 -23.586 1.00 74.00 349 THR A O 1
ATOM 2679 N N . VAL A 1 350 ? 17.600 1.399 -25.390 1.00 78.00 350 VAL A N 1
ATOM 2680 C CA . VAL A 1 350 ? 18.954 1.042 -25.848 1.00 78.00 350 VAL A CA 1
ATOM 2681 C C . VAL A 1 350 ? 20.029 1.538 -24.872 1.00 78.00 350 VAL A C 1
ATOM 2683 O O . VAL A 1 350 ? 20.942 0.782 -24.540 1.00 78.00 350 VAL A O 1
ATOM 2686 N N . ASN A 1 351 ? 19.909 2.764 -24.349 1.00 72.00 351 ASN A N 1
ATOM 2687 C CA . ASN A 1 351 ? 20.841 3.282 -23.335 1.00 72.00 351 ASN A CA 1
ATOM 2688 C C . ASN A 1 351 ? 20.832 2.424 -22.061 1.00 72.00 351 ASN A C 1
ATOM 2690 O O . ASN A 1 351 ? 21.887 2.116 -21.510 1.00 72.00 351 ASN A O 1
ATOM 2694 N N . LEU A 1 352 ? 19.644 1.994 -21.635 1.00 71.12 352 LEU A N 1
ATOM 2695 C CA . LEU A 1 352 ? 19.449 1.103 -20.496 1.00 71.12 352 LEU A CA 1
ATOM 2696 C C . LEU A 1 352 ? 20.088 -0.277 -20.719 1.00 71.12 352 LEU A C 1
ATOM 2698 O O . LEU A 1 352 ? 20.734 -0.826 -19.829 1.00 71.12 352 LEU A O 1
ATOM 2702 N N . LEU A 1 353 ? 19.962 -0.826 -21.926 1.00 75.44 353 LEU A N 1
ATOM 2703 C CA . LEU A 1 353 ? 20.588 -2.095 -22.294 1.00 75.44 353 LEU A CA 1
ATOM 2704 C C . LEU A 1 353 ? 22.110 -2.024 -22.295 1.00 75.44 353 LEU A C 1
ATOM 2706 O O . LEU A 1 353 ? 22.766 -2.894 -21.718 1.00 75.44 353 LEU A O 1
ATOM 2710 N N . ARG A 1 354 ? 22.673 -0.983 -22.919 1.00 74.12 354 ARG A N 1
ATOM 2711 C CA . ARG A 1 354 ? 24.122 -0.746 -22.923 1.00 74.12 354 ARG A CA 1
ATOM 2712 C C . ARG A 1 354 ? 24.664 -0.750 -21.502 1.00 74.12 354 ARG A C 1
ATOM 2714 O O . ARG A 1 354 ? 25.672 -1.378 -21.205 1.00 74.12 354 ARG A O 1
ATOM 2721 N N . PHE A 1 355 ? 23.928 -0.109 -20.621 1.00 67.44 355 PHE A N 1
ATOM 2722 C CA . PHE A 1 355 ? 24.285 0.023 -19.239 1.00 67.44 355 PHE A CA 1
ATOM 2723 C C . PHE A 1 355 ? 24.212 -1.269 -18.419 1.00 67.44 355 PHE A C 1
ATOM 2725 O O . PHE A 1 355 ? 25.168 -1.607 -17.719 1.00 67.44 355 PHE A O 1
ATOM 2732 N N . TYR A 1 356 ? 23.120 -2.036 -18.532 1.00 70.44 356 TYR A N 1
ATOM 2733 C CA . TYR A 1 356 ? 23.031 -3.339 -17.864 1.00 70.44 356 TYR A CA 1
ATOM 2734 C C . TYR A 1 356 ? 24.150 -4.288 -18.313 1.00 70.44 356 TYR A C 1
ATOM 2736 O O . TYR A 1 356 ? 24.645 -5.079 -17.505 1.00 70.44 356 TYR A O 1
ATOM 2744 N N . ARG A 1 357 ? 24.579 -4.176 -19.578 1.00 73.38 357 ARG A N 1
ATOM 2745 C CA . ARG A 1 357 ? 25.678 -4.956 -20.155 1.00 73.38 357 ARG A CA 1
ATOM 2746 C C . ARG A 1 357 ? 27.061 -4.495 -19.693 1.00 73.38 357 ARG A C 1
ATOM 2748 O O . ARG A 1 357 ? 27.876 -5.338 -19.334 1.00 73.38 357 ARG A O 1
ATOM 2755 N N . GLU A 1 358 ? 27.339 -3.194 -19.751 1.00 67.44 358 GLU A N 1
ATOM 2756 C CA . GLU A 1 358 ? 28.680 -2.634 -19.526 1.00 67.44 358 GLU A CA 1
ATOM 2757 C C . GLU A 1 358 ? 28.987 -2.396 -18.039 1.00 67.44 358 GLU A C 1
ATOM 2759 O O . GLU A 1 358 ? 30.118 -2.621 -17.611 1.00 67.44 358 GLU A O 1
ATOM 2764 N N . GLU A 1 359 ? 28.005 -1.967 -17.239 1.00 56.47 359 GLU A N 1
ATOM 2765 C CA . GLU A 1 359 ? 28.254 -1.480 -15.873 1.00 56.47 359 GLU A CA 1
ATOM 2766 C C . GLU A 1 359 ? 27.777 -2.430 -14.767 1.00 56.47 359 GLU A C 1
ATOM 2768 O O . GLU A 1 359 ? 28.420 -2.527 -13.719 1.00 56.47 359 GLU A O 1
ATOM 2773 N N . VAL A 1 360 ? 26.664 -3.137 -14.985 1.00 58.44 360 VAL A N 1
ATOM 2774 C CA . VAL A 1 360 ? 25.988 -3.916 -13.931 1.00 58.44 360 VAL A CA 1
ATOM 2775 C C . VAL A 1 360 ? 26.318 -5.409 -13.992 1.00 58.44 360 VAL A C 1
ATOM 2777 O O . VAL A 1 360 ? 26.427 -6.059 -12.953 1.00 58.44 360 VAL A O 1
ATOM 2780 N N . GLY A 1 361 ? 26.457 -5.975 -15.195 1.00 62.56 361 GLY A N 1
ATOM 2781 C CA . GLY A 1 361 ? 26.759 -7.398 -15.385 1.00 62.56 361 GLY A CA 1
ATOM 2782 C C . GLY A 1 361 ? 25.631 -8.359 -14.972 1.00 62.56 361 GLY A C 1
ATOM 2783 O O . GLY A 1 361 ? 25.877 -9.553 -14.825 1.00 62.56 361 GLY A O 1
ATOM 2784 N N . ARG A 1 362 ? 24.393 -7.872 -14.783 1.00 68.75 362 ARG A N 1
ATOM 2785 C CA . ARG A 1 362 ? 23.212 -8.708 -14.488 1.00 68.75 362 ARG A CA 1
ATOM 2786 C C . ARG A 1 362 ? 22.521 -9.123 -15.789 1.00 68.75 362 ARG A C 1
ATOM 2788 O O . ARG A 1 362 ? 21.719 -8.372 -16.343 1.00 68.75 362 ARG A O 1
ATOM 2795 N N . GLN A 1 363 ? 22.835 -10.327 -16.263 1.00 74.75 363 GLN A N 1
ATOM 2796 C CA . GLN A 1 363 ? 22.337 -10.852 -17.541 1.00 74.75 363 GLN A CA 1
ATOM 2797 C C . GLN A 1 363 ? 20.807 -10.965 -17.602 1.00 74.75 363 GLN A C 1
ATOM 2799 O O . GLN A 1 363 ? 20.223 -10.643 -18.630 1.00 74.75 363 GLN A O 1
ATOM 2804 N N . GLU A 1 364 ? 20.146 -11.353 -16.512 1.00 74.25 364 GLU A N 1
ATOM 2805 C CA . GLU A 1 364 ? 18.689 -11.541 -16.488 1.00 74.25 364 GLU A CA 1
ATOM 2806 C C . GLU A 1 364 ? 17.920 -10.247 -16.814 1.00 74.25 364 GLU A C 1
ATOM 2808 O O . GLU A 1 364 ? 17.041 -10.231 -17.678 1.00 74.25 364 GLU A O 1
ATOM 2813 N N . MET A 1 365 ? 18.313 -9.131 -16.191 1.00 71.25 365 MET A N 1
ATOM 2814 C CA . MET A 1 365 ? 17.704 -7.817 -16.435 1.00 71.25 365 MET A CA 1
ATOM 2815 C C . MET A 1 365 ? 17.966 -7.349 -17.861 1.00 71.25 365 MET A C 1
ATOM 2817 O O . MET A 1 365 ? 17.057 -6.879 -18.544 1.00 71.25 365 MET A O 1
ATOM 2821 N N . PHE A 1 366 ? 19.196 -7.537 -18.341 1.00 78.81 366 PHE A N 1
ATOM 2822 C CA . PHE A 1 366 ? 19.548 -7.239 -19.723 1.00 78.81 366 PHE A CA 1
ATOM 2823 C C . PHE A 1 366 ? 18.635 -7.990 -20.704 1.00 78.81 366 PHE A C 1
ATOM 2825 O O . PHE A 1 366 ? 18.059 -7.371 -21.595 1.00 78.81 366 PHE A O 1
ATOM 2832 N N . VAL A 1 367 ? 18.423 -9.294 -20.502 1.00 84.25 367 VAL A N 1
ATOM 2833 C CA . VAL A 1 367 ? 17.545 -10.109 -21.353 1.00 84.25 367 VAL A CA 1
ATOM 2834 C C . VAL A 1 367 ? 16.095 -9.613 -21.316 1.00 84.25 367 VAL A C 1
ATOM 2836 O O . VAL A 1 367 ? 15.477 -9.477 -22.374 1.00 84.25 367 VAL A O 1
ATOM 2839 N N . ARG A 1 368 ? 15.551 -9.264 -20.140 1.00 80.31 368 ARG A N 1
ATOM 2840 C CA . ARG A 1 368 ? 14.188 -8.702 -20.028 1.00 80.31 368 ARG A CA 1
ATOM 2841 C C . ARG A 1 368 ? 14.032 -7.411 -20.838 1.00 80.31 368 ARG A C 1
ATOM 2843 O O . ARG A 1 368 ? 13.067 -7.273 -21.592 1.00 80.31 368 ARG A O 1
ATOM 2850 N N . TYR A 1 369 ? 14.997 -6.494 -20.756 1.00 77.75 369 TYR A N 1
ATOM 2851 C CA . TYR A 1 369 ? 14.960 -5.251 -21.532 1.00 77.75 369 TYR A CA 1
ATOM 2852 C C . TYR A 1 369 ? 15.219 -5.456 -23.033 1.00 77.75 369 TYR A C 1
ATOM 2854 O O . TYR A 1 369 ? 14.717 -4.668 -23.835 1.00 77.75 369 TYR A O 1
ATOM 2862 N N . VAL A 1 370 ? 15.930 -6.518 -23.438 1.00 88.19 370 VAL A N 1
ATOM 2863 C CA . VAL A 1 370 ? 16.106 -6.887 -24.856 1.00 88.19 370 VAL A CA 1
ATOM 2864 C C . VAL A 1 370 ? 14.755 -7.257 -25.460 1.00 88.19 370 VAL A C 1
ATOM 2866 O O . VAL A 1 370 ? 14.375 -6.731 -26.508 1.00 88.19 370 VAL A O 1
ATOM 2869 N N . HIS A 1 371 ? 13.991 -8.105 -24.769 1.00 87.62 371 HIS A N 1
ATOM 2870 C CA . HIS A 1 371 ? 12.634 -8.451 -25.191 1.00 87.62 371 HIS A CA 1
ATOM 2871 C C . HIS A 1 371 ? 11.708 -7.237 -25.155 1.00 87.62 371 HIS A C 1
ATOM 2873 O O . HIS A 1 371 ? 10.935 -7.038 -26.090 1.00 87.62 371 HIS A O 1
ATOM 2879 N N . LYS A 1 372 ? 11.854 -6.348 -24.161 1.00 82.12 372 LYS A N 1
ATOM 2880 C CA . LYS A 1 372 ? 11.071 -5.106 -24.123 1.00 82.12 372 LYS A CA 1
ATOM 2881 C C . LYS A 1 372 ? 11.359 -4.185 -25.308 1.00 82.12 372 LYS A C 1
ATOM 2883 O O . LYS A 1 372 ? 10.441 -3.563 -25.836 1.00 82.12 372 LYS A O 1
ATOM 2888 N N . LEU A 1 373 ? 12.615 -4.100 -25.744 1.00 86.19 373 LEU A N 1
ATOM 2889 C CA . LEU A 1 373 ? 12.991 -3.357 -26.944 1.00 86.19 373 LEU A CA 1
ATOM 2890 C C . LEU A 1 373 ? 12.382 -3.991 -28.204 1.00 86.19 373 LEU A C 1
ATOM 2892 O O . LEU A 1 373 ? 11.831 -3.275 -29.038 1.00 86.19 373 LEU A O 1
ATOM 2896 N N . CYS A 1 374 ? 12.409 -5.322 -28.312 1.00 88.25 374 CYS A N 1
ATOM 2897 C CA . CYS A 1 374 ? 11.754 -6.050 -29.402 1.00 88.25 374 CYS A CA 1
ATOM 2898 C C . CYS A 1 374 ? 10.243 -5.749 -29.461 1.00 88.25 374 CYS A C 1
ATOM 2900 O O . CYS A 1 374 ? 9.722 -5.419 -30.526 1.00 88.25 374 CYS A O 1
ATOM 2902 N N . GLU A 1 375 ? 9.546 -5.774 -28.320 1.00 86.25 375 GLU A N 1
ATOM 2903 C CA . GLU A 1 375 ? 8.123 -5.405 -28.216 1.00 86.25 375 GLU A CA 1
ATOM 2904 C C . GLU A 1 375 ? 7.838 -3.956 -28.632 1.00 86.25 375 GLU A C 1
ATOM 2906 O O . GLU A 1 375 ? 6.738 -3.659 -29.093 1.00 86.25 375 GLU A O 1
ATOM 2911 N N . LEU A 1 376 ? 8.800 -3.039 -28.475 1.00 84.06 376 LEU A N 1
ATOM 2912 C CA . LEU A 1 376 ? 8.659 -1.658 -28.941 1.00 84.06 376 LEU A CA 1
ATOM 2913 C C . LEU A 1 376 ? 8.841 -1.542 -30.461 1.00 84.06 376 LEU A C 1
ATOM 2915 O O . LEU A 1 376 ? 8.172 -0.716 -31.082 1.00 84.06 376 LEU A O 1
ATOM 2919 N N . HIS A 1 377 ? 9.718 -2.354 -31.057 1.00 88.44 377 HIS A N 1
ATOM 2920 C CA . HIS A 1 377 ? 10.003 -2.338 -32.495 1.00 88.44 377 HIS A CA 1
ATOM 2921 C C . HIS A 1 377 ? 8.870 -2.919 -33.347 1.00 88.44 377 HIS A C 1
ATOM 2923 O O . HIS A 1 377 ? 8.566 -2.368 -34.405 1.00 88.44 377 HIS A O 1
ATOM 2929 N N . VAL A 1 378 ? 8.199 -3.978 -32.883 1.00 87.81 378 VAL A N 1
ATOM 2930 C CA . VAL A 1 378 ? 7.158 -4.666 -33.670 1.00 87.81 378 VAL A CA 1
ATOM 2931 C C . VAL A 1 378 ? 5.972 -3.750 -34.041 1.00 87.81 378 VAL A C 1
ATOM 2933 O O . VAL A 1 378 ? 5.643 -3.683 -35.225 1.00 87.81 378 VAL A O 1
ATOM 2936 N N . PRO A 1 379 ? 5.347 -2.983 -33.120 1.00 85.69 379 PRO A N 1
ATOM 2937 C CA . PRO A 1 379 ? 4.260 -2.054 -33.456 1.00 85.69 379 PRO A CA 1
ATOM 2938 C C . PRO A 1 379 ? 4.700 -0.820 -34.255 1.00 85.69 379 PRO A C 1
ATOM 2940 O O . PRO A 1 379 ? 3.850 -0.042 -34.692 1.00 85.69 379 PRO A O 1
ATOM 2943 N N . ALA A 1 380 ? 6.009 -0.584 -34.366 1.00 84.88 380 ALA A N 1
ATOM 2944 C CA . ALA A 1 380 ? 6.593 0.455 -35.209 1.00 84.88 380 ALA A CA 1
ATOM 2945 C C . ALA A 1 380 ? 6.997 -0.076 -36.595 1.00 84.88 380 ALA A C 1
ATOM 2947 O O . ALA A 1 380 ? 7.530 0.687 -37.387 1.00 84.88 380 ALA A O 1
ATOM 2948 N N . GLU A 1 381 ? 6.760 -1.364 -36.878 1.00 87.56 381 GLU A N 1
ATOM 2949 C CA . GLU A 1 381 ? 7.164 -2.040 -38.121 1.00 87.56 381 GLU A CA 1
ATOM 2950 C C . GLU A 1 381 ? 8.688 -2.044 -38.364 1.00 87.56 381 GLU A C 1
ATOM 2952 O O . GLU A 1 381 ? 9.164 -2.334 -39.459 1.00 87.56 381 GLU A O 1
ATOM 2957 N N . HIS A 1 382 ? 9.474 -1.809 -37.310 1.00 90.44 382 HIS A N 1
ATOM 2958 C CA . HIS A 1 382 ? 10.938 -1.868 -37.303 1.00 90.44 382 HIS A CA 1
ATOM 2959 C C . HIS A 1 382 ? 11.409 -3.325 -37.121 1.00 90.44 382 HIS A C 1
ATOM 2961 O O . HIS A 1 382 ? 12.028 -3.691 -36.119 1.00 90.44 382 HIS A O 1
ATOM 2967 N N . PHE A 1 383 ? 11.019 -4.215 -38.040 1.00 90.38 383 PHE A N 1
ATOM 2968 C CA . PHE A 1 383 ? 11.218 -5.660 -37.865 1.00 90.38 383 PHE A CA 1
ATOM 2969 C C . PHE A 1 383 ? 12.696 -6.082 -37.902 1.00 90.38 383 PHE A C 1
ATOM 2971 O O . PHE A 1 383 ? 13.085 -7.010 -37.191 1.00 90.38 383 PHE A O 1
ATOM 2978 N N . ALA A 1 384 ? 13.537 -5.391 -38.677 1.00 89.75 384 ALA A N 1
ATOM 2979 C CA . ALA A 1 384 ? 14.972 -5.670 -38.714 1.00 89.75 384 ALA A CA 1
ATOM 2980 C C . ALA A 1 384 ? 15.625 -5.369 -37.353 1.00 89.75 384 ALA A C 1
ATOM 2982 O O . ALA A 1 384 ? 16.386 -6.177 -36.824 1.00 89.75 384 ALA A O 1
ATOM 2983 N N . GLU A 1 385 ? 15.265 -4.244 -36.739 1.00 90.44 385 GLU A N 1
ATOM 2984 C CA . GLU A 1 385 ? 15.725 -3.839 -35.416 1.00 90.44 385 GLU A CA 1
ATOM 2985 C C . GLU A 1 385 ? 15.193 -4.766 -34.316 1.00 90.44 385 GLU A C 1
ATOM 2987 O O . GLU A 1 385 ? 15.931 -5.088 -33.385 1.00 90.44 385 GLU A O 1
ATOM 2992 N N . ALA A 1 386 ? 13.956 -5.264 -34.441 1.00 90.88 386 ALA A N 1
ATOM 2993 C CA . ALA A 1 386 ? 13.409 -6.281 -33.540 1.00 90.88 386 ALA A CA 1
ATOM 2994 C C . ALA A 1 386 ? 14.259 -7.566 -33.552 1.00 90.88 386 ALA A C 1
ATOM 2996 O O . ALA A 1 386 ? 14.602 -8.106 -32.498 1.00 90.88 386 ALA A O 1
ATOM 2997 N N . ALA A 1 387 ? 14.661 -8.026 -34.740 1.00 91.44 387 ALA A N 1
ATOM 2998 C CA . ALA A 1 387 ? 15.524 -9.193 -34.881 1.00 91.44 387 ALA A CA 1
ATOM 2999 C C . ALA A 1 387 ? 16.945 -8.939 -34.342 1.00 91.44 387 ALA A C 1
ATOM 3001 O O . ALA A 1 387 ? 17.499 -9.780 -33.632 1.00 91.44 387 ALA A O 1
ATOM 3002 N N . ILE A 1 388 ? 17.520 -7.760 -34.610 1.00 90.81 388 ILE A N 1
ATOM 3003 C CA . ILE A 1 388 ? 18.826 -7.355 -34.063 1.00 90.81 388 ILE A CA 1
ATOM 3004 C C . ILE A 1 388 ? 18.781 -7.279 -32.533 1.00 90.81 388 ILE A C 1
ATOM 3006 O O . ILE A 1 388 ? 19.731 -7.702 -31.876 1.00 90.81 388 ILE A O 1
ATOM 3010 N N . ALA A 1 389 ? 17.682 -6.798 -31.947 1.00 91.50 389 ALA A N 1
ATOM 3011 C CA . ALA A 1 389 ? 17.508 -6.804 -30.501 1.00 91.50 389 ALA A CA 1
ATOM 3012 C C . ALA A 1 389 ? 17.560 -8.239 -29.956 1.00 91.50 389 ALA A C 1
ATOM 3014 O O . ALA A 1 389 ? 18.365 -8.515 -29.071 1.00 91.50 389 ALA A O 1
ATOM 3015 N N . LEU A 1 390 ? 16.793 -9.179 -30.523 1.00 93.19 390 LEU A N 1
ATOM 3016 C CA . LEU A 1 390 ? 16.816 -10.585 -30.091 1.00 93.19 390 LEU A CA 1
ATOM 3017 C C . LEU A 1 390 ? 18.196 -11.240 -30.224 1.00 93.19 390 LEU A C 1
ATOM 3019 O O . LEU A 1 390 ? 18.549 -12.094 -29.405 1.00 93.19 390 LEU A O 1
ATOM 3023 N N . ARG A 1 391 ? 19.000 -10.828 -31.210 1.00 92.50 391 ARG A N 1
ATOM 3024 C CA . ARG A 1 391 ? 20.384 -11.297 -31.350 1.00 92.50 391 ARG A CA 1
ATOM 3025 C C . ARG A 1 391 ? 21.220 -10.999 -30.108 1.00 92.50 391 ARG A C 1
ATOM 3027 O O . ARG A 1 391 ? 21.994 -11.855 -29.697 1.00 92.50 391 ARG A O 1
ATOM 3034 N N . LEU A 1 392 ? 21.003 -9.856 -29.454 1.00 91.88 392 LEU A N 1
ATOM 3035 C CA . LEU A 1 392 ? 21.703 -9.509 -28.213 1.00 91.88 392 LEU A CA 1
ATOM 3036 C C . LEU A 1 392 ? 21.474 -10.539 -27.098 1.00 91.88 392 LEU A C 1
ATOM 3038 O O . LEU A 1 392 ? 22.361 -10.739 -26.275 1.00 91.88 392 LEU A O 1
ATOM 3042 N N . HIS A 1 393 ? 20.309 -11.194 -27.065 1.00 91.75 393 HIS A N 1
ATOM 3043 C CA . HIS A 1 393 ? 20.039 -12.292 -26.136 1.00 91.75 393 HIS A CA 1
ATOM 3044 C C . HIS A 1 393 ? 20.672 -13.603 -26.622 1.00 91.75 393 HIS A C 1
ATOM 3046 O O . HIS A 1 393 ? 21.322 -14.293 -25.841 1.00 91.75 393 HIS A O 1
ATOM 3052 N N . ALA A 1 394 ? 20.547 -13.933 -27.910 1.00 90.94 394 ALA A N 1
ATOM 3053 C CA . ALA A 1 394 ? 21.135 -15.155 -28.460 1.00 90.94 394 ALA A CA 1
ATOM 3054 C C . ALA A 1 394 ? 22.670 -15.200 -28.337 1.00 90.94 394 ALA A C 1
ATOM 3056 O O . ALA A 1 394 ? 23.231 -16.278 -28.140 1.00 90.94 394 ALA A O 1
ATOM 3057 N N . ASP A 1 395 ? 23.342 -14.048 -28.411 1.00 90.44 395 ASP A N 1
ATOM 3058 C CA . ASP A 1 395 ? 24.795 -13.918 -28.235 1.00 90.44 395 ASP A CA 1
ATOM 3059 C C . ASP A 1 395 ? 25.260 -14.272 -26.806 1.00 90.44 395 ASP A C 1
ATOM 3061 O O . ASP A 1 395 ? 26.436 -14.570 -26.604 1.00 90.44 395 ASP A O 1
ATOM 3065 N N . LEU A 1 396 ? 24.356 -14.271 -25.816 1.00 88.56 396 LEU A N 1
ATOM 3066 C CA . LEU A 1 396 ? 24.654 -14.658 -24.430 1.00 88.56 396 LEU A CA 1
ATOM 3067 C C . LEU A 1 396 ? 24.533 -16.168 -24.182 1.00 88.56 396 LEU A C 1
ATOM 3069 O O . LEU A 1 396 ? 25.039 -16.655 -23.174 1.00 88.56 396 LEU A O 1
ATOM 3073 N N . LEU A 1 397 ? 23.853 -16.901 -25.067 1.00 88.25 397 LEU A N 1
ATOM 3074 C CA . LEU A 1 397 ? 23.575 -18.327 -24.900 1.00 88.25 397 LEU A CA 1
ATOM 3075 C C . LEU A 1 397 ? 24.633 -19.176 -25.627 1.00 88.25 397 LEU A C 1
ATOM 3077 O O . LEU A 1 397 ? 24.968 -18.869 -26.776 1.00 88.25 397 LEU A O 1
ATOM 3081 N N . PRO A 1 398 ? 25.152 -20.262 -25.031 1.00 88.19 398 PRO A N 1
ATOM 3082 C CA . PRO A 1 398 ? 26.025 -21.199 -25.731 1.00 88.19 398 PRO A CA 1
ATOM 3083 C C . PRO A 1 398 ? 25.224 -22.120 -26.672 1.00 88.19 398 PRO A C 1
ATOM 3085 O O . PRO A 1 398 ? 24.005 -22.251 -26.565 1.00 88.19 398 PRO A O 1
ATOM 3088 N N . TRP A 1 399 ? 25.908 -22.748 -27.631 1.00 87.31 399 TRP A N 1
ATOM 3089 C CA . TRP A 1 399 ? 25.329 -23.815 -28.457 1.00 87.31 399 TRP A CA 1
ATOM 3090 C C . TRP A 1 399 ? 25.580 -25.165 -27.775 1.00 87.31 399 TRP A C 1
ATOM 3092 O O . TRP A 1 399 ? 26.554 -25.843 -28.087 1.00 87.31 399 TRP A O 1
ATOM 3102 N N . GLU A 1 400 ? 24.730 -25.520 -26.812 1.00 86.75 400 GLU A N 1
ATOM 3103 C CA . GLU A 1 400 ? 24.828 -26.761 -26.029 1.00 86.75 400 GLU A CA 1
ATOM 3104 C C . GLU A 1 400 ? 23.539 -27.588 -26.117 1.00 86.75 400 GLU A C 1
ATOM 3106 O O . GLU A 1 400 ? 22.448 -27.046 -26.312 1.00 86.75 400 GLU A O 1
ATOM 3111 N N . GLU A 1 401 ? 23.653 -28.910 -25.959 1.00 71.56 401 GLU A N 1
ATOM 3112 C CA . GLU A 1 401 ? 22.490 -29.795 -25.857 1.00 71.56 401 GLU A CA 1
ATOM 3113 C C . GLU A 1 401 ? 21.748 -29.527 -24.539 1.00 71.56 401 GLU A C 1
ATOM 3115 O O . GLU A 1 401 ? 22.281 -29.731 -23.452 1.00 71.56 401 GLU A O 1
ATOM 3120 N N . GLY A 1 402 ? 20.506 -29.047 -24.626 1.00 85.50 402 GLY A N 1
ATOM 3121 C CA . GLY A 1 402 ? 19.699 -28.718 -23.453 1.00 85.50 402 GLY A CA 1
ATOM 3122 C C . GLY A 1 402 ? 18.684 -27.611 -23.720 1.00 85.50 402 GLY A C 1
ATOM 3123 O O . GLY A 1 402 ? 18.416 -27.241 -24.866 1.00 85.50 402 GLY A O 1
ATOM 3124 N N . GLU A 1 403 ? 18.106 -27.071 -22.648 1.00 84.38 403 GLU A N 1
ATOM 3125 C CA . GLU A 1 403 ? 17.114 -25.991 -22.733 1.00 84.38 403 GLU A CA 1
ATOM 3126 C C . GLU A 1 403 ? 17.699 -24.706 -23.336 1.00 84.38 403 GLU A C 1
ATOM 3128 O O . GLU A 1 403 ? 17.035 -24.049 -24.135 1.00 84.38 403 GLU A O 1
ATOM 3133 N N . GLN A 1 404 ? 18.960 -24.382 -23.033 1.00 85.44 404 GLN A N 1
ATOM 3134 C CA . GLN A 1 404 ? 19.621 -23.172 -23.535 1.00 85.44 404 GLN A CA 1
ATOM 3135 C C . GLN A 1 404 ? 19.871 -23.215 -25.051 1.00 85.44 404 GLN A C 1
ATOM 3137 O O . GLN A 1 404 ? 19.637 -22.215 -25.732 1.00 85.44 404 GLN A O 1
ATOM 3142 N N . GLY A 1 405 ? 20.271 -24.368 -25.604 1.00 86.19 405 GLY A N 1
ATOM 3143 C CA . GLY A 1 405 ? 20.425 -24.545 -27.052 1.00 86.19 405 GLY A CA 1
ATOM 3144 C C . GLY A 1 405 ? 19.095 -24.458 -27.801 1.00 86.19 405 GLY A C 1
ATOM 3145 O O . GLY A 1 405 ? 19.009 -23.766 -28.815 1.00 86.19 405 GLY A O 1
ATOM 3146 N N . ARG A 1 406 ? 18.030 -25.071 -27.260 1.00 88.50 406 ARG A N 1
ATOM 3147 C CA . ARG A 1 406 ? 16.667 -24.967 -27.817 1.00 88.50 406 ARG A CA 1
ATOM 3148 C C . ARG A 1 406 ? 16.132 -23.538 -27.775 1.00 88.50 406 ARG A C 1
ATOM 3150 O O . ARG A 1 406 ? 15.542 -23.075 -28.747 1.00 88.50 406 ARG A O 1
ATOM 3157 N N . LEU A 1 407 ? 16.364 -22.818 -26.675 1.00 90.31 407 LEU A N 1
ATOM 3158 C CA . LEU A 1 407 ? 16.004 -21.404 -26.566 1.00 90.31 407 LEU A CA 1
ATOM 3159 C C . LEU A 1 407 ? 16.748 -20.571 -27.614 1.00 90.31 407 LEU A C 1
ATOM 3161 O O . LEU A 1 407 ? 16.143 -19.727 -28.272 1.00 90.31 407 LEU A O 1
ATOM 3165 N N . LYS A 1 408 ? 18.046 -20.826 -27.808 1.00 92.75 408 LYS A N 1
ATOM 3166 C CA . LYS A 1 408 ? 18.842 -20.143 -28.828 1.00 92.75 408 LYS A CA 1
ATOM 3167 C C . LYS A 1 408 ? 18.290 -20.401 -30.231 1.00 92.75 408 LYS A C 1
ATOM 3169 O O . LYS A 1 408 ? 18.081 -19.443 -30.969 1.00 92.75 408 LYS A O 1
ATOM 3174 N N . GLU A 1 409 ? 17.974 -21.649 -30.572 1.00 90.69 409 GLU A N 1
ATOM 3175 C CA . GLU A 1 409 ? 17.316 -22.011 -31.836 1.00 90.69 409 GLU A CA 1
ATOM 3176 C C . GLU A 1 409 ? 15.986 -21.262 -32.025 1.00 90.69 409 GLU A C 1
ATOM 3178 O O . GLU A 1 409 ? 15.776 -20.624 -33.058 1.00 90.69 409 GLU A O 1
ATOM 3183 N N . GLN A 1 410 ? 15.126 -21.245 -31.003 1.00 92.88 410 GLN A N 1
ATOM 3184 C CA . GLN A 1 410 ? 13.853 -20.523 -31.036 1.00 92.88 410 GLN A CA 1
ATOM 3185 C C . GLN A 1 410 ? 14.041 -19.016 -31.274 1.00 92.88 410 GLN A C 1
ATOM 3187 O O . GLN A 1 410 ? 13.291 -18.410 -32.041 1.00 92.88 410 GLN A O 1
ATOM 3192 N N . LEU A 1 411 ? 15.051 -18.399 -30.653 1.00 93.06 411 LEU A N 1
ATOM 3193 C CA . LEU A 1 411 ? 15.375 -16.992 -30.891 1.00 93.06 411 LEU A CA 1
ATOM 3194 C C . LEU A 1 411 ? 15.780 -16.756 -32.350 1.00 93.06 411 LEU A C 1
ATOM 3196 O O . LEU A 1 411 ? 15.304 -15.791 -32.943 1.00 93.06 411 LEU A O 1
ATOM 3200 N N . TYR A 1 412 ? 16.600 -17.626 -32.947 1.00 93.50 412 TYR A N 1
ATOM 3201 C CA . TYR A 1 412 ? 16.967 -17.515 -34.366 1.00 93.50 412 TYR A CA 1
ATOM 3202 C C . TYR A 1 412 ? 15.758 -17.682 -35.295 1.00 93.50 412 TYR A C 1
ATOM 3204 O O . TYR A 1 412 ? 15.629 -16.923 -36.254 1.00 93.50 412 TYR A O 1
ATOM 3212 N N . LEU A 1 413 ? 14.835 -18.602 -34.996 1.00 93.19 413 LEU A N 1
ATOM 3213 C CA . LEU A 1 413 ? 13.587 -18.746 -35.756 1.00 93.19 413 LEU A CA 1
ATOM 3214 C C . LEU A 1 413 ? 12.729 -17.474 -35.686 1.00 93.19 413 LEU A C 1
ATOM 3216 O O . LEU A 1 413 ? 12.233 -17.004 -36.712 1.00 93.19 413 LEU A O 1
ATOM 3220 N N . ASN A 1 414 ? 12.616 -16.863 -34.504 1.00 92.31 414 ASN A N 1
ATOM 3221 C CA . ASN A 1 414 ? 11.921 -15.585 -34.339 1.00 92.31 414 ASN A CA 1
ATOM 3222 C C . ASN A 1 414 ? 12.614 -14.450 -35.111 1.00 92.31 414 ASN A C 1
ATOM 3224 O O . ASN A 1 414 ? 11.941 -13.635 -35.739 1.00 92.31 414 ASN A O 1
ATOM 3228 N N . MET A 1 415 ? 13.951 -14.405 -35.107 1.00 94.12 415 MET A N 1
ATOM 3229 C CA . MET A 1 415 ? 14.713 -13.435 -35.900 1.00 94.12 415 MET A CA 1
ATOM 3230 C C . MET A 1 415 ? 14.440 -13.596 -37.397 1.00 94.12 415 MET A C 1
ATOM 3232 O O . MET A 1 415 ? 14.162 -12.603 -38.063 1.00 94.12 415 MET A O 1
ATOM 3236 N N . LEU A 1 416 ? 14.471 -14.827 -37.920 1.00 91.56 416 LEU A N 1
ATOM 3237 C CA . LEU A 1 416 ? 14.167 -15.110 -39.327 1.00 91.56 416 LEU A CA 1
ATOM 3238 C C . LEU A 1 416 ? 12.752 -14.660 -39.697 1.00 91.56 416 LEU A C 1
ATOM 3240 O O . LEU A 1 416 ? 12.575 -14.010 -40.724 1.00 91.56 416 LEU A O 1
ATOM 3244 N N . HIS A 1 417 ? 11.766 -14.931 -38.836 1.00 91.50 417 HIS A N 1
ATOM 3245 C CA . HIS A 1 417 ? 10.395 -14.464 -39.035 1.00 91.50 417 HIS A CA 1
ATOM 3246 C C . HIS A 1 417 ? 10.311 -12.934 -39.140 1.00 91.50 417 HIS A C 1
ATOM 3248 O O . HIS A 1 417 ? 9.635 -12.406 -40.024 1.00 91.50 417 HIS A O 1
ATOM 3254 N N . TYR A 1 418 ? 11.013 -12.206 -38.268 1.00 90.94 418 TYR A N 1
ATOM 3255 C CA . TYR A 1 418 ? 11.038 -10.746 -38.325 1.00 90.94 418 TYR A CA 1
ATOM 3256 C C . TYR A 1 418 ? 11.790 -10.210 -39.551 1.00 90.94 418 TYR A C 1
ATOM 3258 O O . TYR A 1 418 ? 11.304 -9.276 -40.187 1.00 90.94 418 TYR A O 1
ATOM 3266 N N . PHE A 1 419 ? 12.920 -10.804 -39.942 1.00 90.56 419 PHE A N 1
ATOM 3267 C CA . PHE A 1 419 ? 13.643 -10.388 -41.150 1.00 90.56 419 PHE A CA 1
ATOM 3268 C C . PHE A 1 419 ? 12.828 -10.605 -42.430 1.00 90.56 419 PHE A C 1
ATOM 3270 O O . PHE A 1 419 ? 12.786 -9.708 -43.276 1.00 90.56 419 PHE A O 1
ATOM 3277 N N . ASP A 1 420 ? 12.131 -11.740 -42.538 1.00 88.38 420 ASP A N 1
ATOM 3278 C CA . ASP A 1 420 ? 11.226 -12.033 -43.654 1.00 88.38 420 ASP A CA 1
ATOM 3279 C C . ASP A 1 420 ? 10.094 -10.997 -43.725 1.00 88.38 420 ASP A C 1
ATOM 3281 O O . ASP A 1 420 ? 9.857 -10.355 -44.752 1.00 88.38 420 ASP A O 1
ATOM 3285 N N . ARG A 1 421 ? 9.471 -10.710 -42.577 1.00 87.62 421 ARG A N 1
ATOM 3286 C CA . ARG A 1 421 ? 8.398 -9.715 -42.470 1.00 87.62 421 ARG A CA 1
ATOM 3287 C C . ARG A 1 421 ? 8.863 -8.285 -42.775 1.00 87.62 421 ARG A C 1
ATOM 3289 O O . ARG A 1 421 ? 8.097 -7.505 -43.338 1.00 87.62 421 ARG A O 1
ATOM 3296 N N . GLY A 1 422 ? 10.108 -7.949 -42.441 1.00 79.88 422 GLY A N 1
ATOM 3297 C CA . GLY A 1 422 ? 10.739 -6.661 -42.738 1.00 79.88 422 GLY A CA 1
ATOM 3298 C C . GLY A 1 422 ? 11.274 -6.516 -44.164 1.00 79.88 422 GLY A C 1
ATOM 3299 O O . GLY A 1 422 ? 11.748 -5.436 -44.508 1.00 79.88 422 GLY A O 1
ATOM 3300 N N . LYS A 1 423 ? 11.231 -7.575 -44.992 1.00 77.25 423 LYS A N 1
ATOM 3301 C CA . LYS A 1 423 ? 11.867 -7.636 -46.326 1.00 77.25 423 LYS A CA 1
ATOM 3302 C C . LYS A 1 423 ? 13.352 -7.242 -46.317 1.00 77.25 423 LYS A C 1
ATOM 3304 O O . LYS A 1 423 ? 13.896 -6.820 -47.338 1.00 77.25 423 LYS A O 1
ATOM 3309 N N . ALA A 1 424 ? 14.011 -7.362 -45.169 1.00 59.16 424 ALA A N 1
ATOM 3310 C CA . ALA A 1 424 ? 15.415 -7.030 -45.016 1.00 59.16 424 ALA A CA 1
ATOM 3311 C C . ALA A 1 424 ? 16.239 -8.239 -45.472 1.00 59.16 424 ALA A C 1
ATOM 3313 O O . ALA A 1 424 ? 16.491 -9.168 -44.708 1.00 59.16 424 ALA A O 1
ATOM 3314 N N . SER A 1 425 ? 16.631 -8.255 -46.746 1.00 51.38 425 SER A N 1
ATOM 3315 C CA . SER A 1 425 ? 17.605 -9.223 -47.248 1.00 51.38 425 SER A CA 1
ATOM 3316 C C . SER A 1 425 ? 18.975 -8.913 -46.644 1.00 51.38 425 SER A C 1
ATOM 3318 O O . SER A 1 425 ? 19.493 -7.813 -46.837 1.00 51.38 425 SER A O 1
ATOM 3320 N N . PHE A 1 426 ? 19.565 -9.868 -45.925 1.00 49.94 426 PHE A N 1
ATOM 3321 C CA . PHE A 1 426 ? 20.930 -9.759 -45.411 1.00 49.94 426 PHE A CA 1
ATOM 3322 C C . PHE A 1 426 ? 21.917 -9.473 -46.554 1.00 49.94 426 PHE A C 1
ATOM 3324 O O . PHE A 1 426 ? 22.030 -10.270 -47.485 1.00 49.94 426 PHE A O 1
ATOM 3331 N N . SER A 1 427 ? 22.664 -8.367 -46.476 1.00 39.31 427 SER A N 1
ATOM 3332 C CA . SER A 1 427 ? 23.959 -8.281 -47.153 1.00 39.31 427 SER A CA 1
ATOM 3333 C C . SER A 1 427 ? 24.962 -9.073 -46.316 1.00 39.31 427 SER A C 1
ATOM 3335 O O . SER A 1 427 ? 25.161 -8.744 -45.143 1.00 39.31 427 SER A O 1
ATOM 3337 N N . ALA A 1 428 ? 25.490 -10.139 -46.917 1.00 33.12 428 ALA A N 1
ATOM 3338 C CA . ALA A 1 428 ? 26.455 -11.072 -46.340 1.00 33.12 428 ALA A CA 1
ATOM 3339 C C . ALA A 1 428 ? 27.744 -10.402 -45.843 1.00 33.12 428 ALA A C 1
ATOM 3341 O O . ALA A 1 428 ? 28.156 -9.388 -46.457 1.00 33.12 428 ALA A O 1
#